Protein 1LVM (pdb70)

Secondary structure (DSSP, 8-state):
-----S--GGGSBP--B--HHHHTTEEEEEEEETTEEEEEEEEEETTEEEE-GGGGG--SSEEEEEETTEEEEES-GGGSEEEE-TTSS-EEEEPPTTSPPP-S---B----TT-EEEEEEEE-SSSS-EEEE---EE-EEETTTTEEEE-B---TT-TTPEEEETTT--EEEEEEEEETTS-SEEEEEPPTTHHHHHH-GGG--EEES----SSEEEETTEEEESS--/--B---B--HHHHTTEEEEEEEETTEEEEEEEEEETTEEEE-GGGGS--SEEEEEEETTEEEEES-GGGSEEEE-TTSS-EEEEPPTTSPPP-S---B----TT-EEEEEEE--S-GGG-EEE---EE-EEETTTTEEEE-B---TT-TTPEEEETTT--EEEEEEEEETTSSSEEEEEPPTTHHHHHH-GGG--EEES----SSEEEETTEEEESS--/--EEE-/--EEE-/-PEEP--

Structure (mmCIF, N/CA/C/O backbone):
data_1LVM
#
_entry.id   1LVM
#
_cell.length_a   75.505
_cell.length_b   75.505
_cell.length_c   183.167
_cell.angle_alpha   90.00
_cell.angle_beta   90.00
_cell.angle_gamma   90.00
#
_symmetry.space_group_name_H-M   'P 43 21 2'
#
loop_
_entity.id
_entity.type
_entity.pdbx_description
1 polymer 'CATALYTIC DOMAIN OF THE NUCLEAR INCLUSION PROTEIN A (NIA)'
2 polymer 'OLIGOPEPTIDE SUBSTRATE FOR THE PROTEASE'
3 polymer 'CATALYTIC DOMAIN OF THE NUCLEAR INCLUSION PROTEIN A (NIA)'
4 water water
#
loop_
_atom_site.group_PDB
_atom_site.id
_atom_site.type_symbol
_atom_site.label_atom_id
_atom_site.label_alt_id
_atom_site.label_comp_id
_atom_site.label_asym_id
_atom_site.label_entity_id
_atom_site.label_seq_id
_atom_site.pdbx_PDB_ins_code
_atom_site.Cartn_x
_atom_site.Cartn_y
_atom_site.Cartn_z
_atom_site.occupancy
_atom_site.B_iso_or_equiv
_atom_site.auth_seq_id
_atom_site.auth_comp_id
_atom_site.auth_asym_id
_atom_site.auth_atom_id
_atom_site.pdbx_PDB_model_num
ATOM 1 N N . GLY A 1 1 ? 15.443 64.536 2.287 1.00 35.19 -8 GLY A N 1
ATOM 2 C CA . GLY A 1 1 ? 15.288 64.229 0.775 1.00 32.77 -8 GLY A CA 1
ATOM 3 C C . GLY A 1 1 ? 16.594 63.869 0.090 1.00 44.91 -8 GLY A C 1
ATOM 4 O O . GLY A 1 1 ? 16.601 63.375 -1.055 1.00 41.48 -8 GLY A O 1
ATOM 5 N N . HIS A 1 2 ? 17.716 64.084 0.778 1.00 37.73 -7 HIS A N 1
ATOM 6 C CA . HIS A 1 2 ? 19.013 63.810 0.148 1.00 33.00 -7 HIS A CA 1
ATOM 7 C C . HIS A 1 2 ? 19.666 62.572 0.706 1.00 50.28 -7 HIS A C 1
ATOM 8 O O . HIS A 1 2 ? 19.836 62.416 1.911 1.00 30.39 -7 HIS A O 1
ATOM 15 N N . HIS A 1 3 ? 19.986 61.660 -0.189 1.00 26.73 -6 HIS A N 1
ATOM 16 C CA . HIS A 1 3 ? 20.696 60.466 0.191 1.00 24.47 -6 HIS A CA 1
ATOM 17 C C . HIS A 1 3 ? 22.148 60.801 -0.101 1.00 38.08 -6 HIS A C 1
ATOM 18 O O . HIS A 1 3 ? 22.508 61.057 -1.257 1.00 28.93 -6 HIS A O 1
ATOM 25 N N . HIS A 1 4 ? 22.992 60.834 0.935 1.00 26.44 -5 HIS A N 1
ATOM 26 C CA . HIS A 1 4 ? 24.409 61.135 0.734 1.00 30.50 -5 HIS A CA 1
ATOM 27 C C . HIS A 1 4 ? 25.204 60.028 0.042 1.00 27.96 -5 HIS A C 1
ATOM 28 O O . HIS A 1 4 ? 24.869 58.846 0.179 1.00 28.27 -5 HIS A O 1
ATOM 35 N N . HIS A 1 5 ? 26.274 60.427 -0.672 1.00 26.30 -4 HIS A N 1
ATOM 36 C CA . HIS A 1 5 ? 27.183 59.506 -1.380 1.00 39.14 -4 HIS A CA 1
ATOM 37 C C . HIS A 1 5 ? 28.585 60.148 -1.595 1.00 25.08 -4 HIS A C 1
ATOM 38 O O . HIS A 1 5 ? 28.701 61.370 -1.570 1.00 31.28 -4 HIS A O 1
ATOM 45 N N . HIS A 1 6 ? 29.591 59.309 -1.892 1.00 37.60 -3 HIS A N 1
ATOM 46 C CA . HIS A 1 6 ? 30.986 59.737 -2.178 1.00 93.94 -3 HIS A CA 1
ATOM 47 C C . HIS A 1 6 ? 31.482 60.731 -1.112 1.00 93.94 -3 HIS A C 1
ATOM 48 O O . HIS A 1 6 ? 32.244 61.652 -1.412 1.00 56.63 -3 HIS A O 1
ATOM 55 N N . HIS A 1 7 ? 31.062 60.497 0.129 1.00 46.55 -2 HIS A N 1
ATOM 56 C CA . HIS A 1 7 ? 31.336 61.353 1.278 1.00 58.01 -2 HIS A CA 1
ATOM 57 C C . HIS A 1 7 ? 32.630 61.152 2.100 1.00 75.59 -2 HIS A C 1
ATOM 58 O O . HIS A 1 7 ? 33.412 60.211 1.890 1.00 54.51 -2 HIS A O 1
ATOM 65 N N . HIS A 1 8 ? 32.827 62.082 3.037 1.00 93.94 -1 HIS A N 1
ATOM 66 C CA . HIS A 1 8 ? 33.937 62.094 4.007 1.00 58.87 -1 HIS A CA 1
ATOM 67 C C . HIS A 1 8 ? 33.134 62.028 5.333 1.00 38.71 -1 HIS A C 1
ATOM 68 O O . HIS A 1 8 ? 32.022 62.571 5.387 1.00 45.88 -1 HIS A O 1
ATOM 75 N N . GLY A 1 9 ? 33.680 61.397 6.380 1.00 27.11 1 GLY A N 1
ATOM 76 C CA . GLY A 1 9 ? 32.966 61.305 7.648 1.00 34.16 1 GLY A CA 1
ATOM 77 C C . GLY A 1 9 ? 32.613 62.708 8.154 1.00 37.14 1 GLY A C 1
ATOM 78 O O . GLY A 1 9 ? 31.538 62.928 8.726 1.00 73.28 1 GLY A O 1
ATOM 79 N N . GLU A 1 10 ? 33.507 63.666 7.914 1.00 66.76 2 GLU A N 1
ATOM 80 C CA . GLU A 1 10 ? 33.296 65.043 8.350 1.00 93.94 2 GLU A CA 1
ATOM 81 C C . GLU A 1 10 ? 32.162 65.771 7.602 1.00 39.41 2 GLU A C 1
ATOM 82 O O . GLU A 1 10 ? 31.722 66.840 8.019 1.00 57.78 2 GLU A O 1
ATOM 84 N N . SER A 1 11 ? 31.664 65.185 6.518 1.00 34.12 3 SER A N 1
ATOM 85 C CA . SER A 1 11 ? 30.601 65.826 5.737 1.00 29.12 3 SER A CA 1
ATOM 86 C C . SER A 1 11 ? 29.205 65.586 6.332 1.00 26.44 3 SER A C 1
ATOM 87 O O . SER A 1 11 ? 28.216 66.151 5.861 1.00 30.36 3 SER A O 1
ATOM 90 N N . LEU A 1 12 ? 29.141 64.761 7.375 1.00 24.68 4 LEU A N 1
ATOM 91 C CA . LEU A 1 12 ? 27.868 64.452 7.988 1.00 20.71 4 LEU A CA 1
ATOM 92 C C . LEU A 1 12 ? 27.313 65.608 8.761 1.00 22.35 4 LEU A C 1
ATOM 93 O O . LEU A 1 12 ? 28.055 66.506 9.146 1.00 24.90 4 LEU A O 1
ATOM 98 N N . PHE A 1 13 ? 26.007 65.578 9.011 1.00 23.80 5 PHE A N 1
ATOM 99 C CA . PHE A 1 13 ? 25.374 66.624 9.765 1.00 20.47 5 PHE A CA 1
ATOM 100 C C . PHE A 1 13 ? 25.888 66.570 11.209 1.00 24.37 5 PHE A C 1
ATOM 101 O O . PHE A 1 13 ? 26.198 65.492 11.728 1.00 19.64 5 PHE A O 1
ATOM 109 N N . LYS A 1 14 ? 25.958 67.721 11.868 1.00 20.97 6 LYS A N 1
ATOM 110 C CA . LYS A 1 14 ? 26.450 67.775 13.260 1.00 18.65 6 LYS A CA 1
ATOM 111 C C . LYS A 1 14 ? 25.590 66.924 14.179 1.00 16.53 6 LYS A C 1
ATOM 112 O O . LYS A 1 14 ? 24.382 66.867 14.021 1.00 18.56 6 LYS A O 1
ATOM 118 N N . GLY A 1 15 ? 26.256 66.304 15.142 1.00 16.09 7 GLY A N 1
ATOM 119 C CA . GLY A 1 15 ? 25.630 65.455 16.120 1.00 16.46 7 GLY A CA 1
ATOM 120 C C . GLY A 1 15 ? 24.883 66.250 17.177 1.00 20.35 7 GLY A C 1
ATOM 121 O O . GLY A 1 15 ? 24.775 67.475 17.104 1.00 18.63 7 GLY A O 1
ATOM 122 N N . PRO A 1 16 ? 24.436 65.567 18.208 1.00 14.61 8 PRO A N 1
ATOM 123 C CA . PRO A 1 16 ? 23.672 66.249 19.267 1.00 19.75 8 PRO A CA 1
ATOM 124 C C . PRO A 1 16 ? 24.408 67.421 19.901 1.00 18.44 8 PRO A C 1
ATOM 125 O O . PRO A 1 16 ? 25.615 67.350 20.201 1.00 17.32 8 PRO A O 1
ATOM 129 N N . ARG A 1 17 ? 23.653 68.494 20.092 1.00 16.55 9 ARG A N 1
ATOM 130 C CA . ARG A 1 17 ? 24.204 69.699 20.746 1.00 18.68 9 ARG A CA 1
ATOM 131 C C . ARG A 1 17 ? 23.296 69.977 21.968 1.00 16.26 9 ARG A C 1
ATOM 132 O O . ARG A 1 17 ? 22.081 69.742 21.913 1.00 16.03 9 ARG A O 1
ATOM 140 N N . ASP A 1 18 ? 23.888 70.487 23.047 1.00 12.55 10 ASP A N 1
ATOM 141 C CA . ASP A 1 18 ? 23.093 70.768 24.233 1.00 14.08 10 ASP A CA 1
ATOM 142 C C . ASP A 1 18 ? 22.656 72.240 24.108 1.00 17.64 10 ASP A C 1
ATOM 143 O O . ASP A 1 18 ? 23.494 73.119 24.217 1.00 14.77 10 ASP A O 1
ATOM 148 N N . TYR A 1 19 ? 21.355 72.489 23.922 1.00 14.49 11 TYR A N 1
ATOM 149 C CA . TYR A 1 19 ? 20.872 73.850 23.751 1.00 16.25 11 TYR A CA 1
ATOM 150 C C . TYR A 1 19 ? 20.350 74.358 25.081 1.00 16.15 11 TYR A C 1
ATOM 151 O O . TYR A 1 19 ? 19.838 75.472 25.163 1.00 16.44 11 TYR A O 1
ATOM 160 N N . ASN A 1 20 ? 20.443 73.544 26.128 1.00 16.20 12 ASN A N 1
ATOM 161 C CA . ASN A 1 20 ? 19.912 73.987 27.424 1.00 14.90 12 ASN A CA 1
ATOM 162 C C . ASN A 1 20 ? 20.613 75.215 27.988 1.00 12.68 12 ASN A C 1
ATOM 163 O O . ASN A 1 20 ? 19.962 76.005 28.663 1.00 21.94 12 ASN A O 1
ATOM 168 N N . PRO A 1 21 ? 21.931 75.398 27.702 1.00 14.07 13 PRO A N 1
ATOM 169 C CA . PRO A 1 21 ? 22.578 76.591 28.248 1.00 14.31 13 PRO A CA 1
ATOM 170 C C . PRO A 1 21 ? 21.955 77.846 27.628 1.00 19.90 13 PRO A C 1
ATOM 171 O O . PRO A 1 21 ? 21.917 78.904 28.242 1.00 19.37 13 PRO A O 1
ATOM 175 N N . ILE A 1 22 ? 21.510 77.742 26.388 1.00 10.68 14 ILE A N 1
ATOM 176 C CA . ILE A 1 22 ? 20.834 78.887 25.774 1.00 16.74 14 ILE A CA 1
ATOM 177 C C . ILE A 1 22 ? 19.397 78.981 26.276 1.00 17.98 14 ILE A C 1
ATOM 178 O O . ILE A 1 22 ? 18.923 80.051 26.733 1.00 11.21 14 ILE A O 1
ATOM 183 N N . SER A 1 23 ? 18.649 77.873 26.247 1.00 14.52 15 SER A N 1
ATOM 184 C CA . SER A 1 23 ? 17.239 77.988 26.654 1.00 13.39 15 SER A CA 1
ATOM 185 C C . SER A 1 23 ? 17.089 78.363 28.102 1.00 19.62 15 SER A C 1
ATOM 186 O O . SER A 1 23 ? 16.096 78.992 28.450 1.00 13.30 15 SER A O 1
ATOM 189 N N . SER A 1 24 ? 18.081 78.033 28.932 1.00 14.98 16 SER A N 1
ATOM 190 C CA . SER A 1 24 ? 17.968 78.363 30.356 1.00 15.64 16 SER A CA 1
ATOM 191 C C . SER A 1 24 ? 18.093 79.873 30.582 1.00 15.36 16 SER A C 1
ATOM 192 O O . SER A 1 24 ? 17.760 80.385 31.663 1.00 15.60 16 SER A O 1
ATOM 195 N N . THR A 1 25 ? 18.524 80.598 29.559 1.00 11.88 17 THR A N 1
ATOM 196 C CA . THR A 1 25 ? 18.647 82.072 29.708 1.00 11.24 17 THR A CA 1
ATOM 197 C C . THR A 1 25 ? 17.473 82.815 29.083 1.00 20.21 17 THR A C 1
ATOM 198 O O . THR A 1 25 ? 17.388 84.055 29.193 1.00 13.86 17 THR A O 1
ATOM 202 N N . ILE A 1 26 ? 16.576 82.096 28.432 1.00 16.40 18 ILE A N 1
ATOM 203 C CA . ILE A 1 26 ? 15.436 82.771 27.794 1.00 12.35 18 ILE A CA 1
ATOM 204 C C . ILE A 1 26 ? 14.380 83.197 28.807 1.00 16.27 18 ILE A C 1
ATOM 205 O O . ILE A 1 26 ? 14.136 82.492 29.794 1.00 14.97 18 ILE A O 1
ATOM 210 N N . CYS A 1 27 ? 13.860 84.421 28.643 1.00 11.11 19 CYS A N 1
ATOM 211 C CA . CYS A 1 27 ? 12.825 84.920 29.494 1.00 9.15 19 CYS A CA 1
ATOM 212 C C . CYS A 1 27 ? 11.635 85.273 28.672 1.00 14.49 19 CYS A C 1
ATOM 213 O O . CYS A 1 27 ? 11.760 85.670 27.484 1.00 16.77 19 CYS A O 1
ATOM 216 N N . HIS A 1 28 ? 10.479 85.183 29.299 1.00 12.40 20 HIS A N 1
ATOM 217 C CA . HIS A 1 28 ? 9.248 85.599 28.627 1.00 11.73 20 HIS A CA 1
ATOM 218 C C . HIS A 1 28 ? 8.910 86.984 29.188 1.00 20.14 20 HIS A C 1
ATOM 219 O O . HIS A 1 28 ? 8.849 87.161 30.404 1.00 17.05 20 HIS A O 1
ATOM 226 N N . LEU A 1 29 ? 8.644 87.940 28.287 1.00 12.70 21 LEU A N 1
ATOM 227 C CA . LEU A 1 29 ? 8.415 89.340 28.656 1.00 14.27 21 LEU A CA 1
ATOM 228 C C . LEU A 1 29 ? 7.025 89.822 28.271 1.00 12.04 21 LEU A C 1
ATOM 229 O O . LEU A 1 29 ? 6.591 89.612 27.132 1.00 15.74 21 LEU A O 1
ATOM 234 N N . THR A 1 30 ? 6.344 90.466 29.211 1.00 11.71 22 THR A N 1
ATOM 235 C CA . THR A 1 30 ? 5.077 91.033 28.925 1.00 11.22 22 THR A CA 1
ATOM 236 C C . THR A 1 30 ? 5.039 92.495 29.296 1.00 16.57 22 THR A C 1
ATOM 237 O O . THR A 1 30 ? 5.153 92.842 30.447 1.00 16.17 22 THR A O 1
ATOM 241 N N . ASN A 1 31 ? 4.891 93.362 28.287 1.00 14.02 23 ASN A N 1
ATOM 242 C CA . ASN A 1 31 ? 4.843 94.813 28.578 1.00 13.33 23 ASN A CA 1
ATOM 243 C C . ASN A 1 31 ? 3.366 95.205 28.546 1.00 15.86 23 ASN A C 1
ATOM 244 O O . ASN A 1 31 ? 2.739 95.215 27.495 1.00 15.20 23 ASN A O 1
ATOM 249 N N . GLU A 1 32 ? 2.814 95.539 29.707 1.00 18.00 24 GLU A N 1
ATOM 250 C CA . GLU A 1 32 ? 1.418 95.891 29.755 1.00 18.04 24 GLU A CA 1
ATOM 251 C C . GLU A 1 32 ? 1.305 97.415 29.987 1.00 20.98 24 GLU A C 1
ATOM 252 O O . GLU A 1 32 ? 1.754 97.948 31.019 1.00 13.62 24 GLU A O 1
ATOM 258 N N . SER A 1 33 ? 0.711 98.103 29.022 1.00 17.91 25 SER A N 1
ATOM 259 C CA . SER A 1 33 ? 0.657 99.550 29.152 1.00 26.71 25 SER A CA 1
ATOM 260 C C . SER A 1 33 ? -0.485 100.124 28.320 1.00 29.54 25 SER A C 1
ATOM 261 O O . SER A 1 33 ? -0.684 99.683 27.189 1.00 21.50 25 SER A O 1
ATOM 264 N N . ASP A 1 34 ? -1.225 101.072 28.897 1.00 26.88 26 ASP A N 1
ATOM 265 C CA . ASP A 1 34 ? -2.270 101.792 28.165 1.00 21.71 26 ASP A CA 1
ATOM 266 C C . ASP A 1 34 ? -3.377 100.911 27.621 1.00 23.94 26 ASP A C 1
ATOM 267 O O . ASP A 1 34 ? -3.894 101.203 26.564 1.00 25.21 26 ASP A O 1
ATOM 272 N N . GLY A 1 35 ? -3.736 99.826 28.289 1.00 25.19 27 GLY A N 1
ATOM 273 C CA . GLY A 1 35 ? -4.793 98.996 27.725 1.00 21.05 27 GLY A CA 1
ATOM 274 C C . GLY A 1 35 ? -4.260 97.968 26.740 1.00 22.77 27 GLY A C 1
ATOM 275 O O . GLY A 1 35 ? -5.020 97.130 26.241 1.00 17.95 27 GLY A O 1
ATOM 276 N N . HIS A 1 36 ? -2.950 98.018 26.463 1.00 17.90 28 HIS A N 1
ATOM 277 C CA . HIS A 1 36 ? -2.336 97.044 25.576 1.00 13.01 28 HIS A CA 1
ATOM 278 C C . HIS A 1 36 ? -1.431 96.084 26.340 1.00 15.60 28 HIS A C 1
ATOM 279 O O . HIS A 1 36 ? -0.980 96.356 27.461 1.00 21.85 28 HIS A O 1
ATOM 286 N N . THR A 1 37 ? -1.189 94.948 25.719 1.00 24.21 29 THR A N 1
ATOM 287 C CA . THR A 1 37 ? -0.247 94.033 26.327 1.00 23.76 29 THR A CA 1
ATOM 288 C C . THR A 1 37 ? 0.532 93.378 25.206 1.00 28.88 29 THR A C 1
ATOM 289 O O . THR A 1 37 ? -0.063 92.852 24.279 1.00 29.76 29 THR A O 1
ATOM 293 N N . THR A 1 38 ? 1.866 93.438 25.275 1.00 17.73 30 THR A N 1
ATOM 294 C CA . THR A 1 38 ? 2.727 92.853 24.246 1.00 20.68 30 THR A CA 1
ATOM 295 C C . THR A 1 38 ? 3.617 91.819 24.898 1.00 22.73 30 THR A C 1
ATOM 296 O O . THR A 1 38 ? 4.318 92.148 25.846 1.00 16.27 30 THR A O 1
ATOM 300 N N . SER A 1 39 ? 3.596 90.582 24.400 1.00 16.31 31 SER A N 1
ATOM 301 C CA . SER A 1 39 ? 4.437 89.545 24.985 1.00 11.55 31 SER A CA 1
ATOM 302 C C . SER A 1 39 ? 5.357 88.975 23.918 1.00 20.72 31 SER A C 1
ATOM 303 O O . SER A 1 39 ? 4.985 88.832 22.765 1.00 18.73 31 SER A O 1
ATOM 306 N N . LEU A 1 40 ? 6.568 88.640 24.318 1.00 12.41 32 LEU A N 1
ATOM 307 C CA . LEU A 1 40 ? 7.551 88.061 23.432 1.00 13.16 32 LEU A CA 1
ATOM 308 C C . LEU A 1 40 ? 8.729 87.636 24.326 1.00 14.85 32 LEU A C 1
ATOM 309 O O . LEU A 1 40 ? 8.662 87.721 25.580 1.00 13.84 32 LEU A O 1
ATOM 314 N N . TYR A 1 41 ? 9.784 87.145 23.705 1.00 13.13 33 TYR A N 1
ATOM 315 C CA . TYR A 1 41 ? 10.905 86.655 24.506 1.00 11.63 33 TYR A CA 1
ATOM 316 C C . TYR A 1 41 ? 12.177 87.488 24.492 1.00 13.55 33 TYR A C 1
ATOM 317 O O . TYR A 1 41 ? 12.355 88.370 23.674 1.00 12.64 33 TYR A O 1
ATOM 326 N N . GLY A 1 42 ? 13.037 87.218 25.462 1.00 11.78 34 GLY A N 1
ATOM 327 C CA . GLY A 1 42 ? 14.346 87.884 25.520 1.00 15.35 34 GLY A CA 1
ATOM 328 C C . GLY A 1 42 ? 15.401 86.882 25.942 1.00 17.72 34 GLY A C 1
ATOM 329 O O . GLY A 1 42 ? 15.060 85.768 26.348 1.00 12.60 34 GLY A O 1
ATOM 330 N N . ILE A 1 43 ? 16.681 87.261 25.803 1.00 11.09 35 ILE A N 1
ATOM 331 C CA . ILE A 1 43 ? 17.800 86.385 26.117 1.00 13.61 35 ILE A CA 1
ATOM 332 C C . ILE A 1 43 ? 18.624 87.044 27.226 1.00 12.48 35 ILE A C 1
ATOM 333 O O . ILE A 1 43 ? 19.133 88.166 27.059 1.00 12.37 35 ILE A O 1
ATOM 338 N N . GLY A 1 44 ? 18.761 86.360 28.355 1.00 13.05 36 GLY A N 1
ATOM 339 C CA . GLY A 1 44 ? 19.498 86.932 29.472 1.00 11.73 36 GLY A CA 1
ATOM 340 C C . GLY A 1 44 ? 20.990 86.761 29.347 1.00 14.61 36 GLY A C 1
ATOM 341 O O . GLY A 1 44 ? 21.473 85.771 28.798 1.00 14.06 36 GLY A O 1
ATOM 342 N N . PHE A 1 45 ? 21.735 87.752 29.806 1.00 10.90 37 PHE A N 1
ATOM 343 C CA . PHE A 1 45 ? 23.203 87.730 29.742 1.00 15.00 37 PHE A CA 1
ATOM 344 C C . PHE A 1 45 ? 23.675 88.694 30.829 1.00 19.88 37 PHE A C 1
ATOM 345 O O . PHE A 1 45 ? 23.510 89.927 30.734 1.00 15.03 37 PHE A O 1
ATOM 353 N N . GLY A 1 46 ? 24.229 88.143 31.891 1.00 16.46 38 GLY A N 1
ATOM 354 C CA . GLY A 1 46 ? 24.598 89.024 32.973 1.00 21.72 38 GLY A CA 1
ATOM 355 C C . GLY A 1 46 ? 23.360 89.741 33.484 1.00 10.93 38 GLY A C 1
ATOM 356 O O . GLY A 1 46 ? 22.261 89.168 33.641 1.00 15.41 38 GLY A O 1
ATOM 357 N N . PRO A 1 47 ? 23.485 91.077 33.694 1.00 14.02 39 PRO A N 1
ATOM 358 C CA . PRO A 1 47 ? 22.371 91.869 34.201 1.00 19.74 39 PRO A CA 1
ATOM 359 C C . PRO A 1 47 ? 21.447 92.326 33.071 1.00 19.88 39 PRO A C 1
ATOM 360 O O . PRO A 1 47 ? 20.500 93.097 33.291 1.00 20.73 39 PRO A O 1
ATOM 364 N N . PHE A 1 48 ? 21.729 91.841 31.862 1.00 15.97 40 PHE A N 1
ATOM 365 C CA . PHE A 1 48 ? 20.953 92.270 30.680 1.00 13.57 40 PHE A CA 1
ATOM 366 C C . PHE A 1 48 ? 19.963 91.275 30.163 1.00 10.17 40 PHE A C 1
ATOM 367 O O . PHE A 1 48 ? 20.077 90.054 30.400 1.00 13.00 40 PHE A O 1
ATOM 375 N N . ILE A 1 49 ? 18.959 91.786 29.440 1.00 10.98 41 ILE A N 1
ATOM 376 C CA . ILE A 1 49 ? 18.015 90.925 28.723 1.00 12.75 41 ILE A CA 1
ATOM 377 C C . ILE A 1 49 ? 18.039 91.535 27.284 1.00 18.75 41 ILE A C 1
ATOM 378 O O . ILE A 1 49 ? 17.782 92.718 27.086 1.00 16.79 41 ILE A O 1
ATOM 383 N N . ILE A 1 50 ? 18.352 90.711 26.304 1.00 12.42 42 ILE A N 1
ATOM 384 C CA . ILE A 1 50 ? 18.456 91.157 24.888 1.00 10.82 42 ILE A CA 1
ATOM 385 C C . ILE A 1 50 ? 17.128 90.780 24.296 1.00 12.75 42 ILE A C 1
ATOM 386 O O . ILE A 1 50 ? 16.710 89.627 24.437 1.00 10.76 42 ILE A O 1
ATOM 391 N N . THR A 1 51 ? 16.448 91.728 23.667 1.00 9.57 43 THR A N 1
ATOM 392 C CA . THR A 1 51 ? 15.112 91.432 23.131 1.00 9.11 43 THR A CA 1
ATOM 393 C C . THR A 1 51 ? 14.779 92.363 21.962 1.00 10.21 43 THR A C 1
ATOM 394 O O . THR A 1 51 ? 15.664 93.124 21.469 1.00 12.97 43 THR A O 1
ATOM 398 N N . ASN A 1 52 ? 13.547 92.288 21.494 1.00 10.53 44 ASN A N 1
ATOM 399 C CA . ASN A 1 52 ? 13.165 93.125 20.339 1.00 13.12 44 ASN A CA 1
ATOM 400 C C . ASN A 1 52 ? 12.901 94.572 20.758 1.00 15.56 44 ASN A C 1
ATOM 401 O O . ASN A 1 52 ? 12.272 94.811 21.774 1.00 13.87 44 ASN A O 1
ATOM 406 N N . LYS A 1 53 ? 13.341 95.533 19.947 1.00 16.03 45 LYS A N 1
ATOM 407 C CA . LYS A 1 53 ? 13.082 96.910 20.225 1.00 13.48 45 LYS A CA 1
ATOM 408 C C . LYS A 1 53 ? 11.549 97.142 20.213 1.00 12.58 45 LYS A C 1
ATOM 409 O O . LYS A 1 53 ? 11.051 97.981 20.977 1.00 15.95 45 LYS A O 1
ATOM 415 N N . HIS A 1 54 ? 10.772 96.406 19.407 1.00 12.25 46 HIS A N 1
ATOM 416 C CA . HIS A 1 54 ? 9.345 96.701 19.367 1.00 15.76 46 HIS A CA 1
ATOM 417 C C . HIS A 1 54 ? 8.600 96.343 20.628 1.00 21.02 46 HIS A C 1
ATOM 418 O O . HIS A 1 54 ? 7.438 96.631 20.759 1.00 17.71 46 HIS A O 1
ATOM 425 N N . LEU A 1 55 ? 9.276 95.707 21.565 1.00 16.25 47 LEU A N 1
ATOM 426 C CA . LEU A 1 55 ? 8.651 95.455 22.870 1.00 15.38 47 LEU A CA 1
ATOM 427 C C . LEU A 1 55 ? 8.238 96.843 23.451 1.00 15.74 47 LEU A C 1
ATOM 428 O O . LEU A 1 55 ? 7.304 96.963 24.260 1.00 16.41 47 LEU A O 1
ATOM 433 N N . PHE A 1 56 ? 9.019 97.849 23.095 1.00 14.16 48 PHE A N 1
ATOM 434 C CA . PHE A 1 56 ? 8.808 99.220 23.606 1.00 15.66 48 PHE A CA 1
ATOM 435 C C . PHE A 1 56 ? 8.029 100.163 22.697 1.00 17.56 48 PHE A C 1
ATOM 436 O O . PHE A 1 56 ? 8.271 101.349 22.691 1.00 15.83 48 PHE A O 1
ATOM 444 N N . ARG A 1 57 ? 7.114 99.597 21.915 1.00 15.68 49 ARG A N 1
ATOM 445 C CA . ARG A 1 57 ? 6.165 100.368 21.098 1.00 23.87 49 ARG A CA 1
ATOM 446 C C . ARG A 1 57 ? 5.562 101.324 22.117 1.00 24.14 49 ARG A C 1
ATOM 447 O O . ARG A 1 57 ? 5.312 102.491 21.823 1.00 19.38 49 ARG A O 1
ATOM 455 N N . ARG A 1 58 ? 5.346 100.829 23.337 1.00 15.99 50 ARG A N 1
ATOM 456 C CA . ARG A 1 58 ? 4.825 101.647 24.421 1.00 14.63 50 ARG A CA 1
ATOM 457 C C . ARG A 1 58 ? 5.792 101.553 25.593 1.00 22.96 50 ARG A C 1
ATOM 458 O O . ARG A 1 58 ? 6.481 100.560 25.742 1.00 16.54 50 ARG A O 1
ATOM 466 N N . ASN A 1 59 ? 5.849 102.564 26.440 1.00 15.50 51 ASN A N 1
ATOM 467 C CA . ASN A 1 59 ? 6.723 102.491 27.600 1.00 13.45 51 ASN A CA 1
ATOM 468 C C . ASN A 1 59 ? 6.050 103.343 28.687 1.00 17.03 51 ASN A C 1
ATOM 469 O O . ASN A 1 59 ? 6.440 104.487 28.934 1.00 16.21 51 ASN A O 1
ATOM 474 N N . ASN A 1 60 ? 5.029 102.776 29.339 1.00 15.62 52 ASN A N 1
ATOM 475 C CA . ASN A 1 60 ? 4.253 103.573 30.291 1.00 15.96 52 ASN A CA 1
ATOM 476 C C . ASN A 1 60 ? 3.469 102.635 31.208 1.00 21.46 52 ASN A C 1
ATOM 477 O O . ASN A 1 60 ? 2.329 102.920 31.580 1.00 19.30 52 ASN A O 1
ATOM 482 N N . GLY A 1 61 ? 4.067 101.495 31.545 1.00 18.17 53 GLY A N 1
ATOM 483 C CA . GLY A 1 61 ? 3.342 100.516 32.350 1.00 18.06 53 GLY A CA 1
ATOM 484 C C . GLY A 1 61 ? 4.269 99.623 33.093 1.00 20.60 53 GLY A C 1
ATOM 485 O O . GLY A 1 61 ? 5.228 100.121 33.701 1.00 20.67 53 GLY A O 1
ATOM 486 N N . THR A 1 62 ? 3.979 98.315 33.049 1.00 16.93 54 THR A N 1
ATOM 487 C CA . THR A 1 62 ? 4.730 97.330 33.803 1.00 17.56 54 THR A CA 1
ATOM 488 C C . THR A 1 62 ? 5.390 96.282 32.908 1.00 14.76 54 THR A C 1
ATOM 489 O O . THR A 1 62 ? 4.964 96.052 31.802 1.00 16.22 54 THR A O 1
ATOM 493 N N . LEU A 1 63 ? 6.449 95.658 33.406 1.00 11.44 55 LEU A N 1
ATOM 494 C CA . LEU A 1 63 ? 7.070 94.581 32.615 1.00 17.70 55 LEU A CA 1
ATOM 495 C C . LEU A 1 63 ? 7.121 93.316 33.441 1.00 20.24 55 LEU A C 1
ATOM 496 O O . LEU A 1 63 ? 7.791 93.294 34.497 1.00 16.30 55 LEU A O 1
ATOM 501 N N . LEU A 1 64 ? 6.429 92.264 32.986 1.00 12.71 56 LEU A N 1
ATOM 502 C CA . LEU A 1 64 ? 6.485 90.983 33.739 1.00 20.84 56 LEU A CA 1
ATOM 503 C C . LEU A 1 64 ? 7.593 90.172 33.087 1.00 17.39 56 LEU A C 1
ATOM 504 O O . LEU A 1 64 ? 7.597 90.002 31.869 1.00 17.04 56 LEU A O 1
ATOM 509 N N . VAL A 1 65 ? 8.512 89.639 33.891 1.00 14.31 57 VAL A N 1
ATOM 510 C CA . VAL A 1 65 ? 9.638 88.873 33.329 1.00 13.09 57 VAL A CA 1
ATOM 511 C C . VAL A 1 65 ? 9.662 87.473 33.926 1.00 21.96 57 VAL A C 1
ATOM 512 O O . VAL A 1 65 ? 9.901 87.312 35.119 1.00 20.75 57 VAL A O 1
ATOM 516 N N . GLN A 1 66 ? 9.350 86.491 33.100 1.00 20.32 58 GLN A N 1
ATOM 517 C CA . GLN A 1 66 ? 9.346 85.094 33.537 1.00 15.78 58 GLN A CA 1
ATOM 518 C C . GLN A 1 66 ? 10.683 84.433 33.143 1.00 14.78 58 GLN A C 1
ATOM 519 O O . GLN A 1 66 ? 11.055 84.467 31.978 1.00 16.16 58 GLN A O 1
ATOM 525 N N . SER A 1 67 ? 11.423 83.869 34.117 1.00 15.33 59 SER A N 1
ATOM 526 C CA . SER A 1 67 ? 12.726 83.269 33.807 1.00 14.57 59 SER A CA 1
ATOM 527 C C . SER A 1 67 ? 12.882 81.962 34.618 1.00 19.00 59 SER A C 1
ATOM 528 O O . SER A 1 67 ? 11.957 81.528 35.296 1.00 21.16 59 SER A O 1
ATOM 531 N N . LEU A 1 68 ? 14.084 81.427 34.563 1.00 20.46 60 LEU A N 1
ATOM 532 C CA . LEU A 1 68 ? 14.437 80.188 35.269 1.00 29.17 60 LEU A CA 1
ATOM 533 C C . LEU A 1 68 ? 14.290 80.441 36.767 1.00 27.52 60 LEU A C 1
ATOM 534 O O . LEU A 1 68 ? 13.913 79.555 37.544 1.00 30.12 60 LEU A O 1
ATOM 539 N N . HIS A 1 69 ? 14.591 81.663 37.181 1.00 23.81 61 HIS A N 1
ATOM 540 C CA . HIS A 1 69 ? 14.558 81.958 38.608 1.00 30.67 61 HIS A CA 1
ATOM 541 C C . HIS A 1 69 ? 13.222 82.412 39.141 1.00 48.56 61 HIS A C 1
ATOM 542 O O . HIS A 1 69 ? 13.106 82.761 40.302 1.00 35.20 61 HIS A O 1
ATOM 549 N N . GLY A 1 70 ? 12.208 82.362 38.291 1.00 21.49 62 GLY A N 1
ATOM 550 C CA . GLY A 1 70 ? 10.875 82.737 38.691 1.00 25.14 62 GLY A CA 1
ATOM 551 C C . GLY A 1 70 ? 10.304 83.876 37.878 1.00 32.16 62 GLY A C 1
ATOM 552 O O . GLY A 1 70 ? 10.771 84.185 36.769 1.00 24.05 62 GLY A O 1
ATOM 553 N N . VAL A 1 71 ? 9.302 84.515 38.466 1.00 21.02 63 VAL A N 1
ATOM 554 C CA . VAL A 1 71 ? 8.605 85.610 37.814 1.00 21.58 63 VAL A CA 1
ATOM 555 C C . VAL A 1 71 ? 8.839 86.926 38.574 1.00 30.34 63 VAL A C 1
ATOM 556 O O . VAL A 1 71 ? 8.649 86.976 39.764 1.00 24.94 63 VAL A O 1
ATOM 560 N N . PHE A 1 72 ? 9.265 87.980 37.870 1.00 16.07 64 PHE A N 1
ATOM 561 C CA . PHE A 1 72 ? 9.558 89.253 38.493 1.00 17.33 64 PHE A CA 1
ATOM 562 C C . PHE A 1 72 ? 8.802 90.310 37.758 1.00 29.00 64 PHE A C 1
ATOM 563 O O . PHE A 1 72 ? 8.604 90.204 36.543 1.00 21.73 64 PHE A O 1
ATOM 571 N N . LYS A 1 73 ? 8.372 91.316 38.483 1.00 18.94 65 LYS A N 1
ATOM 572 C CA . LYS A 1 73 ? 7.630 92.386 37.850 1.00 15.02 65 LYS A CA 1
ATOM 573 C C . LYS A 1 73 ? 8.248 93.735 38.085 1.00 18.67 65 LYS A C 1
ATOM 574 O O . LYS A 1 73 ? 8.567 94.108 39.217 1.00 17.59 65 LYS A O 1
ATOM 580 N N . VAL A 1 74 ? 8.457 94.452 36.993 1.00 15.63 66 VAL A N 1
ATOM 581 C CA . VAL A 1 74 ? 8.986 95.805 37.034 1.00 16.59 66 VAL A CA 1
ATOM 582 C C . VAL A 1 74 ? 7.758 96.699 37.149 1.00 24.36 66 VAL A C 1
ATOM 583 O O . VAL A 1 74 ? 6.914 96.717 36.253 1.00 18.39 66 VAL A O 1
ATOM 587 N N . LYS A 1 75 ? 7.693 97.503 38.209 1.00 16.17 67 LYS A N 1
ATOM 588 C CA . LYS A 1 75 ? 6.513 98.312 38.424 1.00 20.53 67 LYS A CA 1
ATOM 589 C C . LYS A 1 75 ? 6.310 99.464 37.480 1.00 18.18 67 LYS A C 1
ATOM 590 O O . LYS A 1 75 ? 5.179 99.845 37.175 1.00 17.64 67 LYS A O 1
ATOM 596 N N . ASN A 1 76 ? 7.403 100.022 37.038 1.00 19.64 68 ASN A N 1
ATOM 597 C CA . ASN A 1 76 ? 7.328 101.153 36.126 1.00 15.28 68 ASN A CA 1
ATOM 598 C C . ASN A 1 76 ? 8.415 100.998 35.056 1.00 14.94 68 ASN A C 1
ATOM 599 O O . ASN A 1 76 ? 9.597 101.179 35.293 1.00 18.08 68 ASN A O 1
ATOM 604 N N . THR A 1 77 ? 7.979 100.657 33.851 1.00 20.38 69 THR A N 1
ATOM 605 C CA . THR A 1 77 ? 8.925 100.449 32.796 1.00 12.91 69 THR A CA 1
ATOM 606 C C . THR A 1 77 ? 9.808 101.606 32.448 1.00 19.53 69 THR A C 1
ATOM 607 O O . THR A 1 77 ? 10.873 101.401 31.938 1.00 17.35 69 THR A O 1
ATOM 611 N N . THR A 1 78 ? 9.360 102.823 32.735 1.00 20.25 70 THR A N 1
ATOM 612 C CA . THR A 1 78 ? 10.152 103.978 32.385 1.00 15.14 70 THR A CA 1
ATOM 613 C C . THR A 1 78 ? 11.420 104.070 33.170 1.00 23.80 70 THR A C 1
ATOM 614 O O . THR A 1 78 ? 12.287 104.884 32.829 1.00 22.99 70 THR A O 1
ATOM 618 N N . THR A 1 79 ? 11.532 103.262 34.232 1.00 20.95 71 THR A N 1
ATOM 619 C CA . THR A 1 79 ? 12.749 103.260 35.053 1.00 21.19 71 THR A CA 1
ATOM 620 C C . THR A 1 79 ? 13.826 102.328 34.496 1.00 25.25 71 THR A C 1
ATOM 621 O O . THR A 1 79 ? 14.994 102.344 34.916 1.00 16.95 71 THR A O 1
ATOM 625 N N . LEU A 1 80 ? 13.452 101.506 33.527 1.00 15.92 72 LEU A N 1
ATOM 626 C CA . LEU A 1 80 ? 14.426 100.570 33.008 1.00 13.40 72 LEU A CA 1
ATOM 627 C C . LEU A 1 80 ? 15.479 101.207 32.069 1.00 15.58 72 LEU A C 1
ATOM 628 O O . LEU A 1 80 ? 15.092 101.841 31.095 1.00 19.29 72 LEU A O 1
ATOM 633 N N . GLN A 1 81 ? 16.766 100.995 32.321 1.00 12.83 73 GLN A N 1
ATOM 634 C CA . GLN A 1 81 ? 17.786 101.434 31.399 1.00 15.25 73 GLN A CA 1
ATOM 635 C C . GLN A 1 81 ? 17.771 100.574 30.118 1.00 17.98 73 GLN A C 1
ATOM 636 O O . GLN A 1 81 ? 17.609 99.338 30.151 1.00 15.70 73 GLN A O 1
ATOM 642 N N . GLN A 1 82 ? 17.907 101.251 28.985 1.00 12.86 74 GLN A N 1
ATOM 643 C CA . GLN A 1 82 ? 17.841 100.635 27.669 1.00 12.46 74 GLN A CA 1
ATOM 644 C C . GLN A 1 82 ? 19.035 101.051 26.801 1.00 19.71 74 GLN A C 1
ATOM 645 O O . GLN A 1 82 ? 19.501 102.218 26.846 1.00 17.49 74 GLN A O 1
ATOM 651 N N . HIS A 1 83 ? 19.524 100.108 26.012 1.00 16.07 75 HIS A N 1
ATOM 652 C CA . HIS A 1 83 ? 20.568 100.425 25.047 1.00 11.93 75 HIS A CA 1
ATOM 653 C C . HIS A 1 83 ? 20.020 100.027 23.680 1.00 18.38 75 HIS A C 1
ATOM 654 O O . HIS A 1 83 ? 19.736 98.846 23.382 1.00 14.37 75 HIS A O 1
ATOM 661 N N . LEU A 1 84 ? 19.842 101.016 22.830 1.00 13.57 76 LEU A N 1
ATOM 662 C CA . LEU A 1 84 ? 19.274 100.771 21.477 1.00 15.35 76 LEU A CA 1
ATOM 663 C C . LEU A 1 84 ? 20.304 100.307 20.475 1.00 23.73 76 LEU A C 1
ATOM 664 O O . LEU A 1 84 ? 21.401 100.826 20.469 1.00 16.47 76 LEU A O 1
ATOM 669 N N . ILE A 1 85 ? 19.934 99.333 19.622 1.00 15.24 77 ILE A N 1
ATOM 670 C CA . ILE A 1 85 ? 20.792 98.893 18.551 1.00 12.76 77 ILE A CA 1
ATOM 671 C C . ILE A 1 85 ? 20.256 99.633 17.284 1.00 14.20 77 ILE A C 1
ATOM 672 O O . ILE A 1 85 ? 19.165 99.410 16.743 1.00 14.06 77 ILE A O 1
ATOM 677 N N . ASP A 1 86 ? 21.055 100.584 16.857 1.00 21.66 78 ASP A N 1
ATOM 678 C CA . ASP A 1 86 ? 20.757 101.449 15.731 1.00 21.47 78 ASP A CA 1
ATOM 679 C C . ASP A 1 86 ? 20.244 100.718 14.485 1.00 18.41 78 ASP A C 1
ATOM 680 O O . ASP A 1 86 ? 20.888 99.793 13.981 1.00 24.17 78 ASP A O 1
ATOM 685 N N . GLY A 1 87 ? 19.092 101.128 13.998 1.00 23.57 79 GLY A N 1
ATOM 686 C CA . GLY A 1 87 ? 18.570 100.570 12.765 1.00 22.96 79 GLY A CA 1
ATOM 687 C C . GLY A 1 87 ? 18.099 99.135 12.749 1.00 28.83 79 GLY A C 1
ATOM 688 O O . GLY A 1 87 ? 17.739 98.674 11.678 1.00 19.40 79 GLY A O 1
ATOM 689 N N . ARG A 1 88 ? 18.074 98.458 13.902 1.00 16.42 80 ARG A N 1
ATOM 690 C CA . ARG A 1 88 ? 17.679 97.004 14.028 1.00 20.64 80 ARG A CA 1
ATOM 691 C C . ARG A 1 88 ? 16.545 96.889 15.056 1.00 18.46 80 ARG A C 1
ATOM 692 O O . ARG A 1 88 ? 16.419 97.719 15.957 1.00 18.14 80 ARG A O 1
ATOM 700 N N . ASP A 1 89 ? 15.748 95.835 14.938 1.00 11.64 81 ASP A N 1
ATOM 701 C CA . ASP A 1 89 ? 14.707 95.567 15.934 1.00 11.26 81 ASP A CA 1
ATOM 702 C C . ASP A 1 89 ? 15.385 94.843 17.099 1.00 14.17 81 ASP A C 1
ATOM 703 O O . ASP A 1 89 ? 15.037 93.666 17.429 1.00 14.01 81 ASP A O 1
ATOM 708 N N . MET A 1 90 ? 16.275 95.528 17.782 1.00 12.54 82 MET A N 1
ATOM 709 C CA . MET A 1 90 ? 16.973 94.910 18.916 1.00 10.14 82 MET A CA 1
ATOM 710 C C . MET A 1 90 ? 17.289 95.922 19.985 1.00 14.56 82 MET A C 1
ATOM 711 O O . MET A 1 90 ? 17.671 97.071 19.684 1.00 15.36 82 MET A O 1
ATOM 716 N N . ILE A 1 91 ? 17.141 95.535 21.242 1.00 8.24 83 ILE A N 1
ATOM 717 C CA . ILE A 1 91 ? 17.432 96.521 22.294 1.00 11.39 83 ILE A CA 1
ATOM 718 C C . ILE A 1 91 ? 17.975 95.737 23.474 1.00 15.56 83 ILE A C 1
ATOM 719 O O . ILE A 1 91 ? 17.722 94.538 23.588 1.00 12.92 83 ILE A O 1
ATOM 724 N N . ILE A 1 92 ? 18.760 96.385 24.324 1.00 12.11 84 ILE A N 1
ATOM 725 C CA . ILE A 1 92 ? 19.214 95.628 25.529 1.00 13.44 84 ILE A CA 1
ATOM 726 C C . ILE A 1 92 ? 18.658 96.335 26.737 1.00 20.52 84 ILE A C 1
ATOM 727 O O . ILE A 1 92 ? 18.773 97.550 26.842 1.00 15.50 84 ILE A O 1
ATOM 732 N N . ILE A 1 93 ? 17.988 95.579 27.598 1.00 10.27 85 ILE A N 1
ATOM 733 C CA . ILE A 1 93 ? 17.435 96.118 28.867 1.00 12.32 85 ILE A CA 1
ATOM 734 C C . ILE A 1 93 ? 18.396 95.799 29.989 1.00 16.74 85 ILE A C 1
ATOM 735 O O . ILE A 1 93 ? 18.886 94.639 30.087 1.00 15.62 85 ILE A O 1
ATOM 740 N N . ARG A 1 94 ? 18.704 96.785 30.827 1.00 16.47 86 ARG A N 1
ATOM 741 C CA . ARG A 1 94 ? 19.550 96.453 31.972 1.00 12.01 86 ARG A CA 1
ATOM 742 C C . ARG A 1 94 ? 18.554 96.223 33.126 1.00 20.37 86 ARG A C 1
ATOM 743 O O . ARG A 1 94 ? 17.792 97.122 33.479 1.00 18.63 86 ARG A O 1
ATOM 751 N N . MET A 1 95 ? 18.531 95.034 33.715 1.00 13.39 87 MET A N 1
ATOM 752 C CA . MET A 1 95 ? 17.610 94.802 34.812 1.00 10.45 87 MET A CA 1
ATOM 753 C C . MET A 1 95 ? 18.204 95.390 36.133 1.00 11.37 87 MET A C 1
ATOM 754 O O . MET A 1 95 ? 19.417 95.479 36.310 1.00 19.49 87 MET A O 1
ATOM 759 N N . PRO A 1 96 ? 17.322 95.746 37.041 1.00 16.17 88 PRO A N 1
ATOM 760 C CA . PRO A 1 96 ? 17.759 96.319 38.328 1.00 20.69 88 PRO A CA 1
ATOM 761 C C . PRO A 1 96 ? 18.541 95.292 39.147 1.00 26.82 88 PRO A C 1
ATOM 762 O O . PRO A 1 96 ? 18.434 94.106 38.884 1.00 20.13 88 PRO A O 1
ATOM 766 N N . LYS A 1 97 ? 19.311 95.738 40.144 1.00 20.69 89 LYS A N 1
ATOM 767 C CA . LYS A 1 97 ? 20.116 94.814 40.940 1.00 31.07 89 LYS A CA 1
ATOM 768 C C . LYS A 1 97 ? 19.397 93.716 41.664 1.00 22.94 89 LYS A C 1
ATOM 769 O O . LYS A 1 97 ? 19.982 92.649 41.966 1.00 24.24 89 LYS A O 1
ATOM 775 N N . ASP A 1 98 ? 18.139 93.960 41.978 1.00 16.53 90 ASP A N 1
ATOM 776 C CA . ASP A 1 98 ? 17.368 92.949 42.663 1.00 15.01 90 ASP A CA 1
ATOM 777 C C . ASP A 1 98 ? 16.828 91.853 41.748 1.00 27.17 90 ASP A C 1
ATOM 778 O O . ASP A 1 98 ? 16.186 90.922 42.205 1.00 18.37 90 ASP A O 1
ATOM 783 N N . PHE A 1 99 ? 17.095 91.959 40.450 1.00 19.76 91 PHE A N 1
ATOM 784 C CA . PHE A 1 99 ? 16.712 90.873 39.533 1.00 20.73 91 PHE A CA 1
ATOM 785 C C . PHE A 1 99 ? 17.979 89.987 39.441 1.00 16.44 91 PHE A C 1
ATOM 786 O O . PHE A 1 99 ? 19.068 90.487 39.189 1.00 17.61 91 PHE A O 1
ATOM 794 N N . PRO A 1 100 ? 17.839 88.660 39.670 1.00 21.82 92 PRO A N 1
ATOM 795 C CA . PRO A 1 100 ? 18.974 87.711 39.631 1.00 25.10 92 PRO A CA 1
ATOM 796 C C . PRO A 1 100 ? 19.666 87.745 38.249 1.00 21.86 92 PRO A C 1
ATOM 797 O O . PRO A 1 100 ? 19.019 87.466 37.240 1.00 21.86 92 PRO A O 1
ATOM 801 N N . PRO A 1 101 ? 20.956 88.076 38.193 1.00 16.32 93 PRO A N 1
ATOM 802 C CA . PRO A 1 101 ? 21.628 88.118 36.907 1.00 16.16 93 PRO A CA 1
ATOM 803 C C . PRO A 1 101 ? 21.823 86.736 36.294 1.00 17.16 93 PRO A C 1
ATOM 804 O O . PRO A 1 101 ? 21.737 85.720 36.977 1.00 17.30 93 PRO A O 1
ATOM 808 N N . PHE A 1 102 ? 22.044 86.737 34.982 1.00 16.92 94 PHE A N 1
ATOM 809 C CA . PHE A 1 102 ? 22.290 85.486 34.227 1.00 18.06 94 PHE A CA 1
ATOM 810 C C . PHE A 1 102 ? 23.768 85.239 34.079 1.00 18.42 94 PHE A C 1
ATOM 811 O O . PHE A 1 102 ? 24.606 86.121 34.301 1.00 15.31 94 PHE A O 1
ATOM 819 N N . PRO A 1 103 ? 24.145 84.027 33.626 1.00 15.20 95 PRO A N 1
ATOM 820 C CA . PRO A 1 103 ? 25.587 83.840 33.477 1.00 10.63 95 PRO A CA 1
ATOM 821 C C . PRO A 1 103 ? 25.990 84.629 32.206 1.00 14.05 95 PRO A C 1
ATOM 822 O O . PRO A 1 103 ? 25.138 85.317 31.570 1.00 16.02 95 PRO A O 1
ATOM 826 N N . GLN A 1 104 ? 27.272 84.572 31.885 1.00 14.42 96 GLN A N 1
ATOM 827 C CA . GLN A 1 104 ? 27.805 85.262 30.700 1.00 19.34 96 GLN A CA 1
ATOM 828 C C . GLN A 1 104 ? 28.640 84.350 29.789 1.00 13.99 96 GLN A C 1
ATOM 829 O O . GLN A 1 104 ? 29.720 84.749 29.316 1.00 21.09 96 GLN A O 1
ATOM 835 N N . LYS A 1 105 ? 28.134 83.141 29.586 1.00 14.17 97 LYS A N 1
ATOM 836 C CA . LYS A 1 105 ? 28.803 82.154 28.782 1.00 15.25 97 LYS A CA 1
ATOM 837 C C . LYS A 1 105 ? 28.343 82.107 27.319 1.00 20.26 97 LYS A C 1
ATOM 838 O O . LYS A 1 105 ? 29.052 81.597 26.483 1.00 21.47 97 LYS A O 1
ATOM 844 N N . LEU A 1 106 ? 27.149 82.593 27.031 1.00 16.17 98 LEU A N 1
ATOM 845 C CA . LEU A 1 106 ? 26.635 82.581 25.641 1.00 15.34 98 LEU A CA 1
ATOM 846 C C . LEU A 1 106 ? 27.560 83.318 24.676 1.00 16.92 98 LEU A C 1
ATOM 847 O O . LEU A 1 106 ? 28.188 84.300 25.043 1.00 16.74 98 LEU A O 1
ATOM 852 N N . LYS A 1 107 ? 27.557 82.883 23.417 1.00 14.80 99 LYS A N 1
ATOM 853 C CA . LYS A 1 107 ? 28.344 83.520 22.387 1.00 13.38 99 LYS A CA 1
ATOM 854 C C . LYS A 1 107 ? 27.396 83.928 21.258 1.00 18.15 99 LYS A C 1
ATOM 855 O O . LYS A 1 107 ? 26.477 83.162 20.903 1.00 12.81 99 LYS A O 1
ATOM 861 N N . PHE A 1 108 ? 27.602 85.172 20.770 1.00 16.65 100 PHE A N 1
ATOM 862 C CA . PHE A 1 108 ? 26.816 85.761 19.704 1.00 15.10 100 PHE A CA 1
ATOM 863 C C . PHE A 1 108 ? 27.771 86.186 18.590 1.00 13.47 100 PHE A C 1
ATOM 864 O O . PHE A 1 108 ? 28.876 86.639 18.859 1.00 16.00 100 PHE A O 1
ATOM 872 N N . ARG A 1 109 ? 27.341 86.064 17.342 1.00 12.92 101 ARG A N 1
ATOM 873 C CA . ARG A 1 109 ? 28.132 86.577 16.219 1.00 16.60 101 ARG A CA 1
ATOM 874 C C . ARG A 1 109 ? 27.174 86.858 15.061 1.00 15.97 101 ARG A C 1
ATOM 875 O O . ARG A 1 109 ? 25.986 86.470 15.096 1.00 13.62 101 ARG A O 1
ATOM 883 N N . GLU A 1 110 ? 27.677 87.591 14.060 1.00 16.64 102 GLU A N 1
ATOM 884 C CA . GLU A 1 110 ? 26.873 87.859 12.883 1.00 13.95 102 GLU A CA 1
ATOM 885 C C . GLU A 1 110 ? 26.623 86.559 12.132 1.00 14.24 102 GLU A C 1
ATOM 886 O O . GLU A 1 110 ? 27.448 85.701 12.120 1.00 15.96 102 GLU A O 1
ATOM 892 N N . PRO A 1 111 ? 25.441 86.425 11.506 1.00 14.68 103 PRO A N 1
ATOM 893 C CA . PRO A 1 111 ? 25.093 85.236 10.736 1.00 16.32 103 PRO A CA 1
ATOM 894 C C . PRO A 1 111 ? 25.987 85.193 9.483 1.00 20.27 103 PRO A C 1
ATOM 895 O O . PRO A 1 111 ? 26.574 86.188 9.129 1.00 15.24 103 PRO A O 1
ATOM 899 N N . GLN A 1 112 ? 26.107 84.025 8.867 1.00 16.86 104 GLN A N 1
ATOM 900 C CA . GLN A 1 112 ? 26.928 83.826 7.681 1.00 18.55 104 GLN A CA 1
ATOM 901 C C . GLN A 1 112 ? 26.040 83.275 6.601 1.00 21.25 104 GLN A C 1
ATOM 902 O O . GLN A 1 112 ? 25.238 82.378 6.815 1.00 17.87 104 GLN A O 1
ATOM 908 N N . ARG A 1 113 ? 26.150 83.853 5.429 1.00 20.22 105 ARG A N 1
ATOM 909 C CA . ARG A 1 113 ? 25.285 83.417 4.332 1.00 18.75 105 ARG A CA 1
ATOM 910 C C . ARG A 1 113 ? 25.230 81.889 4.124 1.00 20.12 105 ARG A C 1
ATOM 911 O O . ARG A 1 113 ? 26.242 81.168 4.174 1.00 17.99 105 ARG A O 1
ATOM 919 N N . GLU A 1 114 ? 24.022 81.398 3.943 1.00 13.92 106 GLU A N 1
ATOM 920 C CA . GLU A 1 114 ? 23.797 80.006 3.698 1.00 20.73 106 GLU A CA 1
ATOM 921 C C . GLU A 1 114 ? 24.023 79.055 4.870 1.00 31.97 106 GLU A C 1
ATOM 922 O O . GLU A 1 114 ? 23.833 77.847 4.742 1.00 22.99 106 GLU A O 1
ATOM 928 N N . GLU A 1 115 ? 24.367 79.574 6.043 1.00 18.72 107 GLU A N 1
ATOM 929 C CA . GLU A 1 115 ? 24.580 78.633 7.127 1.00 18.04 107 GLU A CA 1
ATOM 930 C C . GLU A 1 115 ? 23.286 78.068 7.697 1.00 19.69 107 GLU A C 1
ATOM 931 O O . GLU A 1 115 ? 22.181 78.638 7.556 1.00 16.03 107 GLU A O 1
ATOM 937 N N . ARG A 1 116 ? 23.420 76.911 8.341 1.00 20.63 108 ARG A N 1
ATOM 938 C CA . ARG A 1 116 ? 22.291 76.226 8.939 1.00 14.41 108 ARG A CA 1
ATOM 939 C C . ARG A 1 116 ? 21.995 76.703 10.367 1.00 18.22 108 ARG A C 1
ATOM 940 O O . ARG A 1 116 ? 22.904 76.728 11.188 1.00 17.03 108 ARG A O 1
ATOM 948 N N . ILE A 1 117 ? 20.743 77.081 10.620 1.00 14.74 109 ILE A N 1
ATOM 949 C CA . ILE A 1 117 ? 20.347 77.569 11.927 1.00 18.63 109 ILE A CA 1
ATOM 950 C C . ILE A 1 117 ? 19.098 76.882 12.408 1.00 16.55 109 ILE A C 1
ATOM 951 O O . ILE A 1 117 ? 18.359 76.286 11.596 1.00 16.33 109 ILE A O 1
ATOM 956 N N . CYS A 1 118 ? 18.868 76.915 13.728 1.00 10.55 110 CYS A N 1
ATOM 957 C CA . CYS A 1 118 ? 17.622 76.407 14.262 1.00 13.09 110 CYS A CA 1
ATOM 958 C C . CYS A 1 118 ? 17.143 77.473 15.269 1.00 14.52 110 CYS A C 1
ATOM 959 O O . CYS A 1 118 ? 17.861 78.401 15.663 1.00 16.19 110 CYS A O 1
ATOM 962 N N . LEU A 1 119 ? 15.890 77.371 15.603 1.00 14.72 111 LEU A N 1
ATOM 963 C CA . LEU A 1 119 ? 15.266 78.286 16.513 1.00 16.09 111 LEU A CA 1
ATOM 964 C C . LEU A 1 119 ? 15.103 77.588 17.846 1.00 15.36 111 LEU A C 1
ATOM 965 O O . LEU A 1 119 ? 14.529 76.504 17.935 1.00 14.30 111 LEU A O 1
ATOM 970 N N . VAL A 1 120 ? 15.537 78.268 18.897 1.00 17.96 112 VAL A N 1
ATOM 971 C CA . VAL A 1 120 ? 15.502 77.713 20.248 1.00 12.28 112 VAL A CA 1
ATOM 972 C C . VAL A 1 120 ? 14.585 78.459 21.138 1.00 18.59 112 VAL A C 1
ATOM 973 O O . VAL A 1 120 ? 14.576 79.683 21.102 1.00 15.54 112 VAL A O 1
ATOM 977 N N . THR A 1 121 ? 13.765 77.737 21.898 1.00 15.27 113 THR A N 1
ATOM 978 C CA . THR A 1 121 ? 12.879 78.394 22.801 1.00 18.82 113 THR A CA 1
ATOM 979 C C . THR A 1 121 ? 12.815 77.638 24.118 1.00 16.57 113 THR A C 1
ATOM 980 O O . THR A 1 121 ? 13.515 76.670 24.321 1.00 16.74 113 THR A O 1
ATOM 984 N N . THR A 1 122 ? 11.942 78.104 25.010 1.00 19.84 114 THR A N 1
ATOM 985 C CA . THR A 1 122 ? 11.780 77.502 26.317 1.00 18.88 114 THR A CA 1
ATOM 986 C C . THR A 1 122 ? 10.248 77.483 26.549 1.00 26.58 114 THR A C 1
ATOM 987 O O . THR A 1 122 ? 9.542 78.459 26.240 1.00 35.99 114 THR A O 1
ATOM 991 N N . ASN A 1 123 ? 9.777 76.390 27.088 1.00 28.82 115 ASN A N 1
ATOM 992 C CA . ASN A 1 123 ? 8.373 76.253 27.414 1.00 78.21 115 ASN A CA 1
ATOM 993 C C . ASN A 1 123 ? 8.205 76.539 28.916 1.00 49.29 115 ASN A C 1
ATOM 994 O O . ASN A 1 123 ? 8.722 75.787 29.793 1.00 36.50 115 ASN A O 1
ATOM 999 N N . PHE A 1 124 ? 7.473 77.626 29.196 1.00 39.38 116 PHE A N 1
ATOM 1000 C CA . PHE A 1 124 ? 7.187 78.079 30.560 1.00 61.06 116 PHE A CA 1
ATOM 1001 C C . PHE A 1 124 ? 5.866 77.567 31.137 1.00 93.94 116 PHE A C 1
ATOM 1002 O O . PHE A 1 124 ? 5.667 77.581 32.366 1.00 54.70 116 PHE A O 1
ATOM 1010 N N . GLN A 1 125 ? 4.949 77.128 30.279 1.00 41.61 117 GLN A N 1
ATOM 1011 C CA . GLN A 1 125 ? 3.697 76.597 30.839 1.00 93.94 117 GLN A CA 1
ATOM 1012 C C . GLN A 1 125 ? 3.904 75.272 31.588 1.00 76.45 117 GLN A C 1
ATOM 1013 O O . GLN A 1 125 ? 3.095 74.921 32.452 1.00 80.72 117 GLN A O 1
ATOM 1019 N N . THR A 1 126 ? 4.967 74.530 31.261 1.00 93.94 118 THR A N 1
ATOM 1020 C CA . THR A 1 126 ? 5.269 73.279 31.979 1.00 34.68 118 THR A CA 1
ATOM 1021 C C . THR A 1 126 ? 5.689 73.782 33.376 1.00 93.94 118 THR A C 1
ATOM 1022 O O . THR A 1 126 ? 6.274 74.871 33.496 1.00 93.94 118 THR A O 1
ATOM 1024 N N . LYS A 1 127 ? 5.370 73.030 34.429 1.00 93.94 119 LYS A N 1
ATOM 1025 C CA . LYS A 1 127 ? 5.738 73.455 35.784 1.00 93.94 119 LYS A CA 1
ATOM 1026 C C . LYS A 1 127 ? 7.176 73.966 35.731 1.00 93.94 119 LYS A C 1
ATOM 1027 O O . LYS A 1 127 ? 7.475 75.103 36.122 1.00 90.01 119 LYS A O 1
ATOM 1029 N N . SER A 1 128 ? 8.055 73.107 35.225 1.00 93.94 120 SER A N 1
ATOM 1030 C CA . SER A 1 128 ? 9.463 73.429 35.077 1.00 93.94 120 SER A CA 1
ATOM 1031 C C . SER A 1 128 ? 9.680 73.763 33.617 1.00 93.94 120 SER A C 1
ATOM 1032 O O . SER A 1 128 ? 9.381 72.950 32.735 1.00 85.63 120 SER A O 1
ATOM 1034 N N . MET A 1 129 ? 10.169 74.970 33.367 1.00 85.22 121 MET A N 1
ATOM 1035 C CA . MET A 1 129 ? 10.446 75.409 32.015 1.00 56.71 121 MET A CA 1
ATOM 1036 C C . MET A 1 129 ? 11.300 74.347 31.318 1.00 72.21 121 MET A C 1
ATOM 1037 O O . MET A 1 129 ? 12.239 73.814 31.892 1.00 83.91 121 MET A O 1
ATOM 1042 N N . SER A 1 130 ? 10.952 74.049 30.078 1.00 24.75 122 SER A N 1
ATOM 1043 C CA . SER A 1 130 ? 11.647 73.081 29.253 1.00 25.91 122 SER A CA 1
ATOM 1044 C C . SER A 1 130 ? 12.121 73.676 27.901 1.00 36.92 122 SER A C 1
ATOM 1045 O O . SER A 1 130 ? 11.372 74.406 27.234 1.00 32.71 122 SER A O 1
ATOM 1048 N N . SER A 1 131 ? 13.363 73.354 27.536 1.00 30.00 123 SER A N 1
ATOM 1049 C CA . SER A 1 131 ? 13.978 73.763 26.284 1.00 28.30 123 SER A CA 1
ATOM 1050 C C . SER A 1 131 ? 13.372 73.118 25.024 1.00 42.83 123 SER A C 1
ATOM 1051 O O . SER A 1 131 ? 13.046 71.927 25.062 1.00 20.26 123 SER A O 1
ATOM 1054 N N . MET A 1 132 ? 13.294 73.868 23.905 1.00 16.96 124 MET A N 1
ATOM 1055 C CA . MET A 1 132 ? 12.696 73.371 22.667 1.00 12.88 124 MET A CA 1
ATOM 1056 C C . MET A 1 132 ? 13.573 73.804 21.511 1.00 17.09 124 MET A C 1
ATOM 1057 O O . MET A 1 132 ? 14.107 74.901 21.570 1.00 16.93 124 MET A O 1
ATOM 1062 N N . VAL A 1 133 ? 13.737 72.943 20.490 1.00 15.07 125 VAL A N 1
ATOM 1063 C CA . VAL A 1 133 ? 14.608 73.241 19.350 1.00 12.12 125 VAL A CA 1
ATOM 1064 C C . VAL A 1 133 ? 13.851 72.844 18.114 1.00 14.79 125 VAL A C 1
ATOM 1065 O O . VAL A 1 133 ? 13.192 71.793 18.060 1.00 18.30 125 VAL A O 1
ATOM 1069 N N . SER A 1 134 ? 13.972 73.689 17.104 1.00 12.51 126 SER A N 1
ATOM 1070 C CA . SER A 1 134 ? 13.220 73.482 15.889 1.00 16.20 126 SER A CA 1
ATOM 1071 C C . SER A 1 134 ? 14.058 72.723 14.899 1.00 14.59 126 SER A C 1
ATOM 1072 O O . SER A 1 134 ? 15.221 72.419 15.121 1.00 14.94 126 SER A O 1
ATOM 1075 N N . ASP A 1 135 ? 13.441 72.461 13.757 1.00 14.18 127 ASP A N 1
ATOM 1076 C CA . ASP A 1 135 ? 14.190 71.835 12.703 1.00 19.40 127 ASP A CA 1
ATOM 1077 C C . ASP A 1 135 ? 15.054 72.952 12.120 1.00 20.17 127 ASP A C 1
ATOM 1078 O O . ASP A 1 135 ? 14.908 74.115 12.444 1.00 17.33 127 ASP A O 1
ATOM 1083 N N . THR A 1 136 ? 15.961 72.570 11.252 1.00 15.25 128 THR A N 1
ATOM 1084 C CA . THR A 1 136 ? 16.969 73.435 10.663 1.00 20.38 128 THR A CA 1
ATOM 1085 C C . THR A 1 136 ? 16.619 74.088 9.349 1.00 25.04 128 THR A C 1
ATOM 1086 O O . THR A 1 136 ? 16.055 73.461 8.460 1.00 19.85 128 THR A O 1
ATOM 1090 N N . SER A 1 137 ? 16.993 75.357 9.230 1.00 16.66 129 SER A N 1
ATOM 1091 C CA . SER A 1 137 ? 16.763 76.109 7.996 1.00 14.27 129 SER A CA 1
ATOM 1092 C C . SER A 1 137 ? 18.094 76.767 7.554 1.00 17.55 129 SER A C 1
ATOM 1093 O O . SER A 1 137 ? 18.940 77.019 8.393 1.00 17.70 129 SER A O 1
ATOM 1096 N N . CYS A 1 138 ? 18.314 76.987 6.245 1.00 17.73 130 CYS A N 1
ATOM 1097 C CA . CYS A 1 138 ? 19.485 77.774 5.835 1.00 15.14 130 CYS A CA 1
ATOM 1098 C C . CYS A 1 138 ? 19.005 79.268 5.960 1.00 15.72 130 CYS A C 1
ATOM 1099 O O . CYS A 1 138 ? 17.825 79.540 6.193 1.00 23.47 130 CYS A O 1
ATOM 1102 N N . THR A 1 139 ? 19.920 80.207 5.820 1.00 19.21 131 THR A N 1
ATOM 1103 C CA . THR A 1 139 ? 19.588 81.620 5.986 1.00 17.44 131 THR A CA 1
ATOM 1104 C C . THR A 1 139 ? 20.364 82.493 5.059 1.00 16.32 131 THR A C 1
ATOM 1105 O O . THR A 1 139 ? 21.502 82.147 4.678 1.00 17.31 131 THR A O 1
ATOM 1109 N N . PHE A 1 140 ? 19.733 83.618 4.679 1.00 17.37 132 PHE A N 1
ATOM 1110 C CA . PHE A 1 140 ? 20.315 84.616 3.810 1.00 13.97 132 PHE A CA 1
ATOM 1111 C C . PHE A 1 140 ? 19.937 86.009 4.210 1.00 14.77 132 PHE A C 1
ATOM 1112 O O . PHE A 1 140 ? 18.851 86.216 4.752 1.00 20.23 132 PHE A O 1
ATOM 1120 N N . PRO A 1 141 ? 20.822 87.006 3.939 1.00 15.42 133 PRO A N 1
ATOM 1121 C CA . PRO A 1 141 ? 20.412 88.362 4.326 1.00 14.99 133 PRO A CA 1
ATOM 1122 C C . PRO A 1 141 ? 19.330 88.888 3.408 1.00 22.50 133 PRO A C 1
ATOM 1123 O O . PRO A 1 141 ? 19.330 88.613 2.197 1.00 22.52 133 PRO A O 1
ATOM 1127 N N . SER A 1 142 ? 18.423 89.652 3.976 1.00 18.81 134 SER A N 1
ATOM 1128 C CA . SER A 1 142 ? 17.406 90.334 3.175 1.00 22.67 134 SER A CA 1
ATOM 1129 C C . SER A 1 142 ? 17.946 91.796 3.133 1.00 35.60 134 SER A C 1
ATOM 1130 O O . SER A 1 142 ? 18.002 92.453 4.170 1.00 62.52 134 SER A O 1
ATOM 1133 N N . SER A 1 143 ? 18.364 92.289 1.967 1.00 58.61 135 SER A N 1
ATOM 1134 C CA . SER A 1 143 ? 18.933 93.656 1.829 1.00 39.90 135 SER A CA 1
ATOM 1135 C C . SER A 1 143 ? 20.315 93.822 2.407 1.00 66.32 135 SER A C 1
ATOM 1136 O O . SER A 1 143 ? 21.237 93.047 2.148 1.00 73.73 135 SER A O 1
ATOM 1139 N N . ASP A 1 144 ? 20.409 94.871 3.220 1.00 43.87 136 ASP A N 1
ATOM 1140 C CA . ASP A 1 144 ? 21.628 95.301 3.911 1.00 29.65 136 ASP A CA 1
ATOM 1141 C C . ASP A 1 144 ? 22.093 94.399 5.033 1.00 34.03 136 ASP A C 1
ATOM 1142 O O . ASP A 1 144 ? 23.088 94.690 5.715 1.00 34.83 136 ASP A O 1
ATOM 1147 N N . GLY A 1 145 ? 21.394 93.291 5.235 1.00 29.51 137 GLY A N 1
ATOM 1148 C CA . GLY A 1 145 ? 21.798 92.376 6.299 1.00 37.61 137 GLY A CA 1
ATOM 1149 C C . GLY A 1 145 ? 21.174 92.680 7.652 1.00 27.33 137 GLY A C 1
ATOM 1150 O O . GLY A 1 145 ? 21.537 92.040 8.649 1.00 30.53 137 GLY A O 1
ATOM 1151 N N . ILE A 1 146 ? 20.242 93.648 7.729 1.00 22.14 138 ILE A N 1
ATOM 1152 C CA . ILE A 1 146 ? 19.613 93.924 9.052 1.00 20.36 138 ILE A CA 1
ATOM 1153 C C . ILE A 1 146 ? 18.700 92.755 9.406 1.00 17.31 138 ILE A C 1
ATOM 1154 O O . ILE A 1 146 ? 18.834 92.104 10.480 1.00 19.36 138 ILE A O 1
ATOM 1159 N N . PHE A 1 147 ? 17.744 92.500 8.541 1.00 14.28 139 PHE A N 1
ATOM 1160 C CA . PHE A 1 147 ? 16.896 91.345 8.713 1.00 17.48 139 PHE A CA 1
ATOM 1161 C C . PHE A 1 147 ? 17.505 90.233 7.842 1.00 20.30 139 PHE A C 1
ATOM 1162 O O . PHE A 1 147 ? 18.074 90.510 6.761 1.00 22.08 139 PHE A O 1
ATOM 1170 N N . TRP A 1 148 ? 17.413 88.996 8.336 1.00 18.09 140 TRP A N 1
ATOM 1171 C CA . TRP A 1 148 ? 17.863 87.781 7.592 1.00 14.27 140 TRP A CA 1
ATOM 1172 C C . TRP A 1 148 ? 16.656 86.887 7.464 1.00 18.05 140 TRP A C 1
ATOM 1173 O O . TRP A 1 148 ? 15.792 86.853 8.322 1.00 15.37 140 TRP A O 1
ATOM 1184 N N . LYS A 1 149 ? 16.567 86.168 6.343 1.00 14.85 141 LYS A N 1
ATOM 1185 C CA . LYS A 1 149 ? 15.460 85.261 6.097 1.00 13.73 141 LYS A CA 1
ATOM 1186 C C . LYS A 1 149 ? 15.687 83.903 6.742 1.00 13.68 141 LYS A C 1
ATOM 1187 O O . LYS A 1 149 ? 16.815 83.395 6.787 1.00 16.44 141 LYS A O 1
ATOM 1193 N N . HIS A 1 150 ? 14.595 83.284 7.181 1.00 17.95 142 HIS A N 1
ATOM 1194 C CA . HIS A 1 150 ? 14.713 81.944 7.696 1.00 21.46 142 HIS A CA 1
ATOM 1195 C C . HIS A 1 150 ? 13.403 81.269 7.363 1.00 16.83 142 HIS A C 1
ATOM 1196 O O . HIS A 1 150 ? 12.406 81.957 7.111 1.00 15.04 142 HIS A O 1
ATOM 1203 N N . TRP A 1 151 ? 13.416 79.917 7.281 1.00 18.01 143 TRP A N 1
ATOM 1204 C CA . TRP A 1 151 ? 12.202 79.183 6.959 1.00 14.62 143 TRP A CA 1
ATOM 1205 C C . TRP A 1 151 ? 11.730 78.234 8.066 1.00 20.41 143 TRP A C 1
ATOM 1206 O O . TRP A 1 151 ? 11.274 77.121 7.815 1.00 23.75 143 TRP A O 1
ATOM 1217 N N . ILE A 1 152 ? 11.848 78.676 9.313 1.00 18.05 144 ILE A N 1
ATOM 1218 C CA . ILE A 1 152 ? 11.338 77.886 10.436 1.00 15.80 144 ILE A CA 1
ATOM 1219 C C . ILE A 1 152 ? 9.944 78.325 10.841 1.00 23.63 144 ILE A C 1
ATOM 1220 O O . ILE A 1 152 ? 9.732 79.500 11.091 1.00 19.91 144 ILE A O 1
ATOM 1225 N N . GLN A 1 153 ? 8.994 77.390 10.952 1.00 16.97 145 GLN A N 1
ATOM 1226 C CA . GLN A 1 153 ? 7.623 77.765 11.322 1.00 18.68 145 GLN A CA 1
ATOM 1227 C C . GLN A 1 153 ? 7.629 78.368 12.716 1.00 28.54 145 GLN A C 1
ATOM 1228 O O . GLN A 1 153 ? 8.156 77.789 13.629 1.00 27.82 145 GLN A O 1
ATOM 1234 N N . THR A 1 154 ? 7.073 79.552 12.873 1.00 24.14 146 THR A N 1
ATOM 1235 C CA . THR A 1 154 ? 7.078 80.168 14.182 1.00 21.42 146 THR A CA 1
ATOM 1236 C C . THR A 1 154 ? 5.634 80.556 14.471 1.00 34.88 146 THR A C 1
ATOM 1237 O O . THR A 1 154 ? 4.900 80.909 13.555 1.00 37.06 146 THR A O 1
ATOM 1241 N N . LYS A 1 155 ? 5.228 80.502 15.729 1.00 35.98 147 LYS A N 1
ATOM 1242 C CA . LYS A 1 155 ? 3.860 80.892 16.120 1.00 28.56 147 LYS A CA 1
ATOM 1243 C C . LYS A 1 155 ? 3.877 82.317 16.616 1.00 40.60 147 LYS A C 1
ATOM 1244 O O . LYS A 1 155 ? 4.918 82.836 17.018 1.00 25.09 147 LYS A O 1
ATOM 1250 N N . ASP A 1 156 ? 2.708 82.942 16.639 1.00 28.89 148 ASP A N 1
ATOM 1251 C CA . ASP A 1 156 ? 2.624 84.301 17.128 1.00 40.32 148 ASP A CA 1
ATOM 1252 C C . ASP A 1 156 ? 3.108 84.319 18.584 1.00 24.42 148 ASP A C 1
ATOM 1253 O O . ASP A 1 156 ? 2.787 83.417 19.382 1.00 32.83 148 ASP A O 1
ATOM 1258 N N . GLY A 1 157 ? 3.912 85.329 18.918 1.00 19.82 149 GLY A N 1
ATOM 1259 C CA . GLY A 1 157 ? 4.398 85.399 20.291 1.00 22.20 149 GLY A CA 1
ATOM 1260 C C . GLY A 1 157 ? 5.819 84.898 20.491 1.00 23.21 149 GLY A C 1
ATOM 1261 O O . GLY A 1 157 ? 6.286 84.997 21.607 1.00 16.63 149 GLY A O 1
ATOM 1262 N N . GLN A 1 158 ? 6.496 84.409 19.440 1.00 18.18 150 GLN A N 1
ATOM 1263 C CA . GLN A 1 158 ? 7.860 83.884 19.547 1.00 16.87 150 GLN A CA 1
ATOM 1264 C C . GLN A 1 158 ? 8.949 84.862 19.146 1.00 16.44 150 GLN A C 1
ATOM 1265 O O . GLN A 1 158 ? 10.130 84.485 19.038 1.00 18.69 150 GLN A O 1
ATOM 1271 N N . CYS A 1 159 ? 8.576 86.129 18.957 1.00 14.16 151 CYS A N 1
ATOM 1272 C CA . CYS A 1 159 ? 9.603 87.107 18.683 1.00 14.63 151 CYS A CA 1
ATOM 1273 C C . CYS A 1 159 ? 10.597 87.046 19.832 1.00 14.30 151 CYS A C 1
ATOM 1274 O O . CYS A 1 159 ? 10.177 86.777 20.953 1.00 14.38 151 CYS A O 1
ATOM 1277 N N . GLY A 1 160 ? 11.859 87.356 19.530 1.00 13.73 152 GLY A N 1
ATOM 1278 C CA . GLY A 1 160 ? 12.900 87.392 20.543 1.00 8.88 152 GLY A CA 1
ATOM 1279 C C . GLY A 1 160 ? 13.612 86.091 20.777 1.00 14.22 152 GLY A C 1
ATOM 1280 O O . GLY A 1 160 ? 14.654 86.049 21.489 1.00 13.12 152 GLY A O 1
ATOM 1281 N N . SER A 1 161 ? 13.055 85.024 20.190 1.00 13.70 153 SER A N 1
ATOM 1282 C CA . SER A 1 161 ? 13.682 83.691 20.378 1.00 15.13 153 SER A CA 1
ATOM 1283 C C . SER A 1 161 ? 14.977 83.675 19.598 1.00 15.13 153 SER A C 1
ATOM 1284 O O . SER A 1 161 ? 15.007 84.137 18.453 1.00 13.90 153 SER A O 1
ATOM 1287 N N . PRO A 1 162 ? 16.067 83.084 20.154 1.00 13.44 154 PRO A N 1
ATOM 1288 C CA . PRO A 1 162 ? 17.346 83.064 19.421 1.00 9.07 154 PRO A CA 1
ATOM 1289 C C . PRO A 1 162 ? 17.404 82.106 18.225 1.00 14.50 154 PRO A C 1
ATOM 1290 O O . PRO A 1 162 ? 16.843 81.022 18.313 1.00 12.80 154 PRO A O 1
ATOM 1294 N N . LEU A 1 163 ? 18.073 82.538 17.152 1.00 11.60 155 LEU A N 1
ATOM 1295 C CA . LEU A 1 163 ? 18.333 81.699 15.976 1.00 10.60 155 LEU A CA 1
ATOM 1296 C C . LEU A 1 163 ? 19.748 81.275 16.328 1.00 16.66 155 LEU A C 1
ATOM 1297 O O . LEU A 1 163 ? 20.563 82.133 16.644 1.00 15.06 155 LEU A O 1
ATOM 1302 N N . VAL A 1 164 ? 20.035 79.967 16.316 1.00 10.95 156 VAL A N 1
ATOM 1303 C CA . VAL A 1 164 ? 21.333 79.412 16.707 1.00 14.69 156 VAL A CA 1
ATOM 1304 C C . VAL A 1 164 ? 21.956 78.595 15.563 1.00 13.04 156 VAL A C 1
ATOM 1305 O O . VAL A 1 164 ? 21.264 77.805 14.913 1.00 17.61 156 VAL A O 1
ATOM 1309 N N . SER A 1 165 ? 23.245 78.824 15.341 1.00 14.17 157 SER A N 1
ATOM 1310 C CA . SER A 1 165 ? 24.023 78.123 14.309 1.00 14.95 157 SER A CA 1
ATOM 1311 C C . SER A 1 165 ? 24.217 76.663 14.748 1.00 18.48 157 SER A C 1
ATOM 1312 O O . SER A 1 165 ? 24.650 76.400 15.887 1.00 14.85 157 SER A O 1
ATOM 1315 N N . THR A 1 166 ? 23.918 75.708 13.883 1.00 14.32 158 THR A N 1
ATOM 1316 C CA . THR A 1 166 ? 24.121 74.315 14.303 1.00 14.18 158 THR A CA 1
ATOM 1317 C C . THR A 1 166 ? 25.614 74.053 14.151 1.00 17.81 158 THR A C 1
ATOM 1318 O O . THR A 1 166 ? 26.146 73.089 14.690 1.00 20.21 158 THR A O 1
ATOM 1322 N N . ARG A 1 167 ? 26.318 74.929 13.443 1.00 16.74 159 ARG A N 1
ATOM 1323 C CA . ARG A 1 167 ? 27.757 74.719 13.272 1.00 18.59 159 ARG A CA 1
ATOM 1324 C C . ARG A 1 167 ? 28.563 74.967 14.523 1.00 25.37 159 ARG A C 1
ATOM 1325 O O . ARG A 1 167 ? 29.426 74.164 14.830 1.00 18.50 159 ARG A O 1
ATOM 1333 N N . ASP A 1 168 ? 28.290 76.045 15.273 1.00 15.25 160 ASP A N 1
ATOM 1334 C CA . ASP A 1 168 ? 29.103 76.309 16.430 1.00 19.19 160 ASP A CA 1
ATOM 1335 C C . ASP A 1 168 ? 28.303 76.657 17.665 1.00 14.89 160 ASP A C 1
ATOM 1336 O O . ASP A 1 168 ? 28.885 76.957 18.714 1.00 15.10 160 ASP A O 1
ATOM 1341 N N . GLY A 1 169 ? 26.971 76.579 17.573 1.00 14.57 161 GLY A N 1
ATOM 1342 C CA . GLY A 1 169 ? 26.135 76.855 18.755 1.00 12.12 161 GLY A CA 1
ATOM 1343 C C . GLY A 1 169 ? 26.057 78.346 19.140 1.00 14.69 161 GLY A C 1
ATOM 1344 O O . GLY A 1 169 ? 25.531 78.682 20.199 1.00 14.71 161 GLY A O 1
ATOM 1345 N N . PHE A 1 170 ? 26.577 79.214 18.290 1.00 10.45 162 PHE A N 1
ATOM 1346 C CA . PHE A 1 170 ? 26.504 80.675 18.588 1.00 11.94 162 PHE A CA 1
ATOM 1347 C C . PHE A 1 170 ? 25.109 81.190 18.183 1.00 11.91 162 PHE A C 1
ATOM 1348 O O . PHE A 1 170 ? 24.497 80.722 17.194 1.00 12.16 162 PHE A O 1
ATOM 1356 N N . ILE A 1 171 ? 24.651 82.202 18.905 1.00 14.49 163 ILE A N 1
ATOM 1357 C CA . ILE A 1 171 ? 23.374 82.863 18.609 1.00 15.85 163 ILE A CA 1
ATOM 1358 C C . ILE A 1 171 ? 23.688 83.941 17.533 1.00 18.57 163 ILE A C 1
ATOM 1359 O O . ILE A 1 171 ? 24.619 84.766 17.711 1.00 12.54 163 ILE A O 1
ATOM 1364 N N . VAL A 1 172 ? 22.958 83.888 16.414 1.00 12.03 164 VAL A N 1
ATOM 1365 C CA . VAL A 1 172 ? 23.216 84.813 15.316 1.00 14.08 164 VAL A CA 1
ATOM 1366 C C . VAL A 1 172 ? 22.098 85.830 15.112 1.00 12.59 164 VAL A C 1
ATOM 1367 O O . VAL A 1 172 ? 22.178 86.678 14.194 1.00 13.09 164 VAL A O 1
ATOM 1371 N N . GLY A 1 173 ? 21.050 85.725 15.910 1.00 12.54 165 GLY A N 1
ATOM 1372 C CA . GLY A 1 173 ? 19.974 86.730 15.798 1.00 17.51 165 GLY A CA 1
ATOM 1373 C C . GLY A 1 173 ? 18.764 86.378 16.594 1.00 15.16 165 GLY A C 1
ATOM 1374 O O . GLY A 1 173 ? 18.780 85.332 17.297 1.00 11.99 165 GLY A O 1
ATOM 1375 N N . ILE A 1 174 ? 17.692 87.188 16.485 1.00 12.76 166 ILE A N 1
ATOM 1376 C CA . ILE A 1 174 ? 16.471 86.899 17.203 1.00 8.63 166 ILE A CA 1
ATOM 1377 C C . ILE A 1 174 ? 15.274 86.997 16.289 1.00 16.24 166 ILE A C 1
ATOM 1378 O O . ILE A 1 174 ? 15.223 87.850 15.441 1.00 13.06 166 ILE A O 1
ATOM 1383 N N . HIS A 1 175 ? 14.289 86.138 16.488 1.00 13.87 167 HIS A N 1
ATOM 1384 C CA . HIS A 1 175 ? 13.143 86.168 15.572 1.00 12.64 167 HIS A CA 1
ATOM 1385 C C . HIS A 1 175 ? 12.409 87.523 15.670 1.00 21.50 167 HIS A C 1
ATOM 1386 O O . HIS A 1 175 ? 12.173 88.019 16.766 1.00 14.15 167 HIS A O 1
ATOM 1393 N N . SER A 1 176 ? 11.997 88.089 14.533 1.00 14.29 168 SER A N 1
ATOM 1394 C CA . SER A 1 176 ? 11.280 89.383 14.569 1.00 14.36 168 SER A CA 1
ATOM 1395 C C . SER A 1 176 ? 9.977 89.452 13.817 1.00 16.90 168 SER A C 1
ATOM 1396 O O . SER A 1 176 ? 8.940 89.938 14.325 1.00 20.02 168 SER A O 1
ATOM 1399 N N . ALA A 1 177 ? 9.966 88.900 12.609 1.00 15.84 169 ALA A N 1
ATOM 1400 C CA . ALA A 1 177 ? 8.747 89.192 11.825 1.00 13.81 169 ALA A CA 1
ATOM 1401 C C . ALA A 1 177 ? 8.460 88.213 10.701 1.00 15.86 169 ALA A C 1
ATOM 1402 O O . ALA A 1 177 ? 9.259 87.348 10.414 1.00 17.75 169 ALA A O 1
ATOM 1404 N N . SER A 1 178 ? 7.296 88.380 10.082 1.00 15.53 170 SER A N 1
ATOM 1405 C CA . SER A 1 178 ? 6.924 87.563 8.953 1.00 23.87 170 SER A CA 1
ATOM 1406 C C . SER A 1 178 ? 6.211 88.441 7.916 1.00 18.47 170 SER A C 1
ATOM 1407 O O . SER A 1 178 ? 5.823 89.589 8.240 1.00 21.15 170 SER A O 1
ATOM 1410 N N . ASN A 1 179 ? 6.077 87.929 6.680 1.00 27.37 171 ASN A N 1
ATOM 1411 C CA . ASN A 1 179 ? 5.284 88.644 5.651 1.00 23.82 171 ASN A CA 1
ATOM 1412 C C . ASN A 1 179 ? 3.824 88.351 5.994 1.00 26.69 171 ASN A C 1
ATOM 1413 O O . ASN A 1 179 ? 3.531 87.509 6.852 1.00 29.36 171 ASN A O 1
ATOM 1418 N N . PHE A 1 180 ? 2.895 89.050 5.355 1.00 41.73 172 PHE A N 1
ATOM 1419 C CA . PHE A 1 180 ? 1.483 88.880 5.714 1.00 35.14 172 PHE A CA 1
ATOM 1420 C C . PHE A 1 180 ? 0.878 87.480 5.624 1.00 93.94 172 PHE A C 1
ATOM 1421 O O . PHE A 1 180 ? -0.062 87.156 6.360 1.00 42.43 172 PHE A O 1
ATOM 1429 N N . THR A 1 181 ? 1.447 86.645 4.767 1.00 35.91 173 THR A N 1
ATOM 1430 C CA . THR A 1 181 ? 0.972 85.286 4.571 1.00 32.64 173 THR A CA 1
ATOM 1431 C C . THR A 1 181 ? 1.715 84.245 5.387 1.00 74.49 173 THR A C 1
ATOM 1432 O O . THR A 1 181 ? 1.476 83.046 5.248 1.00 41.37 173 THR A O 1
ATOM 1436 N N . ASN A 1 182 ? 2.598 84.706 6.256 1.00 54.39 174 ASN A N 1
ATOM 1437 C CA . ASN A 1 182 ? 3.389 83.808 7.080 1.00 31.39 174 ASN A CA 1
ATOM 1438 C C . ASN A 1 182 ? 4.099 82.780 6.227 1.00 29.78 174 ASN A C 1
ATOM 1439 O O . ASN A 1 182 ? 4.244 81.624 6.625 1.00 42.93 174 ASN A O 1
ATOM 1444 N N . THR A 1 183 ? 4.533 83.188 5.037 1.00 29.60 175 THR A N 1
ATOM 1445 C CA . THR A 1 183 ? 5.267 82.265 4.175 1.00 24.44 175 THR A CA 1
ATOM 1446 C C . THR A 1 183 ? 6.799 82.544 4.187 1.00 30.68 175 THR A C 1
ATOM 1447 O O . THR A 1 183 ? 7.607 81.689 3.767 1.00 41.16 175 THR A O 1
ATOM 1451 N N . ASN A 1 184 ? 7.213 83.752 4.584 1.00 29.84 176 ASN A N 1
ATOM 1452 C CA . ASN A 1 184 ? 8.683 84.036 4.667 1.00 27.10 176 ASN A CA 1
ATOM 1453 C C . ASN A 1 184 ? 8.924 84.645 6.055 1.00 16.43 176 ASN A C 1
ATOM 1454 O O . ASN A 1 184 ? 8.223 85.564 6.382 1.00 18.60 176 ASN A O 1
ATOM 1459 N N . ASN A 1 185 ? 9.924 84.163 6.786 1.00 18.51 177 ASN A N 1
ATOM 1460 C CA . ASN A 1 185 ? 10.179 84.661 8.153 1.00 16.89 177 ASN A CA 1
ATOM 1461 C C . ASN A 1 185 ? 11.482 85.439 8.171 1.00 13.29 177 ASN A C 1
ATOM 1462 O O . ASN A 1 185 ? 12.355 85.235 7.318 1.00 17.33 177 ASN A O 1
ATOM 1467 N N . TYR A 1 186 ? 11.595 86.352 9.125 1.00 15.17 178 TYR A N 1
ATOM 1468 C CA . TYR A 1 186 ? 12.756 87.199 9.211 1.00 13.43 178 TYR A CA 1
ATOM 1469 C C . TYR A 1 186 ? 13.242 87.359 10.663 1.00 11.51 178 TYR A C 1
ATOM 1470 O O . TYR A 1 186 ? 12.435 87.543 11.564 1.00 15.92 178 TYR A O 1
ATOM 1479 N N . PHE A 1 187 ? 14.558 87.281 10.840 1.00 15.58 179 PHE A N 1
ATOM 1480 C CA . PHE A 1 187 ? 15.086 87.539 12.173 1.00 15.09 179 PHE A CA 1
ATOM 1481 C C . PHE A 1 187 ? 16.005 88.756 12.077 1.00 13.46 179 PHE A C 1
ATOM 1482 O O . PHE A 1 187 ? 16.521 89.121 11.011 1.00 14.34 179 PHE A O 1
ATOM 1490 N N . THR A 1 188 ? 16.207 89.401 13.214 1.00 16.72 180 THR A N 1
ATOM 1491 C CA . THR A 1 188 ? 17.093 90.526 13.261 1.00 10.79 180 THR A CA 1
ATOM 1492 C C . THR A 1 188 ? 18.450 89.961 13.609 1.00 13.50 180 THR A C 1
ATOM 1493 O O . THR A 1 188 ? 18.616 89.247 14.617 1.00 15.20 180 THR A O 1
ATOM 1497 N N . SER A 1 189 ? 19.417 90.230 12.742 1.00 13.03 181 SER A N 1
ATOM 1498 C CA . SER A 1 189 ? 20.757 89.770 12.930 1.00 12.74 181 SER A CA 1
ATOM 1499 C C . SER A 1 189 ? 21.518 90.414 14.117 1.00 12.74 181 SER A C 1
ATOM 1500 O O . SER A 1 189 ? 21.296 91.583 14.519 1.00 16.75 181 SER A O 1
ATOM 1503 N N . VAL A 1 190 ? 22.398 89.614 14.709 1.00 13.77 182 VAL A N 1
ATOM 1504 C CA . VAL A 1 190 ? 23.282 90.102 15.759 1.00 11.18 182 VAL A CA 1
ATOM 1505 C C . VAL A 1 190 ? 24.198 91.068 14.975 1.00 12.44 182 VAL A C 1
ATOM 1506 O O . VAL A 1 190 ? 24.740 90.671 13.917 1.00 17.14 182 VAL A O 1
ATOM 1510 N N . PRO A 1 191 ? 24.402 92.314 15.487 1.00 15.28 183 PRO A N 1
ATOM 1511 C CA . PRO A 1 191 ? 25.265 93.259 14.807 1.00 17.80 183 PRO A CA 1
ATOM 1512 C C . PRO A 1 191 ? 26.749 92.975 14.979 1.00 11.75 183 PRO A C 1
ATOM 1513 O O . PRO A 1 191 ? 27.191 92.252 15.883 1.00 12.99 183 PRO A O 1
ATOM 1517 N N . LYS A 1 192 ? 27.561 93.618 14.175 1.00 19.60 184 LYS A N 1
ATOM 1518 C CA . LYS A 1 192 ? 29.011 93.442 14.325 1.00 18.66 184 LYS A CA 1
ATOM 1519 C C . LYS A 1 192 ? 29.488 93.864 15.731 1.00 15.51 184 LYS A C 1
ATOM 1520 O O . LYS A 1 192 ? 28.956 94.816 16.321 1.00 17.02 184 LYS A O 1
ATOM 1526 N N . ASN A 1 193 ? 30.476 93.133 16.253 1.00 16.43 185 ASN A N 1
ATOM 1527 C CA . ASN A 1 193 ? 31.101 93.385 17.555 1.00 19.62 185 ASN A CA 1
ATOM 1528 C C . ASN A 1 193 ? 30.128 93.431 18.735 1.00 24.76 185 ASN A C 1
ATOM 1529 O O . ASN A 1 193 ? 30.260 94.219 19.708 1.00 15.77 185 ASN A O 1
ATOM 1534 N N . PHE A 1 194 ? 29.151 92.536 18.670 1.00 18.47 186 PHE A N 1
ATOM 1535 C CA . PHE A 1 194 ? 28.157 92.482 19.742 1.00 18.37 186 PHE A CA 1
ATOM 1536 C C . PHE A 1 194 ? 28.767 92.020 21.043 1.00 18.37 186 PHE A C 1
ATOM 1537 O O . PHE A 1 194 ? 28.361 92.484 22.094 1.00 14.88 186 PHE A O 1
ATOM 1545 N N . MET A 1 195 ? 29.719 91.081 21.007 1.00 14.83 187 MET A N 1
ATOM 1546 C CA . MET A 1 195 ? 30.313 90.628 22.278 1.00 25.23 187 MET A CA 1
ATOM 1547 C C . MET A 1 195 ? 30.992 91.816 22.963 1.00 17.62 187 MET A C 1
ATOM 1548 O O . MET A 1 195 ? 30.956 91.941 24.188 1.00 17.79 187 MET A O 1
ATOM 1553 N N . GLU A 1 196 ? 31.620 92.688 22.177 1.00 15.38 188 GLU A N 1
ATOM 1554 C CA . GLU A 1 196 ? 32.270 93.884 22.782 1.00 17.80 188 GLU A CA 1
ATOM 1555 C C . GLU A 1 196 ? 31.195 94.716 23.519 1.00 18.16 188 GLU A C 1
ATOM 1556 O O . GLU A 1 196 ? 31.364 95.180 24.655 1.00 18.15 188 GLU A O 1
ATOM 1562 N N . LEU A 1 197 ? 30.083 94.925 22.835 1.00 15.81 189 LEU A N 1
ATOM 1563 C CA . LEU A 1 197 ? 29.012 95.721 23.438 1.00 22.96 189 LEU A CA 1
ATOM 1564 C C . LEU A 1 197 ? 28.511 95.111 24.757 1.00 25.77 189 LEU A C 1
ATOM 1565 O O . LEU A 1 197 ? 28.258 95.831 25.712 1.00 18.35 189 LEU A O 1
ATOM 1570 N N . LEU A 1 198 ? 28.361 93.786 24.816 1.00 15.01 190 LEU A N 1
ATOM 1571 C CA . LEU A 1 198 ? 27.880 93.178 26.048 1.00 12.94 190 LEU A CA 1
ATOM 1572 C C . LEU A 1 198 ? 28.841 93.171 27.189 1.00 22.97 190 LEU A C 1
ATOM 1573 O O . LEU A 1 198 ? 28.409 93.046 28.316 1.00 19.32 190 LEU A O 1
ATOM 1578 N N . THR A 1 199 ? 30.139 93.267 26.882 1.00 18.02 191 THR A N 1
ATOM 1579 C CA . THR A 1 199 ? 31.190 93.164 27.900 1.00 17.38 191 THR A CA 1
ATOM 1580 C C . THR A 1 199 ? 32.032 94.403 28.147 1.00 33.47 191 THR A C 1
ATOM 1581 O O . THR A 1 199 ? 32.956 94.334 28.935 1.00 33.95 191 THR A O 1
ATOM 1585 N N . ASN A 1 200 ? 31.709 95.528 27.507 1.00 25.18 192 ASN A N 1
ATOM 1586 C CA . ASN A 1 200 ? 32.506 96.758 27.661 1.00 33.18 192 ASN A CA 1
ATOM 1587 C C . ASN A 1 200 ? 31.555 97.924 27.957 1.00 29.24 192 ASN A C 1
ATOM 1588 O O . ASN A 1 200 ? 30.851 98.466 27.084 1.00 21.11 192 ASN A O 1
ATOM 1593 N N . GLN A 1 201 ? 31.551 98.379 29.200 1.00 26.40 193 GLN A N 1
ATOM 1594 C CA . GLN A 1 201 ? 30.607 99.426 29.484 1.00 32.50 193 GLN A CA 1
ATOM 1595 C C . GLN A 1 201 ? 30.847 100.707 28.722 1.00 27.79 193 GLN A C 1
ATOM 1596 O O . GLN A 1 201 ? 29.919 101.443 28.476 1.00 27.73 193 GLN A O 1
ATOM 1602 N N . GLU A 1 202 ? 32.070 100.927 28.250 1.00 24.34 194 GLU A N 1
ATOM 1603 C CA . GLU A 1 202 ? 32.355 102.148 27.480 1.00 40.35 194 GLU A CA 1
ATOM 1604 C C . GLU A 1 202 ? 31.515 102.211 26.201 1.00 28.29 194 GLU A C 1
ATOM 1605 O O . GLU A 1 202 ? 31.195 103.293 25.698 1.00 37.68 194 GLU A O 1
ATOM 1611 N N . ALA A 1 203 ? 31.161 101.031 25.689 1.00 33.34 195 ALA A N 1
ATOM 1612 C CA . ALA A 1 203 ? 30.404 100.888 24.450 1.00 25.65 195 ALA A CA 1
ATOM 1613 C C . ALA A 1 203 ? 28.874 101.043 24.602 1.00 21.24 195 ALA A C 1
ATOM 1614 O O . ALA A 1 203 ? 28.154 101.249 23.622 1.00 27.91 195 ALA A O 1
ATOM 1616 N N . GLN A 1 204 ? 28.406 100.925 25.844 1.00 19.34 196 GLN A N 1
ATOM 1617 C CA . GLN A 1 204 ? 26.998 101.008 26.129 1.00 17.13 196 GLN A CA 1
ATOM 1618 C C . GLN A 1 204 ? 26.530 102.461 26.228 1.00 19.44 196 GLN A C 1
ATOM 1619 O O . GLN A 1 204 ? 27.289 103.318 26.681 1.00 29.55 196 GLN A O 1
ATOM 1625 N N . GLN A 1 205 ? 25.301 102.719 25.782 1.00 23.91 197 GLN A N 1
ATOM 1626 C CA . GLN A 1 205 ? 24.730 104.078 25.787 1.00 21.71 197 GLN A CA 1
ATOM 1627 C C . GLN A 1 205 ? 23.340 103.963 26.357 1.00 21.47 197 GLN A C 1
ATOM 1628 O O . GLN A 1 205 ? 22.334 103.882 25.644 1.00 26.02 197 GLN A O 1
ATOM 1634 N N . TRP A 1 206 ? 23.282 104.009 27.678 1.00 16.95 198 TRP A N 1
ATOM 1635 C CA . TRP A 1 206 ? 22.018 103.814 28.350 1.00 14.60 198 TRP A CA 1
ATOM 1636 C C . TRP A 1 206 ? 21.082 104.999 28.395 1.00 31.61 198 TRP A C 1
ATOM 1637 O O . TRP A 1 206 ? 21.521 106.090 28.689 1.00 26.38 198 TRP A O 1
ATOM 1648 N N . VAL A 1 207 ? 19.806 104.779 28.104 1.00 20.80 199 VAL A N 1
ATOM 1649 C CA . VAL A 1 207 ? 18.791 105.819 28.213 1.00 21.35 199 VAL A CA 1
ATOM 1650 C C . VAL A 1 207 ? 17.624 105.157 28.944 1.00 24.86 199 VAL A C 1
ATOM 1651 O O . VAL A 1 207 ? 17.606 103.951 29.119 1.00 26.25 199 VAL A O 1
ATOM 1655 N N . SER A 1 208 ? 16.651 105.923 29.401 1.00 14.84 200 SER A N 1
ATOM 1656 C CA . SER A 1 208 ? 15.487 105.294 29.991 1.00 16.11 200 SER A CA 1
ATOM 1657 C C . SER A 1 208 ? 14.198 106.050 29.497 1.00 20.77 200 SER A C 1
ATOM 1658 O O . SER A 1 208 ? 14.279 107.217 29.091 1.00 20.28 200 SER A O 1
ATOM 1661 N N . GLY A 1 209 ? 13.067 105.348 29.441 1.00 14.46 201 GLY A N 1
ATOM 1662 C CA . GLY A 1 209 ? 11.776 105.914 29.043 1.00 15.50 201 GLY A CA 1
ATOM 1663 C C . GLY A 1 209 ? 11.536 105.838 27.548 1.00 23.92 201 GLY A C 1
ATOM 1664 O O . GLY A 1 209 ? 10.460 106.184 27.066 1.00 21.91 201 GLY A O 1
ATOM 1665 N N . TRP A 1 210 ? 12.515 105.329 26.802 1.00 16.16 202 TRP A N 1
ATOM 1666 C CA . TRP A 1 210 ? 12.351 105.319 25.325 1.00 14.43 202 TRP A CA 1
ATOM 1667 C C . TRP A 1 210 ? 11.237 104.433 24.758 1.00 17.82 202 TRP A C 1
ATOM 1668 O O . TRP A 1 210 ? 11.013 103.329 25.261 1.00 19.04 202 TRP A O 1
ATOM 1679 N N . ARG A 1 211 ? 10.539 104.920 23.703 1.00 19.55 203 ARG A N 1
ATOM 1680 C CA . ARG A 1 211 ? 9.526 104.118 23.044 1.00 13.80 203 ARG A CA 1
ATOM 1681 C C . ARG A 1 211 ? 9.470 104.479 21.594 1.00 15.55 203 ARG A C 1
ATOM 1682 O O . ARG A 1 211 ? 10.059 105.503 21.146 1.00 19.86 203 ARG A O 1
ATOM 1690 N N . LEU A 1 212 ? 8.768 103.658 20.853 1.00 16.10 204 LEU A N 1
ATOM 1691 C CA . LEU A 1 212 ? 8.516 103.941 19.425 1.00 33.13 204 LEU A CA 1
ATOM 1692 C C . LEU A 1 212 ? 7.290 104.914 19.394 1.00 29.95 204 LEU A C 1
ATOM 1693 O O . LEU A 1 212 ? 6.570 105.082 20.372 1.00 38.75 204 LEU A O 1
ATOM 1698 N N . ASN A 1 213 ? 7.067 105.586 18.287 1.00 25.60 205 ASN A N 1
ATOM 1699 C CA . ASN A 1 213 ? 5.967 106.533 18.226 1.00 44.09 205 ASN A CA 1
ATOM 1700 C C . ASN A 1 213 ? 5.039 106.265 17.073 1.00 43.88 205 ASN A C 1
ATOM 1701 O O . ASN A 1 213 ? 4.249 107.139 16.707 1.00 59.53 205 ASN A O 1
ATOM 1703 N N . ALA A 1 214 ? 5.105 105.075 16.493 1.00 32.76 206 ALA A N 1
ATOM 1704 C CA . ALA A 1 214 ? 4.242 104.790 15.356 1.00 63.45 206 ALA A CA 1
ATOM 1705 C C . ALA A 1 214 ? 3.898 103.330 15.248 1.00 52.62 206 ALA A C 1
ATOM 1706 O O . ALA A 1 214 ? 4.481 102.500 15.921 1.00 23.67 206 ALA A O 1
ATOM 1708 N N . ASP A 1 215 ? 2.975 103.021 14.355 1.00 33.82 207 ASP A N 1
ATOM 1709 C CA . ASP A 1 215 ? 2.530 101.645 14.169 1.00 35.69 207 ASP A CA 1
ATOM 1710 C C . ASP A 1 215 ? 3.248 100.888 13.051 1.00 36.20 207 ASP A C 1
ATOM 1711 O O . ASP A 1 215 ? 2.927 99.737 12.771 1.00 33.68 207 ASP A O 1
ATOM 1716 N N . SER A 1 216 ? 4.214 101.530 12.407 1.00 25.14 208 SER A N 1
ATOM 1717 C CA . SER A 1 216 ? 4.998 100.832 11.411 1.00 28.67 208 SER A CA 1
ATOM 1718 C C . SER A 1 216 ? 6.347 101.521 11.381 1.00 31.14 208 SER A C 1
ATOM 1719 O O . SER A 1 216 ? 6.492 102.688 11.756 1.00 31.17 208 SER A O 1
ATOM 1722 N N . VAL A 1 217 ? 7.361 100.774 10.991 1.00 24.00 209 VAL A N 1
ATOM 1723 C CA . VAL A 1 217 ? 8.683 101.347 10.942 1.00 19.71 209 VAL A CA 1
ATOM 1724 C C . VAL A 1 217 ? 9.405 100.874 9.681 1.00 28.21 209 VAL A C 1
ATOM 1725 O O . VAL A 1 217 ? 9.029 99.861 9.088 1.00 29.81 209 VAL A O 1
ATOM 1729 N N . LEU A 1 218 ? 10.441 101.611 9.293 1.00 31.51 210 LEU A N 1
ATOM 1730 C CA . LEU A 1 218 ? 11.217 101.288 8.083 1.00 32.72 210 LEU A CA 1
ATOM 1731 C C . LEU A 1 218 ? 12.611 100.927 8.501 1.00 40.49 210 LEU A C 1
ATOM 1732 O O . LEU A 1 218 ? 13.485 101.795 8.614 1.00 28.46 210 LEU A O 1
ATOM 1737 N N . TRP A 1 219 ? 12.813 99.632 8.740 1.00 23.01 211 TRP A N 1
ATOM 1738 C CA . TRP A 1 219 ? 14.129 99.102 9.144 1.00 30.69 211 TRP A CA 1
ATOM 1739 C C . TRP A 1 219 ? 14.679 98.091 8.138 1.00 23.15 211 TRP A C 1
ATOM 1740 O O . TRP A 1 219 ? 13.939 97.249 7.640 1.00 21.72 211 TRP A O 1
ATOM 1751 N N . GLY A 1 220 ? 15.96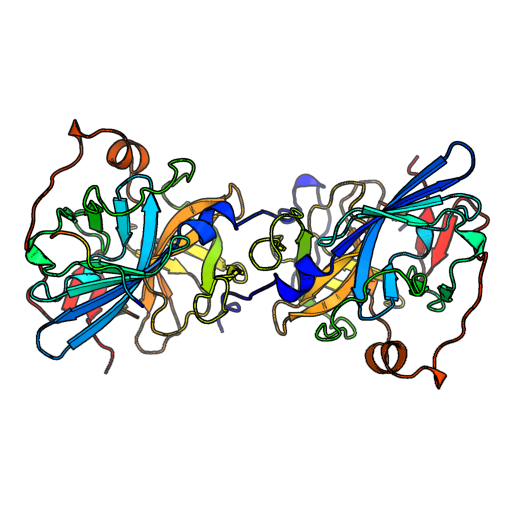6 98.210 7.835 1.00 22.64 212 GLY A N 1
ATOM 1752 C CA . GLY A 1 220 ? 16.628 97.272 6.958 1.00 26.55 212 GLY A CA 1
ATOM 1753 C C . GLY A 1 220 ? 15.964 97.113 5.599 1.00 61.96 212 GLY A C 1
ATOM 1754 O O . GLY A 1 220 ? 15.968 96.037 5.032 1.00 22.33 212 GLY A O 1
ATOM 1755 N N . GLY A 1 221 ? 15.365 98.177 5.086 1.00 30.61 213 GLY A N 1
ATOM 1756 C CA . GLY A 1 221 ? 14.758 98.110 3.767 1.00 36.07 213 GLY A CA 1
ATOM 1757 C C . GLY A 1 221 ? 13.383 97.517 3.671 1.00 36.02 213 GLY A C 1
ATOM 1758 O O . GLY A 1 221 ? 12.885 97.274 2.573 1.00 38.25 213 GLY A O 1
ATOM 1759 N N . HIS A 1 222 ? 12.762 97.287 4.817 1.00 19.20 214 HIS A N 1
ATOM 1760 C CA . HIS A 1 222 ? 11.420 96.705 4.894 1.00 24.32 214 HIS A CA 1
ATOM 1761 C C . HIS A 1 222 ? 10.515 97.621 5.729 1.00 39.78 214 HIS A C 1
ATOM 1762 O O . HIS A 1 222 ? 10.968 98.209 6.714 1.00 28.67 214 HIS A O 1
ATOM 1769 N N . LYS A 1 223 ? 9.245 97.745 5.347 1.00 31.32 215 LYS A N 1
ATOM 1770 C CA . LYS A 1 223 ? 8.324 98.485 6.197 1.00 26.72 215 LYS A CA 1
ATOM 1771 C C . LYS A 1 223 ? 7.739 97.370 7.098 1.00 20.71 215 LYS A C 1
ATOM 1772 O O . LYS A 1 223 ? 7.238 96.335 6.617 1.00 22.31 215 LYS A O 1
ATOM 1778 N N . VAL A 1 224 ? 7.826 97.559 8.421 1.00 28.22 216 VAL A N 1
ATOM 1779 C CA . VAL A 1 224 ? 7.321 96.577 9.331 1.00 19.66 216 VAL A CA 1
ATOM 1780 C C . VAL A 1 224 ? 6.192 97.164 10.191 1.00 16.91 216 VAL A C 1
ATOM 1781 O O . VAL A 1 224 ? 6.356 98.230 10.760 1.00 22.43 216 VAL A O 1
ATOM 1785 N N . PHE A 1 225 ? 5.062 96.477 10.226 1.00 23.37 217 PHE A N 1
ATOM 1786 C CA . PHE A 1 225 ? 3.942 96.931 11.025 1.00 26.34 217 PHE A CA 1
ATOM 1787 C C . PHE A 1 225 ? 3.907 96.238 12.371 1.00 22.70 217 PHE A C 1
ATOM 1788 O O . PHE A 1 225 ? 4.300 95.089 12.498 1.00 25.14 217 PHE A O 1
ATOM 1796 N N . MET A 1 226 ? 3.378 96.937 13.372 1.00 31.56 218 MET A N 1
ATOM 1797 C CA . MET A 1 226 ? 3.226 96.389 14.719 1.00 30.62 218 MET A CA 1
ATOM 1798 C C . MET A 1 226 ? 2.231 95.223 14.757 1.00 73.34 218 MET A C 1
ATOM 1799 O O . MET A 1 226 ? 2.455 94.246 15.477 1.00 44.92 218 MET A O 1
ATOM 1804 N N . ASP A 1 227 ? 1.136 95.341 13.994 1.00 53.08 219 ASP A N 1
ATOM 1805 C CA . ASP A 1 227 ? 0.073 94.310 13.910 1.00 93.94 219 ASP A CA 1
ATOM 1806 C C . ASP A 1 227 ? -0.171 93.931 12.437 1.00 36.94 219 ASP A C 1
ATOM 1807 O O . ASP A 1 227 ? 0.063 94.748 11.555 1.00 41.61 219 ASP A O 1
ATOM 1812 N N . LYS A 1 228 ? -0.665 92.718 12.181 1.00 55.27 220 LYS A N 1
ATOM 1813 C CA . LYS A 1 228 ? -0.974 92.253 10.817 1.00 61.06 220 LYS A CA 1
ATOM 1814 C C . LYS A 1 228 ? -2.373 92.849 10.493 1.00 51.94 220 LYS A C 1
ATOM 1815 O O . LYS A 1 228 ? -2.942 93.495 11.356 1.00 43.86 220 LYS A O 1
ATOM 1821 N N . PRO A 1 229 ? -2.942 92.625 9.275 1.00 93.94 221 PRO A N 1
ATOM 1822 C CA . PRO A 1 229 ? -4.254 93.147 8.864 1.00 44.78 221 PRO A CA 1
ATOM 1823 C C . PRO A 1 229 ? -4.974 94.125 9.778 1.00 93.94 221 PRO A C 1
ATOM 1824 O O . PRO A 1 229 ? -5.930 94.776 9.350 1.00 93.94 221 PRO A O 1
ATOM 1828 N N . SER B 1 11 ? 6.583 73.955 2.353 1.00 72.48 3 SER B N 1
ATOM 1829 C CA . SER B 1 11 ? 6.186 75.103 3.207 1.00 85.62 3 SER B CA 1
ATOM 1830 C C . SER B 1 11 ? 7.359 75.604 4.062 1.00 58.01 3 SER B C 1
ATOM 1831 O O . SER B 1 11 ? 8.319 76.177 3.541 1.00 68.78 3 SER B O 1
ATOM 1834 N N . LEU B 1 12 ? 7.276 75.378 5.369 1.00 42.44 4 LEU B N 1
ATOM 1835 C CA . LEU B 1 12 ? 8.304 75.815 6.314 1.00 39.55 4 LEU B CA 1
ATOM 1836 C C . LEU B 1 12 ? 8.761 74.624 7.126 1.00 46.34 4 LEU B C 1
ATOM 1837 O O . LEU B 1 12 ? 7.980 73.696 7.294 1.00 33.66 4 LEU B O 1
ATOM 1842 N N . PHE B 1 13 ? 9.999 74.645 7.646 1.00 23.96 5 PHE B N 1
ATOM 1843 C CA . PHE B 1 13 ? 10.454 73.511 8.482 1.00 19.90 5 PHE B CA 1
ATOM 1844 C C . PHE B 1 13 ? 9.738 73.595 9.796 1.00 19.15 5 PHE B C 1
ATOM 1845 O O . PHE B 1 13 ? 9.339 74.685 10.174 1.00 21.77 5 PHE B O 1
ATOM 1853 N N . LYS B 1 14 ? 9.606 72.467 10.517 1.00 17.24 6 LYS B N 1
ATOM 1854 C CA . LYS B 1 14 ? 8.878 72.450 11.776 1.00 19.03 6 LYS B CA 1
ATOM 1855 C C . LYS B 1 14 ? 9.543 73.333 12.802 1.00 18.00 6 LYS B C 1
ATOM 1856 O O . LYS B 1 14 ? 10.765 73.452 12.827 1.00 19.47 6 LYS B O 1
ATOM 1862 N N . GLY B 1 15 ? 8.699 73.915 13.639 1.00 15.96 7 GLY B N 1
ATOM 1863 C CA . GLY B 1 15 ? 9.157 74.831 14.667 1.00 22.52 7 GLY B CA 1
ATOM 1864 C C . GLY B 1 15 ? 9.709 74.096 15.871 1.00 26.12 7 GLY B C 1
ATOM 1865 O O . GLY B 1 15 ? 9.837 72.867 15.847 1.00 19.36 7 GLY B O 1
ATOM 1866 N N . PRO B 1 16 ? 10.011 74.825 16.961 1.00 21.50 8 PRO B N 1
ATOM 1867 C CA . PRO B 1 16 ? 10.576 74.183 18.166 1.00 24.05 8 PRO B CA 1
ATOM 1868 C C . PRO B 1 16 ? 9.785 73.020 18.700 1.00 32.27 8 PRO B C 1
ATOM 1869 O O . PRO B 1 16 ? 8.554 73.084 18.784 1.00 21.56 8 PRO B O 1
ATOM 1873 N N . ARG B 1 17 ? 10.495 71.967 19.094 1.00 18.11 9 ARG B N 1
ATOM 1874 C CA . ARG B 1 17 ? 9.824 70.804 19.638 1.00 18.84 9 ARG B CA 1
ATOM 1875 C C . ARG B 1 17 ? 10.504 70.508 20.966 1.00 18.25 9 ARG B C 1
ATOM 1876 O O . ARG B 1 17 ? 11.732 70.692 21.121 1.00 17.27 9 ARG B O 1
ATOM 1884 N N . ASP B 1 18 ? 9.718 70.078 21.934 1.00 17.62 10 ASP B N 1
ATOM 1885 C CA . ASP B 1 18 ? 10.307 69.701 23.214 1.00 20.09 10 ASP B CA 1
ATOM 1886 C C . ASP B 1 18 ? 10.745 68.231 23.201 1.00 18.17 10 ASP B C 1
ATOM 1887 O O . ASP B 1 18 ? 9.886 67.329 23.227 1.00 16.16 10 ASP B O 1
ATOM 1892 N N . TYR B 1 19 ? 12.057 67.974 23.166 1.00 17.21 11 TYR B N 1
ATOM 1893 C CA . TYR B 1 19 ? 12.578 66.606 23.161 1.00 17.07 11 TYR B CA 1
ATOM 1894 C C . TYR B 1 19 ? 12.856 66.103 24.567 1.00 20.72 11 TYR B C 1
ATOM 1895 O O . TYR B 1 19 ? 13.343 64.989 24.745 1.00 19.37 11 TYR B O 1
ATOM 1904 N N . ASN B 1 20 ? 12.596 66.910 25.596 1.00 12.67 12 ASN B N 1
ATOM 1905 C CA . ASN B 1 20 ? 12.899 66.413 26.925 1.00 17.34 12 ASN B CA 1
ATOM 1906 C C . ASN B 1 20 ? 12.090 65.179 27.394 1.00 17.75 12 ASN B C 1
ATOM 1907 O O . ASN B 1 20 ? 12.611 64.354 28.147 1.00 22.51 12 ASN B O 1
ATOM 1912 N N . PRO B 1 21 ? 10.825 65.070 26.991 1.00 18.09 13 PRO B N 1
ATOM 1913 C CA . PRO B 1 21 ? 10.086 63.877 27.445 1.00 15.37 13 PRO B CA 1
ATOM 1914 C C . PRO B 1 21 ? 10.818 62.620 26.918 1.00 31.69 13 PRO B C 1
ATOM 1915 O O . PRO B 1 21 ? 10.693 61.554 27.487 1.00 20.31 13 PRO B O 1
ATOM 1919 N N . ILE B 1 22 ? 11.552 62.724 25.815 1.00 22.51 14 ILE B N 1
ATOM 1920 C CA . ILE B 1 22 ? 12.299 61.549 25.333 1.00 20.22 14 ILE B CA 1
ATOM 1921 C C . ILE B 1 22 ? 13.664 61.427 26.012 1.00 16.58 14 ILE B C 1
ATOM 1922 O O . ILE B 1 22 ? 14.049 60.357 26.511 1.00 19.33 14 ILE B O 1
ATOM 1927 N N . SER B 1 23 ? 14.427 62.527 26.074 1.00 13.50 15 SER B N 1
ATOM 1928 C CA . SER B 1 23 ? 15.743 62.418 26.618 1.00 12.03 15 SER B CA 1
ATOM 1929 C C . SER B 1 23 ? 15.706 62.091 28.081 1.00 14.17 15 SER B C 1
ATOM 1930 O O . SER B 1 23 ? 16.627 61.489 28.573 1.00 20.33 15 SER B O 1
ATOM 1933 N N . SER B 1 24 ? 14.645 62.482 28.768 1.00 17.31 16 SER B N 1
ATOM 1934 C CA . SER B 1 24 ? 14.639 62.186 30.188 1.00 15.63 16 SER B CA 1
ATOM 1935 C C . SER B 1 24 ? 14.438 60.645 30.436 1.00 25.85 16 SER B C 1
ATOM 1936 O O . SER B 1 24 ? 14.635 60.185 31.567 1.00 25.58 16 SER B O 1
ATOM 1939 N N . THR B 1 25 ? 14.045 59.877 29.403 1.00 21.53 17 THR B N 1
ATOM 1940 C CA . THR B 1 25 ? 13.866 58.389 29.571 1.00 21.11 17 THR B CA 1
ATOM 1941 C C . THR B 1 25 ? 15.121 57.647 29.119 1.00 27.56 17 THR B C 1
ATOM 1942 O O . THR B 1 25 ? 15.206 56.412 29.228 1.00 21.52 17 THR B O 1
ATOM 1946 N N . ILE B 1 26 ? 16.109 58.372 28.615 1.00 20.07 18 ILE B N 1
ATOM 1947 C CA . ILE B 1 26 ? 17.312 57.700 28.121 1.00 18.11 18 ILE B CA 1
ATOM 1948 C C . ILE B 1 26 ? 18.185 57.200 29.273 1.00 35.62 18 ILE B C 1
ATOM 1949 O O . ILE B 1 26 ? 18.348 57.898 30.257 1.00 21.88 18 ILE B O 1
ATOM 1954 N N . CYS B 1 27 ? 18.735 55.989 29.156 1.00 16.88 19 CYS B N 1
ATOM 1955 C CA . CYS B 1 27 ? 19.557 55.396 30.219 1.00 17.39 19 CYS B CA 1
ATOM 1956 C C . CYS B 1 27 ? 20.847 54.985 29.637 1.00 22.96 19 CYS B C 1
ATOM 1957 O O . CYS B 1 27 ? 20.854 54.560 28.473 1.00 23.96 19 CYS B O 1
ATOM 1960 N N . HIS B 1 28 ? 21.953 55.162 30.389 1.00 25.26 20 HIS B N 1
ATOM 1961 C CA . HIS B 1 28 ? 23.225 54.659 29.918 1.00 17.93 20 HIS B CA 1
ATOM 1962 C C . HIS B 1 28 ? 23.366 53.277 30.523 1.00 29.81 20 HIS B C 1
ATOM 1963 O O . HIS B 1 28 ? 23.116 53.103 31.708 1.00 23.72 20 HIS B O 1
ATOM 1970 N N . LEU B 1 29 ? 23.861 52.346 29.710 1.00 19.25 21 LEU B N 1
ATOM 1971 C CA . LEU B 1 29 ? 23.965 50.913 30.072 1.00 18.30 21 LEU B CA 1
ATOM 1972 C C . LEU B 1 29 ? 25.370 50.383 29.924 1.00 17.73 21 LEU B C 1
ATOM 1973 O O . LEU B 1 29 ? 25.990 50.468 28.861 1.00 25.16 21 LEU B O 1
ATOM 1978 N N . THR B 1 30 ? 25.857 49.753 30.998 1.00 25.08 22 THR B N 1
ATOM 1979 C CA . THR B 1 30 ? 27.191 49.190 30.949 1.00 17.49 22 THR B CA 1
ATOM 1980 C C . THR B 1 30 ? 27.067 47.710 31.383 1.00 24.33 22 THR B C 1
ATOM 1981 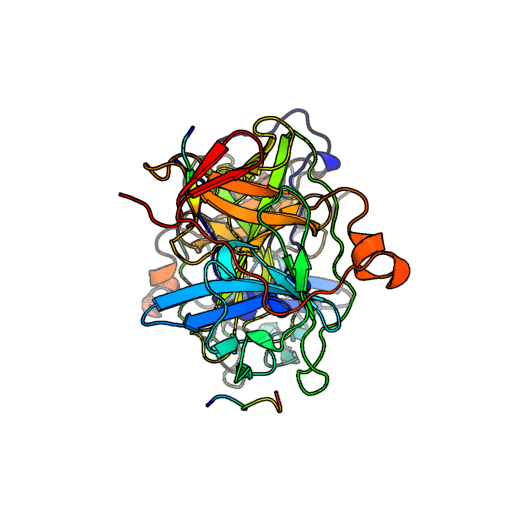O O . THR B 1 30 ? 26.698 47.410 32.536 1.00 27.15 22 THR B O 1
ATOM 1985 N N . ASN B 1 31 ? 27.366 46.820 30.447 1.00 27.67 23 ASN B N 1
ATOM 1986 C CA . ASN B 1 31 ? 27.301 45.363 30.705 1.00 22.83 23 ASN B CA 1
ATOM 1987 C C . ASN B 1 31 ? 28.760 44.912 30.839 1.00 24.70 23 ASN B C 1
ATOM 1988 O O . ASN B 1 31 ? 29.558 44.947 29.882 1.00 24.47 23 ASN B O 1
ATOM 1993 N N . GLU B 1 32 ? 29.111 44.526 32.058 1.00 30.55 24 GLU B N 1
ATOM 1994 C CA . GLU B 1 32 ? 30.452 44.080 32.321 1.00 30.86 24 GLU B CA 1
ATOM 1995 C C . GLU B 1 32 ? 30.376 42.556 32.562 1.00 22.82 24 GLU B C 1
ATOM 1996 O O . GLU B 1 32 ? 29.723 42.126 33.511 1.00 25.93 24 GLU B O 1
ATOM 2002 N N . SER B 1 33 ? 31.020 41.782 31.698 1.00 42.68 25 SER B N 1
ATOM 2003 C CA . SER B 1 33 ? 31.039 40.315 31.814 1.00 33.79 25 SER B CA 1
ATOM 2004 C 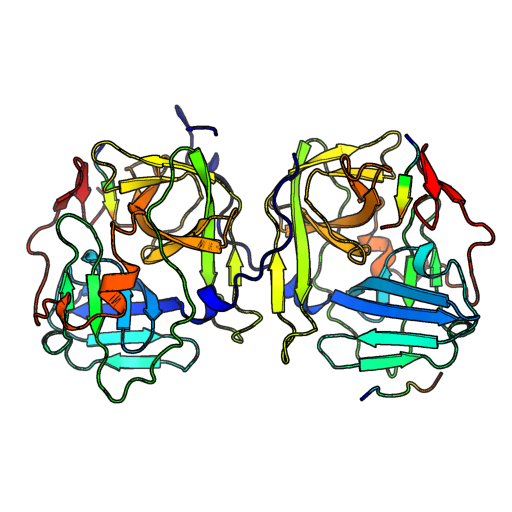C . SER B 1 33 ? 32.438 39.803 31.478 1.00 44.53 25 SER B C 1
ATOM 2005 O O . SER B 1 33 ? 32.985 40.105 30.418 1.00 38.20 25 SER B O 1
ATOM 2008 N N . ASP B 1 34 ? 33.003 39.038 32.406 1.00 70.44 26 ASP B N 1
ATOM 2009 C CA . ASP B 1 34 ? 34.341 38.459 32.283 1.00 56.94 26 ASP B CA 1
ATOM 2010 C C . ASP B 1 34 ? 35.412 39.237 31.520 1.00 57.86 26 ASP B C 1
ATOM 2011 O O . ASP B 1 34 ? 35.821 38.859 30.416 1.00 56.72 26 ASP B O 1
ATOM 2016 N N . GLY B 1 35 ? 35.873 40.318 32.148 1.00 66.60 27 GLY B N 1
ATOM 2017 C CA . GLY B 1 35 ? 36.915 41.159 31.581 1.00 93.63 27 GLY B CA 1
ATOM 2018 C C . GLY B 1 35 ? 36.515 41.915 30.336 1.00 68.47 27 GLY B C 1
ATOM 2019 O O . GLY B 1 35 ? 37.365 42.372 29.577 1.00 93.88 27 GLY B O 1
ATOM 2020 N N . HIS B 1 36 ? 35.215 42.056 30.133 1.00 41.66 28 HIS B N 1
ATOM 2021 C CA . HIS B 1 36 ? 34.718 42.732 28.955 1.00 75.07 28 HIS B CA 1
ATOM 2022 C C . HIS B 1 36 ? 33.572 43.649 29.292 1.00 32.62 28 HIS B C 1
ATOM 2023 O O . HIS B 1 36 ? 32.786 43.391 30.228 1.00 33.78 28 HIS B O 1
ATOM 2030 N N . THR B 1 37 ? 33.492 44.731 28.520 1.00 56.66 29 THR B N 1
ATOM 2031 C CA . THR B 1 37 ? 32.445 45.722 28.694 1.00 54.42 29 THR B CA 1
ATOM 2032 C C . THR B 1 37 ? 31.829 46.209 27.400 1.00 30.92 29 THR B C 1
ATOM 2033 O O . THR B 1 37 ? 32.519 46.473 26.410 1.00 44.65 29 THR B O 1
ATOM 2037 N N . THR B 1 38 ? 30.511 46.350 27.431 1.00 36.47 30 THR B N 1
ATOM 2038 C CA . THR B 1 38 ? 29.749 46.868 26.304 1.00 30.46 30 THR B CA 1
ATOM 2039 C C . THR B 1 38 ? 28.953 47.989 26.965 1.00 29.98 30 THR B C 1
ATOM 2040 O O . THR B 1 38 ? 28.241 47.764 27.952 1.00 24.25 30 THR B O 1
ATOM 2044 N N . SER B 1 39 ? 29.131 49.203 26.446 1.00 32.04 31 SER B N 1
ATOM 2045 C CA . SER B 1 39 ? 28.475 50.393 26.983 1.00 31.68 31 SER B CA 1
ATOM 2046 C C . SER B 1 39 ? 27.704 51.032 25.860 1.00 25.67 31 SER B C 1
ATOM 2047 O O . SER B 1 39 ? 28.225 51.168 24.746 1.00 23.64 31 SER B O 1
ATOM 2050 N N . LEU B 1 40 ? 26.452 51.373 26.152 1.00 24.04 32 LEU B N 1
ATOM 2051 C CA . LEU B 1 40 ? 25.603 52.009 25.146 1.00 19.77 32 LEU B CA 1
ATOM 2052 C C . LEU B 1 40 ? 24.374 52.515 25.864 1.00 19.44 32 LEU B C 1
ATOM 2053 O O . LEU B 1 40 ? 24.290 52.471 27.101 1.00 26.47 32 LEU B O 1
ATOM 2058 N N . TYR B 1 41 ? 23.378 52.943 25.100 1.00 17.38 33 TYR B N 1
ATOM 2059 C CA . TYR B 1 41 ? 22.183 53.551 25.730 1.00 13.57 33 TYR B CA 1
ATOM 2060 C C . TYR B 1 41 ? 20.914 52.770 25.474 1.00 19.94 33 TYR B C 1
ATOM 2061 O O . TYR B 1 41 ? 20.854 51.924 24.577 1.00 20.76 33 TYR B O 1
ATOM 2070 N N . GLY B 1 42 ? 19.917 53.070 26.293 1.00 14.58 34 GLY B N 1
ATOM 2071 C CA . GLY B 1 42 ? 18.600 52.471 26.189 1.00 20.57 34 GLY B CA 1
ATOM 2072 C C . GLY B 1 42 ? 17.505 53.518 26.373 1.00 22.07 34 GLY B C 1
ATOM 2073 O O . GLY B 1 42 ? 17.759 54.636 26.755 1.00 20.62 34 GLY B O 1
ATOM 2074 N N . ILE B 1 43 ? 16.280 53.154 26.060 1.00 17.14 35 ILE B N 1
ATOM 2075 C CA . ILE B 1 43 ? 15.133 54.039 26.203 1.00 18.82 35 ILE B CA 1
ATOM 2076 C C . ILE B 1 43 ? 14.158 53.387 27.195 1.00 28.30 35 ILE B C 1
ATOM 2077 O O . ILE B 1 43 ? 13.647 52.268 26.962 1.00 20.19 35 ILE B O 1
ATOM 2082 N N . GLY B 1 44 ? 13.919 54.063 28.318 1.00 19.81 36 GLY B N 1
ATOM 2083 C CA . GLY B 1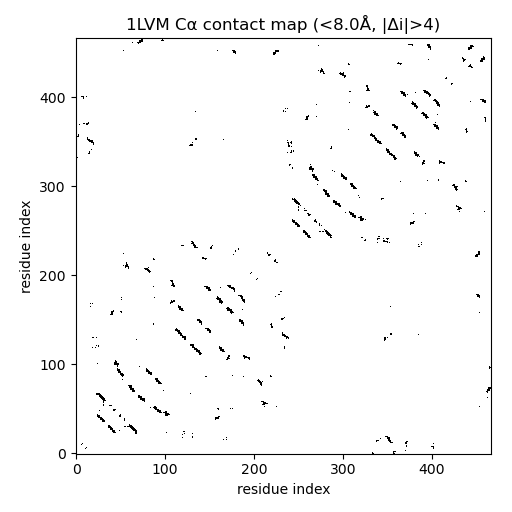 44 ? 13.001 53.506 29.289 1.00 19.00 36 GLY B CA 1
ATOM 2084 C C . GLY B 1 44 ? 11.552 53.697 28.909 1.00 22.37 36 GLY B C 1
ATOM 2085 O O . GLY B 1 44 ? 11.160 54.723 28.311 1.00 22.94 36 GLY B O 1
ATOM 2086 N N . PHE B 1 45 ? 10.727 52.711 29.237 1.00 18.10 37 PHE B N 1
ATOM 2087 C CA . PHE B 1 45 ? 9.312 52.823 28.916 1.00 17.94 37 PHE B CA 1
ATOM 2088 C C . PHE B 1 45 ? 8.619 51.917 29.905 1.00 25.10 37 PHE B C 1
ATOM 2089 O O . PHE B 1 45 ? 8.676 50.685 29.788 1.00 23.47 37 PHE B O 1
ATOM 2097 N N . GLY B 1 46 ? 7.997 52.507 30.922 1.00 28.39 38 GLY B N 1
ATOM 2098 C CA . GLY B 1 46 ? 7.319 51.687 31.941 1.00 32.82 38 GLY B CA 1
ATOM 2099 C C . GLY B 1 46 ? 8.334 50.816 32.647 1.00 32.31 38 GLY B C 1
ATOM 2100 O O . GLY B 1 46 ? 9.375 51.312 33.009 1.00 21.39 38 GLY B O 1
ATOM 2101 N N . PRO B 1 47 ? 8.084 49.507 32.845 1.00 27.21 39 PRO B N 1
ATOM 2102 C CA . PRO B 1 47 ? 9.037 48.629 33.525 1.00 27.48 39 PRO B CA 1
ATOM 2103 C C . PRO B 1 47 ? 10.190 48.183 32.610 1.00 26.35 39 PRO B C 1
ATOM 2104 O O . PRO B 1 47 ? 11.058 47.418 33.012 1.00 29.20 39 PRO B O 1
ATOM 2108 N N . PHE B 1 48 ? 10.180 48.666 31.380 1.00 20.62 40 PHE B N 1
ATOM 2109 C CA . PHE B 1 48 ? 11.199 48.250 30.395 1.00 16.96 40 PHE B CA 1
ATOM 2110 C C . PHE B 1 48 ? 12.228 49.243 29.978 1.00 39.46 40 PHE B C 1
ATOM 2111 O O . PHE B 1 48 ? 12.042 50.453 30.183 1.00 20.86 40 PHE B O 1
ATOM 2119 N N . ILE B 1 49 ? 13.321 48.691 29.431 1.00 19.40 41 ILE B N 1
ATOM 2120 C CA . ILE B 1 49 ? 14.351 49.464 28.765 1.00 18.55 41 ILE B CA 1
ATOM 2121 C C . ILE B 1 49 ? 14.527 48.835 27.356 1.00 24.94 41 ILE B C 1
ATOM 2122 O O . ILE B 1 49 ? 14.800 47.612 27.230 1.00 21.37 41 ILE B O 1
ATOM 2127 N N . ILE B 1 50 ? 14.320 49.658 26.313 1.00 18.70 42 ILE B N 1
ATOM 2128 C CA . ILE B 1 50 ? 14.462 49.244 24.915 1.00 19.50 42 ILE B CA 1
ATOM 2129 C C . ILE B 1 50 ? 15.880 49.554 24.495 1.00 27.51 42 ILE B C 1
ATOM 2130 O O . ILE B 1 50 ? 16.344 50.685 24.645 1.00 16.58 42 ILE B O 1
ATOM 2135 N N . THR B 1 51 ? 16.584 48.577 23.935 1.00 13.93 43 THR B N 1
ATOM 2136 C CA . THR B 1 51 ? 17.950 48.840 23.568 1.00 18.98 43 THR B CA 1
ATOM 2137 C C . THR B 1 51 ? 18.487 47.903 22.486 1.00 16.44 43 THR B C 1
ATOM 2138 O O . THR B 1 51 ? 17.729 47.215 21.845 1.00 20.64 43 THR B O 1
ATOM 2142 N N . ASN B 1 52 ? 19.779 47.893 22.275 1.00 14.75 44 ASN B N 1
ATOM 2143 C CA . ASN B 1 52 ? 20.288 47.066 21.201 1.00 24.54 44 ASN B CA 1
ATOM 2144 C C . ASN B 1 52 ? 20.518 45.629 21.687 1.00 22.93 44 ASN B C 1
ATOM 2145 O O . ASN B 1 52 ? 20.998 45.402 22.808 1.00 17.16 44 ASN B O 1
ATOM 2150 N N . LYS B 1 53 ? 20.268 44.673 20.805 1.00 20.04 45 LYS B N 1
ATOM 2151 C CA . LYS B 1 53 ? 20.560 43.288 21.155 1.00 16.83 45 LYS B CA 1
ATOM 2152 C C . LYS B 1 53 ? 22.029 43.167 21.449 1.00 19.99 45 LYS B C 1
ATOM 2153 O O . LYS B 1 53 ? 22.436 42.394 22.315 1.00 19.88 45 LYS B O 1
ATOM 2159 N N . HIS B 1 54 ? 22.877 43.893 20.727 1.00 19.75 46 HIS B N 1
ATOM 2160 C CA . HIS B 1 54 ? 24.300 43.706 21.036 1.00 20.64 46 HIS B CA 1
ATOM 2161 C C . HIS B 1 54 ? 24.859 44.080 22.403 1.00 19.92 46 HIS B C 1
ATOM 2162 O O . HIS B 1 54 ? 26.033 43.825 22.682 1.00 28.91 46 HIS B O 1
ATOM 2169 N N . LEU B 1 55 ? 24.031 44.650 23.278 1.00 16.96 47 LEU B N 1
ATOM 2170 C CA . LEU B 1 55 ? 24.401 44.925 24.655 1.00 17.60 47 LEU B CA 1
ATOM 2171 C C . LEU B 1 55 ? 24.692 43.519 25.258 1.00 27.71 47 LEU B C 1
ATOM 2172 O O . LEU B 1 55 ? 25.406 43.409 26.241 1.00 25.82 47 LEU B O 1
ATOM 2177 N N . PHE B 1 56 ? 24.086 42.478 24.685 1.00 30.56 48 PHE B N 1
ATOM 2178 C CA . PHE B 1 56 ? 24.246 41.110 25.214 1.00 19.43 48 PHE B CA 1
ATOM 2179 C C . PHE B 1 56 ? 25.195 40.277 24.364 1.00 26.65 48 PHE B C 1
ATOM 2180 O O . PHE B 1 56 ? 24.940 39.111 24.080 1.00 24.34 48 PHE B O 1
ATOM 2188 N N . ARG B 1 57 ? 26.288 40.904 23.932 1.00 28.10 49 ARG B N 1
ATOM 2189 C CA . ARG B 1 57 ? 27.295 40.159 23.201 1.00 34.44 49 ARG B CA 1
ATOM 2190 C C . ARG B 1 57 ? 27.709 39.086 24.209 1.00 49.77 49 ARG B C 1
ATOM 2191 O O . ARG B 1 57 ? 28.044 37.960 23.845 1.00 32.01 49 ARG B O 1
ATOM 2199 N N . ARG B 1 58 ? 27.689 39.471 25.484 1.00 23.67 50 ARG B N 1
ATOM 2200 C CA . ARG B 1 58 ? 27.983 38.566 26.581 1.00 36.05 50 ARG B CA 1
ATOM 2201 C C . ARG B 1 58 ? 26.828 38.694 27.562 1.00 35.83 50 ARG B C 1
ATOM 2202 O O . ARG B 1 58 ? 26.167 39.727 27.641 1.00 26.32 50 ARG B O 1
ATOM 2210 N N . ASN B 1 59 ? 26.517 37.629 28.284 1.00 26.72 51 ASN B N 1
ATOM 2211 C CA . ASN B 1 59 ? 25.461 37.761 29.286 1.00 27.99 51 ASN B CA 1
ATOM 2212 C C . ASN B 1 59 ? 25.900 36.901 30.452 1.00 58.43 51 ASN B C 1
ATOM 2213 O O . ASN B 1 59 ? 25.504 35.755 30.599 1.00 26.53 51 ASN B O 1
ATOM 2218 N N . ASN B 1 60 ? 26.755 37.459 31.283 1.00 27.00 52 ASN B N 1
ATOM 2219 C CA . ASN B 1 60 ? 27.244 36.692 32.418 1.00 34.76 52 ASN B CA 1
ATOM 2220 C C . ASN B 1 60 ? 27.994 37.676 33.293 1.00 44.89 52 ASN B C 1
ATOM 2221 O O . ASN B 1 60 ? 29.222 37.646 33.359 1.00 45.10 52 ASN B O 1
ATOM 2226 N N . GLY B 1 61 ? 27.244 38.555 33.947 1.00 35.10 53 GLY B N 1
ATOM 2227 C CA . GLY B 1 61 ? 27.860 39.589 34.751 1.00 26.98 53 GLY B CA 1
ATOM 2228 C C . GLY B 1 61 ? 26.878 40.589 35.309 1.00 31.26 53 GLY B C 1
ATOM 2229 O O . GLY B 1 61 ? 25.785 40.216 35.753 1.00 35.91 53 GLY B O 1
ATOM 2230 N N . THR B 1 62 ? 27.258 41.872 35.271 1.00 32.59 54 THR B N 1
ATOM 2231 C CA . THR B 1 62 ? 26.443 42.932 35.882 1.00 20.87 54 THR B CA 1
ATOM 2232 C C . THR B 1 62 ? 26.013 43.999 34.854 1.00 19.07 54 THR B C 1
ATOM 2233 O O . THR B 1 62 ? 26.729 44.233 33.886 1.00 25.06 54 THR B O 1
ATOM 2237 N N . LEU B 1 63 ? 24.906 44.670 35.145 1.00 26.81 55 LEU B N 1
ATOM 2238 C CA . LEU B 1 63 ? 24.435 45.761 34.260 1.00 26.97 55 LEU B CA 1
ATOM 2239 C C . LEU B 1 63 ? 24.281 47.032 35.105 1.00 20.72 55 LEU B C 1
ATOM 2240 O O . LEU B 1 63 ? 23.452 47.078 36.017 1.00 31.97 55 LEU B O 1
ATOM 2245 N N . LEU B 1 64 ? 25.064 48.046 34.773 1.00 25.26 56 LEU B N 1
ATOM 2246 C CA . LEU B 1 64 ? 25.011 49.347 35.494 1.00 21.62 56 LEU B CA 1
ATOM 2247 C C . LEU B 1 64 ? 24.017 50.178 34.653 1.00 28.80 56 LEU B C 1
ATOM 2248 O O . LEU B 1 64 ? 24.181 50.313 33.467 1.00 26.38 56 LEU B O 1
ATOM 2253 N N . VAL B 1 65 ? 22.979 50.688 35.279 1.00 24.90 57 VAL B N 1
ATOM 2254 C CA . VAL B 1 65 ? 21.966 51.449 34.581 1.00 24.19 57 VAL B CA 1
ATOM 2255 C C . VAL B 1 65 ? 21.916 52.861 35.167 1.00 38.71 57 VAL B C 1
ATOM 2256 O O . VAL B 1 65 ? 21.527 53.042 36.326 1.00 31.80 57 VAL B O 1
ATOM 2260 N N . GLN B 1 66 ? 22.333 53.837 34.373 1.00 36.87 58 GLN B N 1
ATOM 2261 C CA . GLN B 1 66 ? 22.317 55.249 34.791 1.00 21.29 58 GLN B CA 1
ATOM 2262 C C . GLN B 1 66 ? 21.175 55.944 34.123 1.00 31.37 58 GLN B C 1
ATOM 2263 O O . GLN B 1 66 ? 21.104 55.993 32.912 1.00 24.02 58 GLN B O 1
ATOM 2269 N N . SER B 1 67 ? 20.263 56.478 34.915 1.00 24.87 59 SER B N 1
ATOM 2270 C CA . SER B 1 67 ? 19.114 57.167 34.361 1.00 28.89 59 SER B CA 1
ATOM 2271 C C . SER B 1 67 ? 19.020 58.490 35.101 1.00 43.05 59 SER B C 1
ATOM 2272 O O . SER B 1 67 ? 19.935 58.868 35.832 1.00 29.15 59 SER B O 1
ATOM 2275 N N . LEU B 1 68 ? 17.937 59.214 34.911 1.00 29.65 60 LEU B N 1
ATOM 2276 C CA . LEU B 1 68 ? 17.848 60.419 35.694 1.00 69.01 60 LEU B CA 1
ATOM 2277 C C . LEU B 1 68 ? 17.475 60.088 37.148 1.00 79.92 60 LEU B C 1
ATOM 2278 O O . LEU B 1 68 ? 17.780 60.873 38.039 1.00 57.19 60 LEU B O 1
ATOM 2283 N N . HIS B 1 69 ? 16.842 58.948 37.433 1.00 62.07 61 HIS B N 1
ATOM 2284 C CA . HIS B 1 69 ? 16.613 58.695 38.857 1.00 43.83 61 HIS B CA 1
ATOM 2285 C C . HIS B 1 69 ? 17.820 58.058 39.544 1.00 85.16 61 HIS B C 1
ATOM 2286 O O . HIS B 1 69 ? 17.692 57.482 40.613 1.00 62.21 61 HIS B O 1
ATOM 2293 N N . GLY B 1 70 ? 19.001 58.178 38.945 1.00 38.33 62 GLY B N 1
ATOM 2294 C CA . GLY B 1 70 ? 20.190 57.632 39.561 1.00 38.29 62 GLY B CA 1
ATOM 2295 C C . GLY B 1 70 ? 20.924 56.491 38.872 1.00 59.50 62 GLY B C 1
ATOM 2296 O O . GLY B 1 70 ? 20.829 56.303 37.662 1.00 31.65 62 GLY B O 1
ATOM 2297 N N . VAL B 1 71 ? 21.682 55.734 39.660 1.00 39.72 63 VAL B N 1
ATOM 2298 C CA . VAL B 1 71 ? 22.466 54.609 39.153 1.00 43.11 63 VAL B CA 1
ATOM 2299 C C . VAL B 1 71 ? 22.092 53.322 39.862 1.00 60.78 63 VAL B C 1
ATOM 2300 O O . VAL B 1 71 ? 22.371 53.168 41.041 1.00 42.46 63 VAL B O 1
ATOM 2304 N N . PHE B 1 72 ? 21.498 52.399 39.112 1.00 37.45 64 PHE B N 1
ATOM 2305 C CA . PHE B 1 72 ? 21.041 51.106 39.606 1.00 31.92 64 PHE B CA 1
ATOM 2306 C C . PHE B 1 72 ? 21.905 49.992 39.027 1.00 42.67 64 PHE B C 1
ATOM 2307 O O . PHE B 1 72 ? 22.260 49.999 37.849 1.00 33.51 64 PHE B O 1
ATOM 2315 N N . LYS B 1 73 ? 22.241 49.023 39.865 1.00 29.24 65 LYS B N 1
ATOM 2316 C CA . LYS B 1 73 ? 23.086 47.948 39.427 1.00 31.03 65 LYS B CA 1
ATOM 2317 C C . LYS B 1 73 ? 22.425 46.580 39.510 1.00 32.89 65 LYS B C 1
ATOM 2318 O O . LYS B 1 73 ? 21.946 46.154 40.549 1.00 41.20 65 LYS B O 1
ATOM 2324 N N . VAL B 1 74 ? 22.363 45.922 38.369 1.00 30.84 66 VAL B N 1
ATOM 2325 C CA . VAL B 1 74 ? 21.802 44.588 38.264 1.00 28.51 66 VAL B CA 1
ATOM 2326 C C . VAL B 1 74 ? 23.010 43.683 38.554 1.00 22.95 66 VAL B C 1
ATOM 2327 O O . VAL B 1 74 ? 24.029 43.745 37.860 1.00 28.95 66 VAL B O 1
ATOM 2331 N N . LYS B 1 75 ? 22.891 42.895 39.626 1.00 35.16 67 LYS B N 1
ATOM 2332 C CA . LYS B 1 75 ? 23.960 42.026 40.088 1.00 48.53 67 LYS B CA 1
ATOM 2333 C C . LYS B 1 75 ? 24.215 40.882 39.162 1.00 36.50 67 LYS B C 1
ATOM 2334 O O . LYS B 1 75 ? 25.349 40.491 38.969 1.00 33.83 67 LYS B O 1
ATOM 2340 N N . ASN B 1 76 ? 23.165 40.374 38.532 1.00 33.29 68 ASN B N 1
ATOM 2341 C CA . ASN B 1 76 ? 23.374 39.234 37.647 1.00 24.35 68 ASN B CA 1
ATOM 2342 C C . ASN B 1 76 ? 22.499 39.364 36.393 1.00 20.81 68 ASN B C 1
ATOM 2343 O O . ASN B 1 76 ? 21.280 39.228 36.471 1.00 32.30 68 ASN B O 1
ATOM 2348 N N . THR B 1 77 ? 23.130 39.667 35.269 1.00 27.36 69 THR B N 1
ATOM 2349 C CA . THR B 1 77 ? 22.369 39.900 34.056 1.00 25.53 69 THR B CA 1
ATOM 2350 C C . THR B 1 77 ? 21.601 38.678 33.576 1.00 35.14 69 THR B C 1
ATOM 2351 O O . THR B 1 77 ? 20.593 38.808 32.878 1.00 27.25 69 THR B O 1
ATOM 2355 N N . THR B 1 78 ? 22.056 37.486 33.946 1.00 31.37 70 THR B N 1
ATOM 2356 C CA . THR B 1 78 ? 21.373 36.278 33.453 1.00 31.20 70 THR B CA 1
ATOM 2357 C C . THR B 1 78 ? 19.954 36.184 33.947 1.00 29.23 70 THR B C 1
ATOM 2358 O O . THR B 1 78 ? 19.140 35.468 33.387 1.00 33.26 70 THR B O 1
ATOM 2362 N N . THR B 1 79 ? 19.657 36.920 35.008 1.00 22.61 71 THR B N 1
ATOM 2363 C CA . THR B 1 79 ? 18.330 36.967 35.592 1.00 24.75 71 THR B CA 1
ATOM 2364 C C . THR B 1 79 ? 17.383 37.962 34.904 1.00 27.99 71 THR B C 1
ATOM 2365 O O . THR B 1 79 ? 16.165 37.960 35.130 1.00 24.85 71 THR B O 1
ATOM 2369 N N . LEU B 1 80 ? 17.944 38.821 34.063 1.00 32.85 72 LEU B N 1
ATOM 2370 C CA . LEU B 1 80 ? 17.117 39.818 33.385 1.00 23.76 72 LEU B CA 1
ATOM 2371 C C . LEU B 1 80 ? 16.218 39.212 32.331 1.00 24.71 72 LEU B C 1
ATOM 2372 O O . LEU B 1 80 ? 16.698 38.507 31.442 1.00 22.17 72 LEU B O 1
ATOM 2377 N N . GLN B 1 81 ? 14.925 39.490 32.396 1.00 19.67 73 GLN B N 1
ATOM 2378 C CA . GLN B 1 81 ? 14.066 39.027 31.344 1.00 19.93 73 GLN B CA 1
ATOM 2379 C C . GLN B 1 81 ? 14.252 39.832 30.061 1.00 61.33 73 GLN B C 1
ATOM 2380 O O . GLN B 1 81 ? 14.350 41.068 30.090 1.00 20.24 73 GLN B O 1
ATOM 2386 N N . GLN B 1 82 ? 14.229 39.120 28.938 1.00 20.45 74 GLN B N 1
ATOM 2387 C CA . GLN B 1 82 ? 14.447 39.688 27.612 1.00 19.33 74 GLN B CA 1
ATOM 2388 C C . GLN B 1 82 ? 13.397 39.342 26.585 1.00 32.72 74 GLN B C 1
ATOM 2389 O O . GLN B 1 82 ? 12.928 38.194 26.514 1.00 23.02 74 GLN B O 1
ATOM 2395 N N . HIS B 1 83 ? 13.000 40.327 25.782 1.00 16.70 75 HIS B N 1
ATOM 2396 C CA . HIS B 1 83 ? 12.087 40.045 24.700 1.00 22.79 75 HIS B CA 1
ATOM 2397 C C . HIS B 1 83 ? 12.827 40.433 23.429 1.00 32.21 75 HIS B C 1
ATOM 2398 O O . HIS B 1 83 ? 13.100 41.601 23.176 1.00 22.87 75 HIS B O 1
ATOM 2405 N N . LEU B 1 84 ? 13.181 39.439 22.623 1.00 21.60 76 LEU B N 1
ATOM 2406 C CA . LEU B 1 84 ? 13.891 39.687 21.367 1.00 16.57 76 LEU B CA 1
ATOM 2407 C C . LEU B 1 84 ? 13.063 40.158 20.200 1.00 17.83 76 LEU B C 1
ATOM 2408 O O . LEU B 1 84 ? 11.923 39.721 19.958 1.00 19.97 76 LEU B O 1
ATOM 2413 N N . ILE B 1 85 ? 13.619 41.120 19.442 1.00 20.19 77 ILE B N 1
ATOM 2414 C CA . ILE B 1 85 ? 12.898 41.563 18.270 1.00 19.57 77 ILE B CA 1
ATOM 2415 C C . ILE B 1 85 ? 13.465 40.803 17.079 1.00 22.03 77 ILE B C 1
ATOM 2416 O O . ILE B 1 85 ? 14.588 41.039 16.613 1.00 18.91 77 ILE B O 1
ATOM 2421 N N . ASP B 1 86 ? 12.665 39.869 16.554 1.00 24.34 78 ASP B N 1
ATOM 2422 C CA . ASP B 1 86 ? 13.152 39.053 15.468 1.00 25.07 78 ASP B CA 1
ATOM 2423 C C . ASP B 1 86 ? 13.792 39.753 14.267 1.00 25.45 78 ASP B C 1
ATOM 2424 O O . ASP B 1 86 ? 13.209 40.658 13.620 1.00 28.17 78 ASP B O 1
ATOM 2429 N N . GLY B 1 87 ? 15.023 39.342 13.994 1.00 19.17 79 GLY B N 1
ATOM 2430 C CA . GLY B 1 87 ? 15.752 39.838 12.834 1.00 22.96 79 GLY B CA 1
ATOM 2431 C C . GLY B 1 87 ? 16.350 41.225 12.903 1.00 29.40 79 GLY B C 1
ATOM 2432 O O . GLY B 1 87 ? 16.981 41.669 11.957 1.00 23.77 79 GLY B O 1
ATOM 2433 N N . ARG B 1 88 ? 16.230 41.863 14.056 1.00 22.99 80 ARG B N 1
ATOM 2434 C CA . ARG B 1 88 ? 16.685 43.244 14.236 1.00 22.47 80 ARG B CA 1
ATOM 2435 C C . ARG B 1 88 ? 17.624 43.366 15.426 1.00 17.14 80 ARG B C 1
ATOM 2436 O O . ARG B 1 88 ? 17.628 42.556 16.331 1.00 20.45 80 ARG B O 1
ATOM 2444 N N . ASP B 1 89 ? 18.412 44.431 15.419 1.00 17.40 81 ASP B N 1
ATOM 2445 C CA . ASP B 1 89 ? 19.305 44.685 16.544 1.00 16.75 81 ASP B CA 1
ATOM 2446 C C . ASP B 1 89 ? 18.532 45.460 17.605 1.00 28.85 81 ASP B C 1
ATOM 2447 O O . ASP B 1 89 ? 18.859 46.597 17.940 1.00 21.04 81 ASP B O 1
ATOM 2452 N N . MET B 1 90 ? 17.502 44.831 18.142 1.00 18.30 82 MET B N 1
ATOM 2453 C CA . MET B 1 90 ? 16.702 45.445 19.167 1.00 18.05 82 MET B CA 1
ATOM 2454 C C . MET B 1 90 ? 16.221 44.414 20.167 1.00 29.23 82 MET B C 1
ATOM 2455 O O . MET B 1 90 ? 15.848 43.277 19.814 1.00 17.43 82 MET B O 1
ATOM 2460 N N . ILE B 1 91 ? 16.227 44.809 21.432 1.00 17.02 83 ILE B N 1
ATOM 2461 C CA . ILE B 1 91 ? 15.754 43.923 22.469 1.00 18.15 83 ILE B CA 1
ATOM 2462 C C . ILE B 1 91 ? 15.049 44.712 23.558 1.00 31.97 83 ILE B C 1
ATOM 2463 O O . ILE B 1 91 ? 15.326 45.899 23.786 1.00 21.04 83 ILE B O 1
ATOM 2468 N N . ILE B 1 92 ? 14.056 44.106 24.174 1.00 13.35 84 ILE B N 1
ATOM 2469 C CA . ILE B 1 92 ? 13.420 44.796 25.332 1.00 17.93 84 ILE B CA 1
ATOM 2470 C C . ILE B 1 92 ? 13.803 44.108 26.668 1.00 29.31 84 ILE B C 1
ATOM 2471 O O . ILE B 1 92 ? 13.703 42.881 26.805 1.00 22.29 84 ILE B O 1
ATOM 2476 N N . ILE B 1 93 ? 14.263 44.878 27.657 1.00 17.50 85 ILE B N 1
ATOM 2477 C CA . ILE B 1 93 ? 14.657 44.288 28.943 1.00 20.28 85 ILE B CA 1
ATOM 2478 C C . ILE B 1 93 ? 13.586 44.646 29.951 1.00 24.87 85 ILE B C 1
ATOM 2479 O O . ILE B 1 93 ? 13.120 45.779 29.962 1.00 20.62 85 ILE B O 1
ATOM 2484 N N . ARG B 1 94 ? 13.149 43.693 30.771 1.00 22.63 86 ARG B N 1
ATOM 2485 C CA . ARG B 1 94 ? 12.217 44.031 31.821 1.00 29.79 86 ARG B CA 1
ATOM 2486 C C . ARG B 1 94 ? 13.123 44.205 33.057 1.00 30.92 86 ARG B C 1
ATOM 2487 O O . ARG B 1 94 ? 13.857 43.314 33.444 1.00 24.94 86 ARG B O 1
ATOM 2495 N N . MET B 1 95 ? 13.118 45.382 33.663 1.00 24.97 87 MET B N 1
ATOM 2496 C CA . MET B 1 95 ? 13.959 45.597 34.814 1.00 24.25 87 MET B CA 1
ATOM 2497 C C . MET B 1 95 ? 13.274 44.965 36.066 1.00 15.60 87 MET B C 1
ATOM 2498 O O . MET B 1 95 ? 12.042 44.701 36.060 1.00 26.77 87 MET B O 1
ATOM 2503 N N . PRO B 1 96 ? 14.067 44.689 37.105 1.00 32.19 88 PRO B N 1
ATOM 2504 C CA . PRO B 1 96 ? 13.682 44.106 38.392 1.00 42.57 88 PRO B CA 1
ATOM 2505 C C . PRO B 1 96 ? 12.539 44.924 38.990 1.00 59.25 88 PRO B C 1
ATOM 2506 O O . PRO B 1 96 ? 12.469 46.113 38.735 1.00 29.66 88 PRO B O 1
ATOM 2510 N N . LYS B 1 97 ? 11.666 44.321 39.797 1.00 41.76 89 LYS B N 1
ATOM 2511 C CA . LYS B 1 97 ? 10.553 45.093 40.374 1.00 52.42 89 LYS B CA 1
ATOM 2512 C C . LYS B 1 97 ? 10.931 46.285 41.269 1.00 34.31 89 LYS B C 1
ATOM 2513 O O . LYS B 1 97 ? 10.131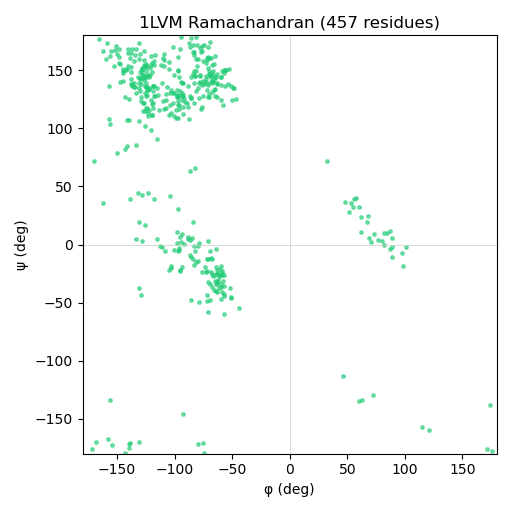 47.219 41.457 1.00 49.61 89 LYS B O 1
ATOM 2519 N N . ASP B 1 98 ? 12.150 46.286 41.798 1.00 32.60 90 ASP B N 1
ATOM 2520 C CA . ASP B 1 98 ? 12.575 47.399 42.629 1.00 56.99 90 ASP B CA 1
ATOM 2521 C C . ASP B 1 98 ? 13.173 48.553 41.812 1.00 38.54 90 ASP B C 1
ATOM 2522 O O . ASP B 1 98 ? 13.661 49.535 42.382 1.00 40.37 90 ASP B O 1
ATOM 2527 N N . PHE B 1 99 ? 13.152 48.428 40.483 1.00 43.97 91 PHE B N 1
ATOM 2528 C CA . PHE B 1 99 ? 13.667 49.495 39.602 1.00 30.60 91 PHE B CA 1
ATOM 2529 C C . PHE B 1 99 ? 12.504 50.455 39.410 1.00 25.50 91 PHE B C 1
ATOM 2530 O O . PHE B 1 99 ? 11.412 50.044 39.035 1.00 31.91 91 PHE B O 1
ATOM 2538 N N . PRO B 1 100 ? 12.697 51.755 39.680 1.00 34.69 92 PRO B N 1
ATOM 2539 C CA . PRO B 1 100 ? 11.516 52.594 39.467 1.00 26.26 92 PRO B CA 1
ATOM 2540 C C . PRO B 1 100 ? 11.124 52.633 38.002 1.00 25.39 92 PRO B C 1
ATOM 2541 O O . PRO B 1 100 ? 11.951 52.818 37.132 1.00 28.33 92 PRO B O 1
ATOM 2545 N N . PRO B 1 101 ? 9.846 52.473 37.725 1.00 30.81 93 PRO B N 1
ATOM 2546 C CA . PRO B 1 101 ? 9.397 52.478 36.334 1.00 27.47 93 PRO B CA 1
ATOM 2547 C C . PRO B 1 101 ? 9.442 53.835 35.656 1.00 62.18 93 PRO B C 1
ATOM 2548 O O . PRO B 1 101 ? 9.506 54.867 36.324 1.00 27.60 93 PRO B O 1
ATOM 2552 N N . PHE B 1 102 ? 9.414 53.833 34.328 1.00 30.35 94 PHE B N 1
ATOM 2553 C CA . PHE B 1 102 ? 9.460 55.088 33.579 1.00 20.54 94 PHE B CA 1
ATOM 2554 C C . PHE B 1 102 ? 8.086 55.375 33.143 1.00 30.97 94 PHE B C 1
ATOM 2555 O O . PHE B 1 102 ? 7.231 54.525 33.253 1.00 29.49 94 PHE B O 1
ATOM 2563 N N . PRO B 1 103 ? 7.838 56.584 32.615 1.00 27.54 95 PRO B N 1
ATOM 2564 C CA . PRO B 1 103 ? 6.498 56.944 32.125 1.00 27.94 95 PRO B CA 1
ATOM 2565 C C . PRO B 1 103 ? 6.247 56.108 30.850 1.00 30.03 95 PRO B C 1
ATOM 2566 O O . PRO B 1 103 ? 7.162 55.404 30.349 1.00 25.39 95 PRO B O 1
ATOM 2570 N N . GLN B 1 104 ? 5.037 56.191 30.309 1.00 28.16 96 GLN B N 1
ATOM 2571 C CA . GLN B 1 104 ? 4.677 55.481 29.097 1.00 27.11 96 GLN B CA 1
ATOM 2572 C C . GLN B 1 104 ? 3.987 56.413 28.112 1.00 22.78 96 GLN B C 1
ATOM 2573 O O . GLN B 1 104 ? 3.001 56.063 27.443 1.00 36.98 96 GLN B O 1
ATOM 2579 N N . LYS B 1 105 ? 4.575 57.601 27.982 1.00 29.67 97 LYS B N 1
ATOM 2580 C CA . LYS B 1 105 ? 4.063 58.636 27.100 1.00 35.19 97 LYS B CA 1
ATOM 2581 C C . LYS B 1 105 ? 4.738 58.634 25.730 1.00 36.22 97 LYS B C 1
ATOM 2582 O O . LYS B 1 105 ? 4.167 59.118 24.757 1.00 27.73 97 LYS B O 1
ATOM 2588 N N . LEU B 1 106 ? 5.949 58.085 25.655 1.00 34.67 98 LEU B N 1
ATOM 2589 C CA . LEU B 1 106 ? 6.681 58.038 24.387 1.00 30.82 98 LEU B CA 1
ATOM 2590 C C . LEU B 1 106 ? 5.861 57.361 23.316 1.00 27.73 98 LEU B C 1
ATOM 2591 O O . LEU B 1 106 ? 5.067 56.479 23.604 1.00 22.26 98 LEU B O 1
ATOM 2596 N N . LYS B 1 107 ? 6.075 57.752 22.069 1.00 19.89 99 LYS B N 1
ATOM 2597 C CA . LYS B 1 107 ? 5.418 57.117 20.930 1.00 20.86 99 LYS B CA 1
ATOM 2598 C C . LYS B 1 107 ? 6.511 56.670 19.959 1.00 27.08 99 LYS B C 1
ATOM 2599 O O . LYS B 1 107 ? 7.480 57.395 19.753 1.00 20.26 99 LYS B O 1
ATOM 2605 N N . PHE B 1 108 ? 6.366 55.449 19.431 1.00 26.88 100 PHE B N 1
ATOM 2606 C CA . PHE B 1 108 ? 7.302 54.817 18.488 1.00 21.29 100 PHE B CA 1
ATOM 2607 C C . PHE B 1 108 ? 6.511 54.414 17.241 1.00 15.11 100 PHE B C 1
ATOM 2608 O O . PHE B 1 108 ? 5.321 54.131 17.358 1.00 23.07 100 PHE B O 1
ATOM 2616 N N . ARG B 1 109 ? 7.124 54.402 16.051 1.00 16.37 101 ARG B N 1
ATOM 2617 C CA . ARG B 1 109 ? 6.410 53.976 14.838 1.00 17.96 101 ARG B CA 1
ATOM 2618 C C . ARG B 1 109 ? 7.493 53.660 13.827 1.00 17.27 101 ARG B C 1
ATOM 2619 O O . ARG B 1 109 ? 8.658 54.008 14.028 1.00 15.81 101 ARG B O 1
ATOM 2627 N N . GLU B 1 110 ? 7.125 52.983 12.738 1.00 20.32 102 GLU B N 1
ATOM 2628 C CA . GLU B 1 110 ? 8.086 52.671 11.728 1.00 24.88 102 GLU B CA 1
ATOM 2629 C C . GLU B 1 110 ? 8.488 53.937 10.995 1.00 18.45 102 GLU B C 1
ATOM 2630 O O . GLU B 1 110 ? 7.668 54.854 10.832 1.00 18.00 102 GLU B O 1
ATOM 2636 N N . PRO B 1 111 ? 9.760 54.010 10.560 1.00 19.78 103 PRO B N 1
ATOM 2637 C CA . PRO B 1 111 ? 10.301 55.162 9.814 1.00 15.62 103 PRO B CA 1
ATOM 2638 C C . PRO B 1 111 ? 9.595 55.233 8.458 1.00 33.48 103 PRO B C 1
ATOM 2639 O O . PRO B 1 111 ? 9.044 54.215 7.967 1.00 17.75 103 PRO B O 1
ATOM 2643 N N . GLN B 1 112 ? 9.559 56.428 7.876 1.00 24.92 104 GLN B N 1
ATOM 2644 C CA . GLN B 1 112 ? 8.937 56.598 6.556 1.00 31.19 104 GLN B CA 1
ATOM 2645 C C . GLN B 1 112 ? 10.002 57.093 5.567 1.00 45.84 104 GLN B C 1
ATOM 2646 O O . GLN B 1 112 ? 10.813 57.996 5.869 1.00 21.61 104 GLN B O 1
ATOM 2652 N N . ARG B 1 113 ? 10.000 56.511 4.373 1.00 19.90 105 ARG B N 1
ATOM 2653 C CA . ARG B 1 113 ? 10.991 56.889 3.371 1.00 17.76 105 ARG B CA 1
ATOM 2654 C C . ARG B 1 113 ? 11.115 58.409 3.165 1.00 21.69 105 ARG B C 1
ATOM 2655 O O . ARG B 1 113 ? 10.133 59.095 3.049 1.00 23.91 105 ARG B O 1
ATOM 2663 N N . GLU B 1 114 ? 12.356 58.882 3.108 1.00 23.08 106 GLU B N 1
ATOM 2664 C CA . GLU B 1 114 ? 12.699 60.307 2.937 1.00 26.74 106 GLU B CA 1
ATOM 2665 C C . GLU B 1 114 ? 12.251 61.267 4.020 1.00 30.66 106 GLU B C 1
ATOM 2666 O O . GLU B 1 114 ? 12.317 62.476 3.784 1.00 28.17 106 GLU B O 1
ATOM 2672 N N . GLU B 1 115 ? 11.774 60.779 5.180 1.00 23.77 107 GLU B N 1
ATOM 2673 C CA . GLU B 1 115 ? 11.416 61.768 6.224 1.00 25.58 107 GLU B CA 1
ATOM 2674 C C . GLU B 1 115 ? 12.678 62.330 6.939 1.00 18.41 107 GLU B C 1
ATOM 2675 O O . GLU B 1 115 ? 13.795 61.812 6.828 1.00 19.49 107 GLU B O 1
ATOM 2681 N N . ARG B 1 116 ? 12.492 63.421 7.672 1.00 24.83 108 ARG B N 1
ATOM 2682 C CA . ARG B 1 116 ? 13.594 64.085 8.370 1.00 20.04 108 ARG B CA 1
ATOM 2683 C C . ARG B 1 116 ? 13.666 63.606 9.831 1.00 17.98 108 ARG B C 1
ATOM 2684 O O . ARG B 1 116 ? 12.638 63.564 10.543 1.00 17.13 108 ARG B O 1
ATOM 2692 N N . ILE B 1 117 ? 14.863 63.245 10.284 1.00 15.20 109 ILE B N 1
ATOM 2693 C CA . ILE B 1 117 ? 14.983 62.753 11.640 1.00 14.72 109 ILE B CA 1
ATOM 2694 C C . ILE B 1 117 ? 16.161 63.397 12.260 1.00 17.39 109 ILE B C 1
ATOM 2695 O O . ILE B 1 117 ? 17.060 63.850 11.543 1.00 19.88 109 ILE B O 1
ATOM 2700 N N . CYS B 1 118 ? 16.174 63.434 13.598 1.00 15.03 110 CYS B N 1
ATOM 2701 C CA . CYS B 1 118 ? 17.346 63.896 14.295 1.00 15.09 110 CYS B CA 1
ATOM 2702 C C . CYS B 1 118 ? 17.693 62.835 15.389 1.00 17.77 110 CYS B C 1
ATOM 2703 O O . CYS B 1 118 ? 16.876 61.937 15.735 1.00 17.97 110 CYS B O 1
ATOM 2706 N N . LEU B 1 119 ? 18.904 62.925 15.903 1.00 15.97 111 LEU B N 1
ATOM 2707 C CA . LEU B 1 119 ? 19.342 61.966 16.918 1.00 15.71 111 LEU B CA 1
ATOM 2708 C C . LEU B 1 119 ? 19.255 62.711 18.274 1.00 17.91 111 LEU B C 1
ATOM 2709 O O . LEU B 1 119 ? 19.687 63.840 18.390 1.00 14.13 111 LEU B O 1
ATOM 2714 N N . VAL B 1 120 ? 18.684 62.082 19.273 1.00 13.43 112 VAL B N 1
ATOM 2715 C CA . VAL B 1 120 ? 18.513 62.709 20.598 1.00 17.65 112 VAL B CA 1
ATOM 2716 C C . VAL B 1 120 ? 19.270 61.948 21.646 1.00 23.10 112 VAL B C 1
ATOM 2717 O O . VAL B 1 120 ? 19.293 60.734 21.633 1.00 18.19 112 VAL B O 1
ATOM 2721 N N . THR B 1 121 ? 19.952 62.657 22.526 1.00 15.48 113 THR B N 1
ATOM 2722 C CA . THR B 1 121 ? 20.642 61.998 23.590 1.00 14.77 113 THR B CA 1
ATOM 2723 C C . THR B 1 121 ? 20.416 62.842 24.855 1.00 18.20 113 THR B C 1
ATOM 2724 O O . THR B 1 121 ? 19.547 63.757 24.852 1.00 16.15 113 THR B O 1
ATOM 2728 N N . THR B 1 122 ? 21.129 62.521 25.933 1.00 21.84 114 THR B N 1
ATOM 2729 C CA . THR B 1 122 ? 20.888 63.239 27.191 1.00 23.82 114 THR B CA 1
ATOM 2730 C C . THR B 1 122 ? 22.133 63.796 27.881 1.00 26.84 114 THR B C 1
ATOM 2731 O O . THR B 1 122 ? 23.177 63.241 27.740 1.00 21.81 114 THR B O 1
ATOM 2735 N N . ASN B 1 123 ? 22.019 64.930 28.601 1.00 24.24 115 ASN B N 1
ATOM 2736 C CA . ASN B 1 123 ? 23.168 65.441 29.345 1.00 33.28 115 ASN B CA 1
ATOM 2737 C C . ASN B 1 123 ? 23.049 64.936 30.806 1.00 30.44 115 ASN B C 1
ATOM 2738 O O . ASN B 1 123 ? 23.934 65.178 31.610 1.00 31.45 115 ASN B O 1
ATOM 2743 N N . PHE B 1 124 ? 21.934 64.259 31.123 1.00 28.19 116 PHE B N 1
ATOM 2744 C CA . PHE B 1 124 ? 21.680 63.692 32.448 1.00 37.73 116 PHE B CA 1
ATOM 2745 C C . PHE B 1 124 ? 21.474 64.757 33.530 1.00 29.68 116 PHE B C 1
ATOM 2746 O O . PHE B 1 124 ? 21.694 64.507 34.718 1.00 31.59 116 PHE B O 1
ATOM 2754 N N . GLN B 1 125 ? 21.050 65.946 33.134 1.00 45.18 117 GLN B N 1
ATOM 2755 C CA . GLN B 1 125 ? 20.796 66.977 34.132 1.00 33.17 117 GLN B CA 1
ATOM 2756 C C . GLN B 1 125 ? 19.308 66.822 34.468 1.00 46.59 117 GLN B C 1
ATOM 2757 O O . GLN B 1 125 ? 18.817 65.697 34.445 1.00 85.82 117 GLN B O 1
ATOM 2763 N N . THR B 1 126 ? 18.572 67.883 34.757 1.00 30.90 118 THR B N 1
ATOM 2764 C CA . THR B 1 126 ? 17.143 67.715 35.111 1.00 34.10 118 THR B CA 1
ATOM 2765 C C . THR B 1 126 ? 16.237 67.240 33.966 1.00 39.94 118 THR B C 1
ATOM 2766 O O . THR B 1 126 ? 16.495 67.543 32.783 1.00 32.69 118 THR B O 1
ATOM 2770 N N . LYS B 1 127 ? 15.114 66.591 34.317 1.00 36.81 119 LYS B N 1
ATOM 2771 C CA . LYS B 1 127 ? 14.215 66.064 33.276 1.00 74.26 119 LYS B CA 1
ATOM 2772 C C . LYS B 1 127 ? 13.786 67.024 32.175 1.00 91.63 119 LYS B C 1
ATOM 2773 O O . LYS B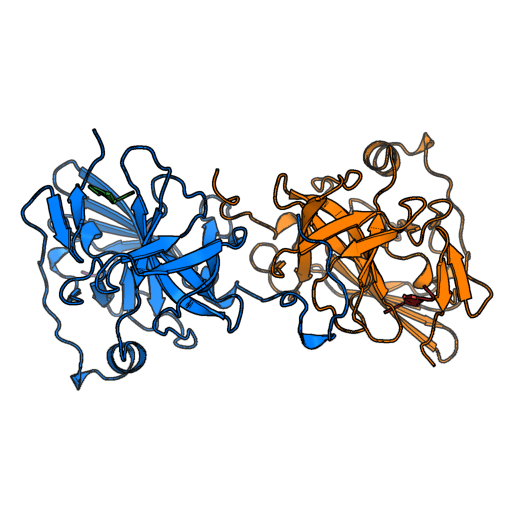 1 127 ? 13.820 66.651 31.014 1.00 30.86 119 LYS B O 1
ATOM 2779 N N . SER B 1 128 ? 13.385 68.251 32.503 1.00 36.63 120 SER B N 1
ATOM 2780 C CA . SER B 1 128 ? 12.930 69.138 31.430 1.00 34.62 120 SER B CA 1
ATOM 2781 C C . SER B 1 128 ? 14.017 69.983 30.733 1.00 29.53 120 SER B C 1
ATOM 2782 O O . SER B 1 128 ? 13.684 70.793 29.904 1.00 21.59 120 SER B O 1
ATOM 2785 N N . MET B 1 129 ? 15.285 69.772 31.084 1.00 19.49 121 MET B N 1
ATOM 2786 C CA . MET B 1 129 ? 16.442 70.504 30.509 1.00 25.78 121 MET B CA 1
ATOM 2787 C C . MET B 1 129 ? 17.564 69.506 30.278 1.00 38.97 121 MET B C 1
ATOM 2788 O O . MET B 1 129 ? 18.758 69.791 30.494 1.00 20.53 121 MET B O 1
ATOM 2793 N N . SER B 1 130 ? 17.182 68.322 29.821 1.00 34.62 122 SER B N 1
ATOM 2794 C CA . SER B 1 130 ? 18.140 67.256 29.625 1.00 34.93 122 SER B CA 1
ATOM 2795 C C . SER B 1 130 ? 18.514 66.971 28.154 1.00 25.92 122 SER B C 1
ATOM 2796 O O . SER B 1 130 ? 19.572 66.478 27.869 1.00 25.74 122 SER B O 1
ATOM 2799 N N . SER B 1 131 ? 17.663 67.364 27.229 1.00 18.91 123 SER B N 1
ATOM 2800 C CA . SER B 1 131 ? 17.918 66.978 25.861 1.00 27.17 123 SER B CA 1
ATOM 2801 C C . SER B 1 131 ? 19.167 67.497 25.140 1.00 35.76 123 SER B C 1
ATOM 2802 O O . SER B 1 131 ? 19.664 68.619 25.408 1.00 23.32 123 SER B O 1
ATOM 2805 N N . MET B 1 132 ? 19.744 66.643 24.291 1.00 16.35 124 MET B N 1
ATOM 2806 C CA . MET B 1 132 ? 20.827 67.097 23.391 1.00 15.11 124 MET B CA 1
ATOM 2807 C C . MET B 1 132 ? 20.259 66.662 22.059 1.00 19.67 124 MET B C 1
ATOM 2808 O O . MET B 1 132 ? 19.800 65.531 21.954 1.00 18.11 124 MET B O 1
ATOM 2813 N N . VAL B 1 133 ? 20.239 67.552 21.069 1.00 14.42 125 VAL B N 1
ATOM 2814 C CA . VAL B 1 133 ? 19.591 67.201 19.822 1.00 14.59 125 VAL B CA 1
ATOM 2815 C C . VAL B 1 133 ? 20.466 67.511 18.645 1.00 17.61 125 VAL B C 1
ATOM 2816 O O . VAL B 1 133 ? 21.062 68.583 18.544 1.00 14.03 125 VAL B O 1
ATOM 2820 N N . SER B 1 134 ? 20.546 66.575 17.723 1.00 13.55 126 SER B N 1
ATOM 2821 C CA . SER B 1 134 ? 21.407 66.806 16.591 1.00 11.98 126 SER B CA 1
ATOM 2822 C C . SER B 1 134 ? 20.732 67.575 15.488 1.00 17.49 126 SER B C 1
ATOM 2823 O O . SER B 1 134 ? 19.547 67.892 15.531 1.00 18.13 126 SER B O 1
ATOM 2826 N N . ASP B 1 135 ? 21.522 67.834 14.466 1.00 14.80 127 ASP B N 1
ATOM 2827 C CA . ASP B 1 135 ? 20.946 68.480 13.267 1.00 16.05 127 ASP B CA 1
ATOM 2828 C C . ASP B 1 135 ? 20.153 67.375 12.568 1.00 20.23 127 ASP B C 1
ATOM 2829 O O . ASP B 1 135 ? 20.262 66.205 12.892 1.00 19.43 127 ASP B O 1
ATOM 2834 N N . THR B 1 136 ? 19.396 67.755 11.550 1.00 18.32 128 THR B N 1
ATOM 2835 C CA . THR B 1 136 ? 18.512 66.842 10.858 1.00 16.81 128 THR B CA 1
ATOM 2836 C C . THR B 1 136 ? 19.042 66.164 9.610 1.00 25.68 128 THR B C 1
ATOM 2837 O O . THR B 1 136 ? 19.731 66.773 8.806 1.00 18.96 128 THR B O 1
ATOM 2841 N N . SER B 1 137 ? 18.710 64.882 9.458 1.00 18.72 129 SER B N 1
ATOM 2842 C CA . SER B 1 137 ? 19.163 64.128 8.282 1.00 15.50 129 SER B CA 1
ATOM 2843 C C . SER B 1 137 ? 17.938 63.565 7.616 1.00 18.88 129 SER B C 1
ATOM 2844 O O . SER B 1 137 ? 16.897 63.358 8.250 1.00 19.56 129 SER B O 1
ATOM 2847 N N . CYS B 1 138 ? 18.033 63.325 6.317 1.00 17.65 130 CYS B N 1
ATOM 2848 C CA . CYS B 1 138 ? 16.940 62.640 5.666 1.00 19.16 130 CYS B CA 1
ATOM 2849 C C . CYS B 1 138 ? 17.234 61.097 5.945 1.00 17.39 130 CYS B C 1
ATOM 2850 O O . CYS B 1 138 ? 18.354 60.726 6.376 1.00 21.12 130 CYS B O 1
ATOM 2853 N N . THR B 1 139 ? 16.273 60.203 5.731 1.00 23.23 131 THR B N 1
ATOM 2854 C CA . THR B 1 139 ? 16.583 58.771 5.968 1.00 16.88 131 THR B CA 1
ATOM 2855 C C . THR B 1 139 ? 15.922 57.865 4.907 1.00 19.84 131 THR B C 1
ATOM 2856 O O . THR B 1 139 ? 14.850 58.174 4.388 1.00 21.68 131 THR B O 1
ATOM 2860 N N . PHE B 1 140 ? 16.559 56.732 4.640 1.00 19.74 132 PHE B N 1
ATOM 2861 C CA . PHE B 1 140 ? 16.047 55.778 3.622 1.00 17.07 132 PHE B CA 1
ATOM 2862 C C . PHE B 1 140 ? 16.378 54.382 4.142 1.00 16.12 132 PHE B C 1
ATOM 2863 O O . PHE B 1 140 ? 17.405 54.164 4.795 1.00 24.26 132 PHE B O 1
ATOM 2871 N N . PRO B 1 141 ? 15.555 53.396 3.762 1.00 25.56 133 PRO B N 1
ATOM 2872 C CA . PRO B 1 141 ? 15.837 52.032 4.242 1.00 23.49 133 PRO B CA 1
ATOM 2873 C C . PRO B 1 141 ? 17.058 51.494 3.547 1.00 23.47 133 PRO B C 1
ATOM 2874 O O . PRO B 1 141 ? 17.452 51.994 2.487 1.00 26.00 133 PRO B O 1
ATOM 2878 N N . SER B 1 142 ? 17.690 50.502 4.156 1.00 21.47 134 SER B N 1
ATOM 2879 C CA . SER B 1 142 ? 18.821 49.847 3.497 1.00 22.49 134 SER B CA 1
ATOM 2880 C C . SER B 1 142 ? 18.185 48.473 3.202 1.00 29.85 134 SER B C 1
ATOM 2881 O O . SER B 1 142 ? 17.659 47.832 4.105 1.00 30.39 134 SER B O 1
ATOM 2884 N N . SER B 1 143 ? 18.155 48.040 1.946 1.00 44.73 135 SER B N 1
ATOM 2885 C CA . SER B 1 143 ? 17.534 46.734 1.601 1.00 51.59 135 SER B CA 1
ATOM 2886 C C . SER B 1 143 ? 16.142 46.374 2.206 1.00 23.23 135 SER B C 1
ATOM 2887 O O . SER B 1 143 ? 15.123 47.013 1.905 1.00 71.79 135 SER B O 1
ATOM 2890 N N . ASP B 1 144 ? 16.148 45.351 3.066 1.00 72.53 136 ASP B N 1
ATOM 2891 C CA . ASP B 1 144 ? 14.955 44.838 3.746 1.00 49.50 136 ASP B CA 1
ATOM 2892 C C . ASP B 1 144 ? 14.315 45.927 4.589 1.00 83.28 136 ASP B C 1
ATOM 2893 O O . ASP B 1 144 ? 13.164 45.793 4.997 1.00 47.20 136 ASP B O 1
ATOM 2898 N N . GLY B 1 145 ? 15.071 46.982 4.897 1.00 23.26 137 GLY B N 1
ATOM 2899 C CA . GLY B 1 145 ? 14.495 48.022 5.715 1.00 37.19 137 GLY B CA 1
ATOM 2900 C C . GLY B 1 145 ? 14.618 47.681 7.182 1.00 33.29 137 GLY B C 1
ATOM 2901 O O . GLY B 1 145 ? 13.992 48.334 8.027 1.00 28.98 137 GLY B O 1
ATOM 2902 N N . ILE B 1 146 ? 15.382 46.645 7.500 1.00 19.65 138 ILE B N 1
ATOM 2903 C CA . ILE B 1 146 ? 15.594 46.330 8.910 1.00 19.47 138 ILE B CA 1
ATOM 2904 C C . ILE B 1 146 ? 16.472 47.490 9.462 1.00 21.79 138 ILE B C 1
ATOM 2905 O O . ILE B 1 146 ? 16.225 48.026 10.557 1.00 23.61 138 ILE B O 1
ATOM 2910 N N . PHE B 1 147 ? 17.531 47.798 8.727 1.00 21.16 139 PHE B N 1
ATOM 2911 C CA . PHE B 1 147 ? 18.426 48.913 9.020 1.00 16.91 139 PHE B CA 1
ATOM 2912 C C . PHE B 1 147 ? 18.016 50.035 8.067 1.00 17.45 139 PHE B C 1
ATOM 2913 O O . PHE B 1 147 ? 17.586 49.778 6.935 1.00 23.30 139 PHE B O 1
ATOM 2921 N N . TRP B 1 148 ? 18.126 51.271 8.554 1.00 18.02 140 TRP B N 1
ATOM 2922 C CA . TRP B 1 148 ? 17.833 52.476 7.785 1.00 18.57 140 TRP B CA 1
ATOM 2923 C C . TRP B 1 148 ? 19.049 53.354 7.933 1.00 20.19 140 TRP B C 1
ATOM 2924 O O . TRP B 1 148 ? 19.736 53.314 8.942 1.00 18.28 140 TRP B O 1
ATOM 2935 N N . LYS B 1 149 ? 19.282 54.184 6.939 1.00 17.23 141 LYS B N 1
ATOM 2936 C CA . LYS B 1 149 ? 20.464 54.980 6.922 1.00 17.10 141 LYS B CA 1
ATOM 2937 C C . LYS B 1 149 ? 20.207 56.390 7.447 1.00 18.19 141 LYS B C 1
ATOM 2938 O O . LYS B 1 149 ? 19.122 56.916 7.279 1.00 21.19 141 LYS B O 1
ATOM 2944 N N . HIS B 1 150 ? 21.230 56.976 8.055 1.00 16.87 142 HIS B N 1
ATOM 2945 C CA . HIS B 1 150 ? 21.105 58.367 8.438 1.00 15.53 142 HIS B CA 1
ATOM 2946 C C . HIS B 1 150 ? 22.493 58.945 8.332 1.00 20.49 142 HIS B C 1
ATOM 2947 O O . HIS B 1 150 ? 23.454 58.192 8.281 1.00 22.67 142 HIS B O 1
ATOM 2954 N N . TRP B 1 151 ? 22.609 60.278 8.255 1.00 18.31 143 TRP B N 1
ATOM 2955 C CA . TRP B 1 151 ? 23.908 60.884 8.101 1.00 16.52 143 TRP B CA 1
ATOM 2956 C C . TRP B 1 151 ? 24.222 61.875 9.193 1.00 18.07 143 TRP B C 1
ATOM 2957 O O . TRP B 1 151 ? 24.732 62.956 8.948 1.00 20.10 143 TRP B O 1
ATOM 2968 N N . ILE B 1 152 ? 23.915 61.484 10.408 1.00 20.38 144 ILE B N 1
ATOM 2969 C CA . ILE B 1 152 ? 24.196 62.354 11.552 1.00 20.84 144 ILE B CA 1
ATOM 2970 C C . ILE B 1 152 ? 25.478 61.866 12.216 1.00 17.63 144 ILE B C 1
ATOM 2971 O O . ILE B 1 152 ? 25.643 60.665 12.518 1.00 19.96 144 ILE B O 1
ATOM 2976 N N . GLN B 1 153 ? 26.412 62.787 12.464 1.00 18.07 145 GLN B N 1
ATOM 2977 C CA . GLN B 1 153 ? 27.684 62.420 13.075 1.00 19.15 145 GLN B CA 1
ATOM 2978 C C . GLN B 1 153 ? 27.421 61.791 14.426 1.00 28.01 145 GLN B C 1
ATOM 2979 O O . GLN B 1 153 ? 26.756 62.373 15.283 1.00 23.83 145 GLN B O 1
ATOM 2985 N N . THR B 1 154 ? 27.922 60.575 14.619 1.00 22.58 146 THR B N 1
ATOM 2986 C CA . THR B 1 154 ? 27.663 59.876 15.874 1.00 18.95 146 THR B CA 1
ATOM 2987 C C . THR B 1 154 ? 28.983 59.292 16.380 1.00 31.64 146 THR B C 1
ATOM 2988 O O . THR B 1 154 ? 29.691 58.655 15.609 1.00 28.68 146 THR B O 1
ATOM 2992 N N . LYS B 1 155 ? 29.323 59.526 17.645 1.00 28.00 147 LYS B N 1
ATOM 2993 C CA . LYS B 1 155 ? 30.565 59.009 18.241 1.00 38.79 147 LYS B CA 1
ATOM 2994 C C . LYS B 1 155 ? 30.360 57.570 18.727 1.00 24.56 147 LYS B C 1
ATOM 2995 O O . LYS B 1 155 ? 29.239 57.078 18.814 1.00 26.04 147 LYS B O 1
ATOM 3001 N N . ASP B 1 156 ? 31.459 56.882 19.022 1.00 30.65 148 ASP B N 1
ATOM 3002 C CA . ASP B 1 156 ? 31.356 55.512 19.483 1.00 28.07 148 ASP B CA 1
ATOM 3003 C C . ASP B 1 156 ? 30.747 55.564 20.848 1.00 25.47 148 ASP B C 1
ATOM 3004 O O . ASP B 1 156 ? 30.979 56.517 21.599 1.00 34.94 148 ASP B O 1
ATOM 3009 N N . GLY B 1 157 ? 29.930 54.564 21.164 1.00 22.74 149 GLY B N 1
ATOM 3010 C CA . GLY B 1 157 ? 29.263 54.561 22.452 1.00 27.75 149 GLY B CA 1
ATOM 3011 C C . GLY B 1 157 ? 27.858 55.089 22.386 1.00 28.14 149 GLY B C 1
ATOM 3012 O O . GLY B 1 157 ? 27.158 54.995 23.386 1.00 24.15 149 GLY B O 1
ATOM 3013 N N . GLN B 1 158 ? 27.426 55.623 21.241 1.00 20.60 150 GLN B N 1
ATOM 3014 C CA . GLN B 1 158 ? 26.075 56.191 21.138 1.00 18.58 150 GLN B CA 1
ATOM 3015 C C . GLN B 1 158 ? 24.960 55.245 20.621 1.00 12.17 150 GLN B C 1
ATOM 3016 O O . GLN B 1 158 ? 23.834 55.663 20.406 1.00 19.16 150 GLN B O 1
ATOM 3022 N N . CYS B 1 159 ? 25.276 53.954 20.492 1.00 19.41 151 CYS B N 1
ATOM 3023 C CA . CYS B 1 159 ? 24.249 53.038 20.084 1.00 15.75 151 CYS B CA 1
ATOM 3024 C C . CYS B 1 159 ? 23.115 53.138 21.063 1.00 19.29 151 CYS B C 1
ATOM 3025 O O . CYS B 1 159 ? 23.330 53.341 22.263 1.00 18.61 151 CYS B O 1
ATOM 3028 N N . GLY B 1 160 ? 21.910 52.940 20.564 1.00 17.63 152 GLY B N 1
ATOM 3029 C CA . GLY B 1 160 ? 20.773 52.908 21.483 1.00 12.35 152 GLY B CA 1
ATOM 3030 C C . GLY B 1 160 ? 20.067 54.247 21.493 1.00 15.83 152 GLY B C 1
ATOM 3031 O O . GLY B 1 160 ? 18.908 54.341 21.949 1.00 15.19 152 GLY B O 1
ATOM 3032 N N . SER B 1 161 ? 20.770 55.276 21.024 1.00 15.80 153 SER B N 1
ATOM 3033 C CA . SER B 1 161 ? 20.160 56.615 21.045 1.00 15.81 153 SER B CA 1
ATOM 3034 C C . SER B 1 161 ? 18.977 56.657 20.074 1.00 19.50 153 SER B C 1
ATOM 3035 O O . SER B 1 161 ? 19.090 56.179 18.952 1.00 18.24 153 SER B O 1
ATOM 3038 N N . PRO B 1 162 ? 17.871 57.306 20.443 1.00 17.15 154 PRO B N 1
ATOM 3039 C CA . PRO B 1 162 ? 16.737 57.348 19.520 1.00 15.68 154 PRO B CA 1
ATOM 3040 C C . PRO B 1 162 ? 16.873 58.292 18.340 1.00 18.04 154 PRO B C 1
ATOM 3041 O O . PRO B 1 162 ? 17.432 59.395 18.459 1.00 15.21 154 PRO B O 1
ATOM 3045 N N . LEU B 1 163 ? 16.387 57.841 17.185 1.00 14.62 155 LEU B N 1
ATOM 3046 C CA . LEU B 1 163 ? 16.331 58.685 15.985 1.00 13.68 155 LEU B CA 1
ATOM 3047 C C . LEU B 1 163 ? 14.878 59.106 16.096 1.00 13.74 155 LEU B C 1
ATOM 3048 O O . LEU B 1 163 ? 13.969 58.237 16.241 1.00 17.97 155 LEU B O 1
ATOM 3053 N N . VAL B 1 164 ? 14.631 60.435 16.030 1.00 17.38 156 VAL B N 1
ATOM 3054 C CA . VAL B 1 164 ? 13.306 61.005 16.221 1.00 16.49 156 VAL B CA 1
ATOM 3055 C C . VAL B 1 164 ? 12.837 61.825 15.011 1.00 16.22 156 VAL B C 1
ATOM 3056 O O . VAL B 1 164 ? 13.589 62.629 14.431 1.00 19.16 156 VAL B O 1
ATOM 3060 N N . SER B 1 165 ? 11.572 61.588 14.608 1.00 18.16 157 SER B N 1
ATOM 3061 C CA . SER B 1 165 ? 10.998 62.314 13.474 1.00 16.22 157 SER B CA 1
ATOM 3062 C C . SER B 1 165 ? 10.719 63.775 13.851 1.00 15.82 157 SER B C 1
ATOM 3063 O O . SER B 1 165 ? 10.101 64.053 14.875 1.00 18.85 157 SER B O 1
ATOM 3066 N N . THR B 1 166 ? 11.123 64.712 13.000 1.00 20.41 158 THR B N 1
ATOM 3067 C CA . THR B 1 166 ? 10.847 66.121 13.336 1.00 28.77 158 THR B CA 1
ATOM 3068 C C . THR B 1 166 ? 9.402 66.441 12.950 1.00 32.08 158 THR B C 1
ATOM 3069 O O . THR B 1 166 ? 8.829 67.416 13.399 1.00 25.15 158 THR B O 1
ATOM 3073 N N . ARG B 1 167 ? 8.796 65.583 12.147 1.00 30.28 159 ARG B N 1
ATOM 3074 C CA . ARG B 1 167 ? 7.425 65.793 11.736 1.00 22.08 159 ARG B CA 1
ATOM 3075 C C . ARG B 1 167 ? 6.447 65.566 12.853 1.00 26.84 159 ARG B C 1
ATOM 3076 O O . ARG B 1 167 ? 5.559 66.392 13.082 1.00 25.71 159 ARG B O 1
ATOM 3084 N N . ASP B 1 168 ? 6.568 64.448 13.568 1.00 20.43 160 ASP B N 1
ATOM 3085 C CA . ASP B 1 168 ? 5.619 64.206 14.653 1.00 14.76 160 ASP B CA 1
ATOM 3086 C C . ASP B 1 168 ? 6.216 63.874 16.019 1.00 20.01 160 ASP B C 1
ATOM 3087 O O . ASP B 1 168 ? 5.468 63.614 16.940 1.00 25.02 160 ASP B O 1
ATOM 3092 N N . GLY B 1 169 ? 7.551 63.874 16.168 1.00 14.30 161 GLY B N 1
ATOM 3093 C CA . GLY B 1 169 ? 8.127 63.622 17.486 1.00 16.64 161 GLY B CA 1
ATOM 3094 C C . GLY B 1 169 ? 8.192 62.128 17.892 1.00 21.29 161 GLY B C 1
ATOM 3095 O O . GLY B 1 169 ? 8.548 61.783 19.021 1.00 16.87 161 GLY B O 1
ATOM 3096 N N . PHE B 1 170 ? 7.780 61.246 16.991 1.00 16.55 162 PHE B N 1
ATOM 3097 C CA . PHE B 1 170 ? 7.864 59.804 17.272 1.00 17.88 162 PHE B CA 1
ATOM 3098 C C . PHE B 1 170 ? 9.284 59.295 17.101 1.00 17.62 162 PHE B C 1
ATOM 3099 O O . PHE B 1 170 ? 10.014 59.748 16.215 1.00 17.09 162 PHE B O 1
ATOM 3107 N N . ILE B 1 171 ? 9.650 58.328 17.935 1.00 16.94 163 ILE B N 1
ATOM 3108 C CA . ILE B 1 171 ? 10.924 57.624 17.830 1.00 17.00 163 ILE B CA 1
ATOM 3109 C C . ILE B 1 171 ? 10.721 56.599 16.681 1.00 19.60 163 ILE B C 1
ATOM 3110 O O . ILE B 1 171 ? 9.723 55.864 16.680 1.00 17.52 163 ILE B O 1
ATOM 3115 N N . VAL B 1 172 ? 11.596 56.625 15.681 1.00 16.30 164 VAL B N 1
ATOM 3116 C CA . VAL B 1 172 ? 11.459 55.678 14.566 1.00 22.45 164 VAL B CA 1
ATOM 3117 C C . VAL B 1 172 ? 12.537 54.562 14.557 1.00 15.89 164 VAL B C 1
ATOM 3118 O O . VAL B 1 172 ? 12.517 53.667 13.715 1.00 20.32 164 VAL B O 1
ATOM 3122 N N . GLY B 1 173 ? 13.518 54.639 15.453 1.00 17.14 165 GLY B N 1
ATOM 3123 C CA . GLY B 1 173 ? 14.546 53.605 15.517 1.00 18.15 165 GLY B CA 1
ATOM 3124 C C . GLY B 1 173 ? 15.610 53.950 16.535 1.00 23.85 165 GLY B C 1
ATOM 3125 O O . GLY B 1 173 ? 15.514 54.983 17.218 1.00 17.19 165 GLY B O 1
ATOM 3126 N N . ILE B 1 174 ? 16.632 53.120 16.654 1.00 17.87 166 ILE B N 1
ATOM 3127 C CA . ILE B 1 174 ? 17.729 53.383 17.607 1.00 16.68 166 ILE B CA 1
ATOM 3128 C C . ILE B 1 174 ? 19.015 53.234 16.852 1.00 25.61 166 ILE B C 1
ATOM 3129 O O . ILE B 1 174 ? 19.139 52.355 15.962 1.00 17.13 166 ILE B O 1
ATOM 3134 N N . HIS B 1 175 ? 20.000 54.070 17.180 1.00 14.52 167 HIS B N 1
ATOM 3135 C CA . HIS B 1 175 ? 21.248 53.998 16.438 1.00 19.66 167 HIS B CA 1
ATOM 3136 C C . HIS B 1 175 ? 21.912 52.632 16.655 1.00 23.19 167 HIS B C 1
ATOM 3137 O O . HIS B 1 175 ? 22.022 52.173 17.821 1.00 16.19 167 HIS B O 1
ATOM 3144 N N . SER B 1 176 ? 22.474 52.051 15.597 1.00 19.24 168 SER B N 1
ATOM 3145 C CA . SER B 1 176 ? 23.055 50.711 15.756 1.00 19.33 168 SER B CA 1
ATOM 3146 C C . SER B 1 176 ? 24.459 50.502 15.213 1.00 15.95 168 SER B C 1
ATOM 3147 O O . SER B 1 176 ? 25.257 49.838 15.833 1.00 26.82 168 SER B O 1
ATOM 3150 N N . ALA B 1 177 ? 24.775 51.112 14.085 1.00 19.41 169 ALA B N 1
ATOM 3151 C CA . ALA B 1 177 ? 26.061 50.817 13.465 1.00 20.75 169 ALA B CA 1
ATOM 3152 C C . ALA B 1 177 ? 26.487 51.775 12.405 1.00 29.33 169 ALA B C 1
ATOM 3153 O O . ALA B 1 177 ? 25.766 52.704 12.059 1.00 30.32 169 ALA B O 1
ATOM 3155 N N . SER B 1 178 ? 27.689 51.537 11.883 1.00 28.75 170 SER B N 1
ATOM 3156 C CA . SER B 1 178 ? 28.223 52.363 10.806 1.00 24.26 170 SER B CA 1
ATOM 3157 C C . SER B 1 178 ? 29.158 51.555 9.893 1.00 22.69 170 SER B C 1
ATOM 3158 O O . SER B 1 178 ? 29.601 50.467 10.301 1.00 28.88 170 SER B O 1
ATOM 3161 N N . ASN B 1 179 ? 29.460 52.083 8.694 1.00 30.42 171 ASN B N 1
ATOM 3162 C CA . ASN B 1 179 ? 30.399 51.379 7.819 1.00 37.89 171 ASN B CA 1
ATOM 3163 C C . ASN B 1 179 ? 31.810 51.700 8.303 1.00 60.88 171 ASN B C 1
ATOM 3164 O O . ASN B 1 179 ? 32.000 52.542 9.185 1.00 32.66 171 ASN B O 1
ATOM 3169 N N . PHE B 1 180 ? 32.794 51.011 7.744 1.00 38.68 172 PHE B N 1
ATOM 3170 C CA . PHE B 1 180 ? 34.188 51.150 8.164 1.00 48.24 172 PHE B CA 1
ATOM 3171 C C . PHE B 1 180 ? 34.680 52.610 8.206 1.00 27.91 172 PHE B C 1
ATOM 3172 O O . PHE B 1 180 ? 35.285 53.072 9.171 1.00 39.87 172 PHE B O 1
ATOM 3180 N N . THR B 1 181 ? 34.361 53.350 7.163 1.00 25.35 173 THR B N 1
ATOM 3181 C CA . THR B 1 181 ? 34.810 54.723 7.066 1.00 41.20 173 THR B CA 1
ATOM 3182 C C . THR B 1 181 ? 33.959 55.748 7.811 1.00 53.14 173 THR B C 1
ATOM 3183 O O . THR B 1 181 ? 34.291 56.941 7.827 1.00 39.39 173 THR B O 1
ATOM 3187 N N . ASN B 1 182 ? 32.887 55.277 8.444 1.00 40.93 174 ASN B N 1
ATOM 3188 C CA . ASN B 1 182 ? 31.960 56.142 9.168 1.00 29.33 174 ASN B CA 1
ATOM 3189 C C . ASN B 1 182 ? 31.389 57.218 8.234 1.00 28.41 174 ASN B C 1
ATOM 3190 O O . ASN B 1 182 ? 31.249 58.396 8.607 1.00 41.46 174 ASN B O 1
ATOM 3195 N N . THR B 1 183 ? 31.083 56.824 7.005 1.00 29.24 175 THR B N 1
ATOM 3196 C CA . THR B 1 183 ? 30.496 57.737 6.046 1.00 32.98 175 THR B CA 1
ATOM 3197 C C . THR B 1 183 ? 28.999 57.433 5.930 1.00 28.12 175 THR B C 1
ATOM 3198 O O . THR B 1 183 ? 28.217 58.258 5.404 1.00 27.41 175 THR B O 1
ATOM 3202 N N . ASN B 1 184 ? 28.591 56.239 6.373 1.00 28.04 176 ASN B N 1
ATOM 3203 C CA . ASN B 1 184 ? 27.144 55.889 6.362 1.00 29.93 176 ASN B CA 1
ATOM 3204 C C . ASN B 1 184 ? 26.761 55.388 7.732 1.00 24.58 176 ASN B C 1
ATOM 3205 O O . ASN B 1 184 ? 27.392 54.440 8.240 1.00 24.17 176 ASN B O 1
ATOM 3210 N N . ASN B 1 185 ? 25.724 55.969 8.343 1.00 25.55 177 ASN B N 1
ATOM 3211 C CA . ASN B 1 185 ? 25.343 55.441 9.669 1.00 16.85 177 ASN B CA 1
ATOM 3212 C C . ASN B 1 185 ? 24.029 54.692 9.551 1.00 18.08 177 ASN B C 1
ATOM 3213 O O . ASN B 1 185 ? 23.247 54.993 8.680 1.00 19.40 177 ASN B O 1
ATOM 3218 N 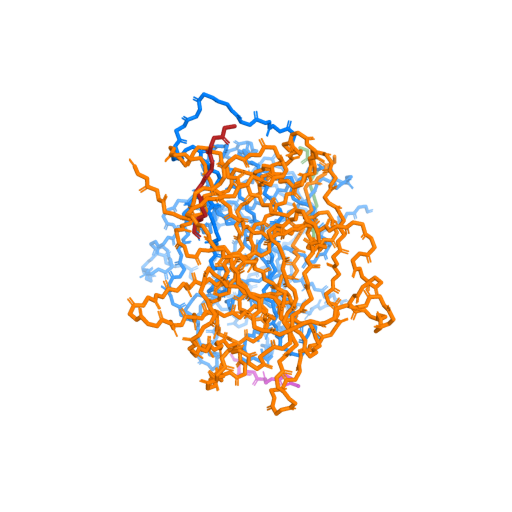N . TYR B 1 186 ? 23.786 53.725 10.448 1.00 18.01 178 TYR B N 1
ATOM 3219 C CA . TYR B 1 186 ? 22.568 52.931 10.360 1.00 21.57 178 TYR B CA 1
ATOM 3220 C C . TYR B 1 186 ? 21.826 52.823 11.651 1.00 14.91 178 TYR B C 1
ATOM 3221 O O . TYR B 1 186 ? 22.462 52.610 12.698 1.00 19.43 178 TYR B O 1
ATOM 3230 N N . PHE B 1 187 ? 20.505 52.915 11.598 1.00 14.50 179 PHE B N 1
ATOM 3231 C CA . PHE B 1 187 ? 19.756 52.670 12.827 1.00 16.02 179 PHE B CA 1
ATOM 3232 C C . PHE B 1 187 ? 18.825 51.464 12.655 1.00 19.35 179 PHE B C 1
ATOM 3233 O O . PHE B 1 187 ? 18.427 51.122 11.533 1.00 19.00 179 PHE B O 1
ATOM 3241 N N . THR B 1 188 ? 18.497 50.804 13.763 1.00 15.86 180 THR B N 1
ATOM 3242 C CA . THR B 1 188 ? 17.546 49.710 13.672 1.00 14.68 180 THR B CA 1
ATOM 3243 C C . THR B 1 188 ? 16.162 50.311 13.706 1.00 18.33 180 THR B C 1
ATOM 3244 O O . THR B 1 188 ? 15.789 51.048 14.650 1.00 19.08 180 THR B O 1
ATOM 3248 N N . SER B 1 189 ? 15.383 50.056 12.671 1.00 15.94 181 SER B N 1
ATOM 3249 C CA . SER B 1 189 ? 14.030 50.611 12.671 1.00 17.13 181 SER B CA 1
ATOM 3250 C C . SER B 1 189 ? 13.089 49.999 13.676 1.00 21.00 181 SER B C 1
ATOM 3251 O O . SER B 1 189 ? 13.181 48.804 14.0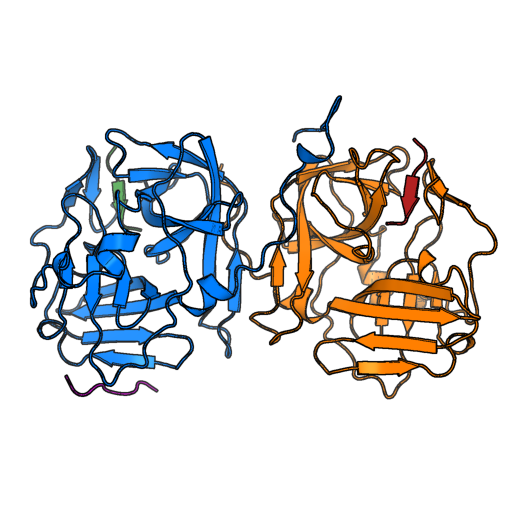16 1.00 19.51 181 SER B O 1
ATOM 3254 N N . VAL B 1 190 ? 12.151 50.824 14.141 1.00 15.05 182 VAL B N 1
ATOM 3255 C CA . VAL B 1 190 ? 11.129 50.350 15.054 1.00 20.86 182 VAL B CA 1
ATOM 3256 C C . VAL B 1 190 ? 10.294 49.385 14.167 1.00 22.20 182 VAL B C 1
ATOM 3257 O O . VAL B 1 190 ? 9.974 49.691 13.031 1.00 17.92 182 VAL B O 1
ATOM 3261 N N . PRO B 1 191 ? 9.888 48.239 14.698 1.00 18.24 183 PRO B N 1
ATOM 3262 C CA . PRO B 1 191 ? 9.107 47.347 13.802 1.00 19.79 183 PRO B CA 1
ATOM 3263 C C . PRO B 1 191 ? 7.616 47.619 13.771 1.00 21.09 183 PRO B C 1
ATOM 3264 O O . PRO B 1 191 ? 7.098 48.362 14.584 1.00 20.07 183 PRO B O 1
ATOM 3268 N N . LYS B 1 192 ? 6.899 47.002 12.841 1.00 20.53 184 LYS B N 1
ATOM 3269 C CA . LYS B 1 192 ? 5.436 47.158 12.842 1.00 24.73 184 LYS B CA 1
ATOM 3270 C C . LYS B 1 192 ? 4.829 46.665 14.185 1.00 25.63 184 LYS B C 1
ATOM 3271 O O . LYS B 1 192 ? 5.369 45.790 14.841 1.00 26.62 184 LYS B O 1
ATOM 3277 N N . ASN B 1 193 ? 3.723 47.269 14.608 1.00 23.38 185 ASN B N 1
ATOM 3278 C CA . ASN B 1 193 ? 3.026 46.910 15.837 1.00 22.25 185 ASN B CA 1
ATOM 3279 C C . ASN B 1 193 ? 3.809 47.072 17.119 1.00 26.81 185 ASN B C 1
ATOM 3280 O O . ASN B 1 193 ? 3.442 46.471 18.116 1.00 21.25 185 ASN B O 1
ATOM 3285 N N . PHE B 1 194 ? 4.835 47.933 17.149 1.00 21.29 186 PHE B N 1
ATOM 3286 C CA . PHE B 1 194 ? 5.645 48.050 18.362 1.00 19.51 186 PHE B CA 1
ATOM 3287 C C . PHE B 1 194 ? 4.889 48.580 19.583 1.00 21.26 186 PHE B C 1
ATOM 3288 O O . PHE B 1 194 ? 5.106 48.140 20.716 1.00 21.04 186 PHE B O 1
ATOM 3296 N N . MET B 1 195 ? 4.026 49.573 19.371 1.00 21.40 187 MET B N 1
ATOM 3297 C CA . MET B 1 195 ? 3.309 50.137 20.505 1.00 24.87 187 MET B CA 1
ATOM 3298 C C . MET B 1 195 ? 2.430 49.012 21.085 1.00 29.64 187 MET B C 1
ATOM 3299 O O . MET B 1 195 ? 2.325 48.885 22.297 1.00 26.48 187 MET B O 1
ATOM 3304 N N . GLU B 1 196 ? 1.795 48.205 20.225 1.00 25.10 188 GLU B N 1
ATOM 3305 C CA . GLU B 1 196 ? 0.999 47.080 20.745 1.00 32.30 188 GLU B CA 1
ATOM 3306 C C . GLU B 1 196 ? 1.895 46.189 21.599 1.00 29.57 188 GLU B C 1
ATOM 3307 O O . GLU B 1 196 ? 1.515 45.792 22.690 1.00 30.12 188 GLU B O 1
ATOM 3313 N N . LEU B 1 197 ? 3.100 45.898 21.116 1.00 33.75 189 LEU B N 1
ATOM 3314 C CA . LEU B 1 197 ? 4.043 45.053 21.860 1.00 24.77 189 LEU B CA 1
ATOM 3315 C C . LEU B 1 197 ? 4.407 45.542 23.252 1.00 35.32 189 LEU B C 1
ATOM 3316 O O . LEU B 1 197 ? 4.458 44.759 24.179 1.00 27.70 189 LEU B O 1
ATOM 3321 N N . LEU B 1 198 ? 4.650 46.848 23.412 1.00 23.32 190 LEU B N 1
ATOM 3322 C CA . LEU B 1 198 ? 5.036 47.385 24.690 1.00 23.99 190 LEU B CA 1
ATOM 3323 C C . LEU B 1 198 ? 3.867 47.451 25.669 1.00 24.93 190 LEU B C 1
ATOM 3324 O O . LEU B 1 198 ? 4.071 47.546 26.872 1.00 31.43 190 LEU B O 1
ATOM 3329 N N . THR B 1 199 ? 2.655 47.414 25.154 1.00 31.54 191 THR B N 1
ATOM 3330 C CA . THR B 1 199 ? 1.490 47.548 26.007 1.00 29.05 191 THR B CA 1
ATOM 3331 C C . THR B 1 199 ? 0.582 46.324 26.151 1.00 33.81 191 THR B C 1
ATOM 3332 O O . THR B 1 199 ? -0.388 46.374 26.897 1.00 48.63 191 THR B O 1
ATOM 3336 N N . ASN B 1 200 ? 0.921 45.238 25.465 1.00 35.17 192 ASN B N 1
ATOM 3337 C CA . ASN B 1 200 ? 0.133 43.999 25.470 1.00 29.75 192 ASN B CA 1
ATOM 3338 C C . ASN B 1 200 ? 1.020 42.811 25.870 1.00 33.86 192 ASN B C 1
ATOM 3339 O O . ASN B 1 200 ? 1.810 42.309 25.052 1.00 29.21 192 ASN B O 1
ATOM 3344 N N . GLN B 1 201 ? 0.898 42.383 27.126 1.00 35.15 193 GLN B N 1
ATOM 3345 C CA . GLN B 1 201 ? 1.715 41.299 27.635 1.00 57.35 193 GLN B CA 1
ATOM 3346 C C . GLN B 1 201 ? 1.535 40.019 26.851 1.00 44.26 193 GLN B C 1
ATOM 3347 O O . GLN B 1 201 ? 2.417 39.180 26.824 1.00 45.37 193 GLN B O 1
ATOM 3353 N N . GLU B 1 202 ? 0.405 39.883 26.176 1.00 42.85 194 GLU B N 1
ATOM 3354 C CA . GLU B 1 202 ? 0.173 38.690 25.386 1.00 58.32 194 GLU B CA 1
ATOM 3355 C C . GLU B 1 202 ? 1.126 38.641 24.196 1.00 63.94 194 GLU B C 1
ATOM 3356 O O . GLU B 1 202 ? 1.444 37.563 23.689 1.00 43.67 194 GLU B O 1
ATOM 3362 N N . ALA B 1 203 ? 1.611 39.794 23.746 1.00 37.09 195 ALA B N 1
ATOM 3363 C CA . ALA B 1 203 ? 2.497 39.789 22.570 1.00 31.32 195 ALA B CA 1
ATOM 3364 C C . ALA B 1 203 ? 3.981 39.563 22.925 1.00 23.81 195 ALA B C 1
ATOM 3365 O O . ALA B 1 203 ? 4.840 39.394 22.052 1.00 30.88 195 ALA B O 1
ATOM 3367 N N . GLN B 1 204 ? 4.260 39.591 24.214 1.00 23.98 196 GLN B N 1
ATOM 3368 C CA . GLN B 1 204 ? 5.597 39.449 24.713 1.00 32.82 196 GLN B CA 1
ATOM 3369 C C . GLN B 1 204 ? 5.973 37.960 24.805 1.00 43.78 196 GLN B C 1
ATOM 3370 O O . GLN B 1 204 ? 5.139 37.079 25.015 1.00 27.59 196 GLN B O 1
ATOM 3376 N N . GLN B 1 205 ? 7.249 37.704 24.617 1.00 25.47 197 GLN B N 1
ATOM 3377 C CA . GLN B 1 205 ? 7.787 36.349 24.589 1.00 33.13 197 GLN B CA 1
ATOM 3378 C C . GLN B 1 205 ? 9.104 36.464 25.309 1.00 24.96 197 GLN B C 1
ATOM 3379 O O . GLN B 1 205 ? 10.138 36.617 24.692 1.00 25.01 197 GLN B O 1
ATOM 3385 N N . TRP B 1 206 ? 9.032 36.372 26.633 1.00 19.58 198 TRP B N 1
ATOM 3386 C CA . TRP B 1 206 ? 10.149 36.557 27.525 1.00 17.17 198 TRP B CA 1
ATOM 3387 C C . TRP B 1 206 ? 11.101 35.375 27.722 1.00 26.49 198 TRP B C 1
ATOM 3388 O O . TRP B 1 206 ? 10.657 34.238 27.925 1.00 24.58 198 TRP B O 1
ATOM 3399 N N . VAL B 1 207 ? 12.394 35.655 27.616 1.00 19.26 199 VAL B N 1
ATOM 3400 C CA . VAL B 1 207 ? 13.424 34.640 27.947 1.00 23.90 199 VAL B CA 1
ATOM 3401 C C . VAL B 1 207 ? 14.450 35.292 28.884 1.00 30.26 199 VAL B C 1
ATOM 3402 O O . VAL B 1 207 ? 14.379 36.503 29.185 1.00 25.03 199 VAL B O 1
ATOM 3406 N N . SER B 1 208 ? 15.380 34.497 29.396 1.00 21.34 200 SER B N 1
ATOM 3407 C CA . SER B 1 208 ? 16.448 35.078 30.197 1.00 18.70 200 SER B CA 1
ATOM 3408 C C . SER B 1 208 ? 17.746 34.381 29.869 1.00 28.93 200 SER B C 1
ATOM 3409 O O . SER B 1 208 ? 17.746 33.227 29.402 1.00 22.57 200 SER B O 1
ATOM 3412 N N . GLY B 1 209 ? 18.855 35.092 30.065 1.00 17.62 201 GLY B N 1
ATOM 3413 C CA . GLY B 1 209 ? 20.176 34.557 29.790 1.00 18.36 201 GLY B CA 1
ATOM 3414 C C . GLY B 1 209 ? 20.640 34.602 28.351 1.00 25.84 201 GLY B C 1
ATOM 3415 O O . GLY B 1 209 ? 21.748 34.222 28.021 1.00 21.59 201 GLY B O 1
ATOM 3416 N N . TRP B 1 210 ? 19.813 35.104 27.468 1.00 20.24 202 TRP B N 1
ATOM 3417 C CA . TRP B 1 210 ? 20.184 35.119 26.074 1.00 15.74 202 TRP B CA 1
ATOM 3418 C C . TRP B 1 210 ? 21.368 35.997 25.742 1.00 26.74 202 TRP B C 1
ATOM 3419 O O . TRP B 1 210 ? 21.578 37.041 26.365 1.00 22.13 202 TRP B O 1
ATOM 3430 N N . ARG B 1 211 ? 22.175 35.545 24.788 1.00 22.33 203 ARG B N 1
ATOM 3431 C CA . ARG B 1 211 ? 23.325 36.325 24.338 1.00 21.44 203 ARG B CA 1
ATOM 3432 C C . ARG B 1 211 ? 23.657 35.992 22.888 1.00 28.57 203 ARG B C 1
ATOM 3433 O O . ARG B 1 211 ? 23.138 35.016 22.296 1.00 23.32 203 ARG B O 1
ATOM 3441 N N . LEU B 1 212 ? 24.506 36.829 22.299 1.00 26.06 204 LEU B N 1
ATOM 3442 C CA . LEU B 1 212 ? 24.997 36.603 20.937 1.00 35.24 204 LEU B CA 1
ATOM 3443 C C . LEU B 1 212 ? 26.139 35.573 21.121 1.00 25.69 204 LEU B C 1
ATOM 3444 O O . LEU B 1 212 ? 26.661 35.409 22.222 1.00 64.92 204 LEU B O 1
ATOM 3449 N N . ASN B 1 213 ? 26.510 34.860 20.062 1.00 43.73 205 ASN B N 1
ATOM 3450 C CA . ASN B 1 213 ? 27.562 33.851 20.215 1.00 41.03 205 ASN B CA 1
ATOM 3451 C C . ASN B 1 213 ? 28.658 33.930 19.170 1.00 68.33 205 ASN B C 1
ATOM 3452 O O . ASN B 1 213 ? 29.412 32.977 18.979 1.00 87.55 205 ASN B O 1
ATOM 3454 N N . ALA B 1 214 ? 28.766 35.080 18.516 1.00 41.26 206 ALA B N 1
ATOM 3455 C CA . ALA B 1 214 ? 29.760 35.261 17.464 1.00 28.39 206 ALA B CA 1
ATOM 3456 C C . ALA B 1 214 ? 30.356 36.661 17.475 1.00 32.46 206 ALA B C 1
ATOM 3457 O O . ALA B 1 214 ? 29.992 37.498 18.302 1.00 55.33 206 ALA B O 1
ATOM 3459 N N . ASP B 1 215 ? 31.258 36.908 16.539 1.00 47.67 207 ASP B N 1
ATOM 3460 C CA . ASP B 1 215 ? 31.921 38.202 16.433 1.00 61.98 207 ASP B CA 1
ATOM 3461 C C . ASP B 1 215 ? 31.227 39.082 15.378 1.00 36.70 207 ASP B C 1
ATOM 3462 O O . ASP B 1 215 ? 31.568 40.254 15.198 1.00 58.13 207 ASP B O 1
ATOM 3467 N N . SER B 1 216 ? 30.248 38.505 14.685 1.00 41.40 208 SER B N 1
ATOM 3468 C CA . SER B 1 216 ? 29.509 39.235 13.666 1.00 43.35 208 SER B CA 1
ATOM 3469 C C . SER B 1 216 ? 28.191 38.522 13.436 1.00 45.47 208 SER B C 1
ATOM 3470 O O . SER B 1 216 ? 28.056 37.350 13.769 1.00 47.14 208 SER B O 1
ATOM 3473 N N . VAL B 1 217 ? 27.225 39.242 12.867 1.00 35.68 209 VAL B N 1
ATOM 3474 C CA . VAL B 1 217 ? 25.896 38.725 12.592 1.00 39.69 209 VAL B CA 1
ATOM 3475 C C . VAL B 1 217 ? 25.480 39.213 11.223 1.00 35.86 209 VAL B C 1
ATOM 3476 O O . VAL B 1 217 ? 26.083 40.149 10.683 1.00 41.31 209 VAL B O 1
ATOM 3480 N N . LEU B 1 218 ? 24.436 38.580 10.693 1.00 32.47 210 LEU B N 1
ATOM 3481 C CA . LEU B 1 218 ? 23.916 38.902 9.377 1.00 30.74 210 LEU B CA 1
ATOM 3482 C C . LEU B 1 218 ? 22.487 39.309 9.643 1.00 59.76 210 LEU B C 1
ATOM 3483 O O . LEU B 1 218 ? 21.632 38.460 9.825 1.00 45.42 210 LEU B O 1
ATOM 3488 N N . TRP B 1 219 ? 22.231 40.613 9.723 1.00 35.75 211 TRP B N 1
ATOM 3489 C CA . TRP B 1 219 ? 20.869 41.093 9.972 1.00 35.02 211 TRP B CA 1
ATOM 3490 C C . TRP B 1 219 ? 20.452 42.061 8.875 1.00 29.63 211 TRP B C 1
ATOM 3491 O O . TRP B 1 219 ? 21.260 42.861 8.417 1.00 27.34 211 TRP B O 1
ATOM 3502 N N . GLY B 1 220 ? 19.204 41.961 8.426 1.00 32.38 212 GLY B N 1
ATOM 3503 C CA . GLY B 1 220 ? 18.752 42.894 7.406 1.00 48.50 212 GLY B CA 1
ATOM 3504 C C . GLY B 1 220 ? 19.628 43.032 6.176 1.00 66.58 212 GLY B C 1
ATOM 3505 O O . GLY B 1 220 ? 19.644 44.087 5.553 1.00 46.63 212 GLY B O 1
ATOM 3506 N N . GLY B 1 221 ? 20.366 41.978 5.828 1.00 31.37 213 GLY B N 1
ATOM 3507 C CA . GLY B 1 221 ? 21.180 42.028 4.641 1.00 25.83 213 GLY B CA 1
ATOM 3508 C C . GLY B 1 221 ? 22.545 42.603 4.829 1.00 43.09 213 GLY B C 1
ATOM 3509 O O . GLY B 1 221 ? 23.243 42.879 3.855 1.00 40.72 213 GLY B O 1
ATOM 3510 N N . HIS B 1 222 ? 22.955 42.785 6.075 1.00 25.24 214 HIS B N 1
ATOM 3511 C CA . HIS B 1 222 ? 24.275 43.333 6.288 1.00 23.61 214 HIS B CA 1
ATOM 3512 C C . HIS B 1 222 ? 25.036 42.413 7.182 1.00 30.86 214 HIS B C 1
ATOM 3513 O O . HIS B 1 222 ? 24.456 41.829 8.082 1.00 29.79 214 HIS B O 1
ATOM 3520 N N . LYS B 1 223 ? 26.340 42.302 6.951 1.00 30.34 215 LYS B N 1
ATOM 3521 C CA . LYS B 1 223 ? 27.185 41.516 7.849 1.00 57.00 215 LYS B CA 1
ATOM 3522 C C . LYS B 1 223 ? 27.697 42.589 8.846 1.00 26.79 215 LYS B C 1
ATOM 3523 O O . LYS B 1 223 ? 28.367 43.565 8.458 1.00 42.40 215 LYS B O 1
ATOM 3529 N N . VAL B 1 224 ? 27.344 42.398 10.111 1.00 46.25 216 VAL B N 1
ATOM 3530 C CA . VAL B 1 224 ? 27.689 43.350 11.150 1.00 48.77 216 VAL B CA 1
ATOM 3531 C C . VAL B 1 224 ? 28.682 42.826 12.184 1.00 30.12 216 VAL B C 1
ATOM 3532 O O . VAL B 1 224 ? 28.370 41.899 12.924 1.00 35.77 216 VAL B O 1
ATOM 3536 N N . PHE B 1 225 ? 29.859 43.445 12.220 1.00 29.27 217 PHE B N 1
ATOM 3537 C CA . PHE B 1 225 ? 30.909 43.106 13.180 1.00 37.05 217 PHE B CA 1
ATOM 3538 C C . PHE B 1 225 ? 30.829 43.857 14.508 1.00 80.91 217 PHE B C 1
ATOM 3539 O O . PHE B 1 225 ? 30.580 45.069 14.550 1.00 39.60 217 PHE B O 1
ATOM 3547 N N . MET B 1 226 ? 31.037 43.114 15.591 1.00 39.59 218 MET B N 1
ATOM 3548 C CA . MET B 1 226 ? 31.053 43.662 16.931 1.00 75.14 218 MET B CA 1
ATOM 3549 C C . MET B 1 226 ? 32.118 44.750 16.942 1.00 76.60 218 MET B C 1
ATOM 3550 O O . MET B 1 226 ? 31.840 45.922 17.179 1.00 81.81 218 MET B O 1
ATOM 3555 N N . ASP B 1 227 ? 33.342 44.329 16.647 1.00 45.01 219 ASP B N 1
ATOM 3556 C CA . ASP B 1 227 ? 34.517 45.191 16.635 1.00 80.15 219 ASP B CA 1
ATOM 3557 C C . ASP B 1 227 ? 34.971 45.546 15.217 1.00 93.12 219 ASP B C 1
ATOM 3558 O O . ASP B 1 227 ? 34.789 44.778 14.283 1.00 65.24 219 ASP B O 1
ATOM 3563 N N . LYS B 1 228 ? 35.584 46.712 15.073 1.00 87.91 220 LYS B N 1
ATOM 3564 C CA . LYS B 1 228 ? 36.050 47.196 13.777 1.00 80.20 220 LYS B CA 1
ATOM 3565 C C . LYS B 1 228 ? 37.543 46.913 13.515 1.00 59.49 220 LYS B C 1
ATOM 3566 O O . LYS B 1 228 ? 38.398 47.216 14.345 1.00 76.51 220 LYS B O 1
ATOM 3572 N N . PRO B 1 229 ? 37.863 46.284 12.372 1.00 93.94 221 PRO B N 1
ATOM 3573 C CA . PRO B 1 229 ? 39.257 45.975 12.018 1.00 60.70 221 PRO B CA 1
ATOM 3574 C C . PRO B 1 229 ? 39.886 46.948 11.013 1.00 93.76 221 PRO B C 1
ATOM 3575 O O . PRO B 1 229 ? 40.770 46.571 10.233 1.00 93.77 221 PRO B O 1
ATOM 3582 N N . GLU C 2 2 ? 9.510 93.135 0.947 1.00 23.23 302 GLU C N 1
ATOM 3583 C CA . GLU C 2 2 ? 8.092 93.138 1.157 1.00 34.08 302 GLU C CA 1
ATOM 3584 C C . GLU C 2 2 ? 7.712 93.684 2.551 1.00 42.93 302 GLU C C 1
ATOM 3585 O O . GLU C 2 2 ? 8.553 93.824 3.474 1.00 23.80 302 GLU C O 1
ATOM 3591 N N . ASN C 2 3 ? 6.437 94.031 2.694 1.00 31.60 303 ASN C N 1
ATOM 3592 C CA . ASN C 2 3 ? 5.951 94.529 3.979 1.00 31.24 303 ASN C CA 1
ATOM 3593 C C . ASN C 2 3 ? 6.000 93.397 5.005 1.00 24.27 303 ASN C C 1
ATOM 3594 O O . ASN C 2 3 ? 5.641 92.262 4.708 1.00 22.60 303 ASN C O 1
ATOM 3599 N N . LEU C 2 4 ? 6.389 93.713 6.228 1.00 19.38 304 LEU C N 1
ATOM 3600 C CA . LEU C 2 4 ? 6.452 92.656 7.216 1.00 20.64 304 LEU C CA 1
ATOM 3601 C C . LEU C 2 4 ? 5.632 93.053 8.456 1.00 22.06 304 LEU C C 1
ATOM 3602 O O . LEU C 2 4 ? 5.219 94.181 8.603 1.00 19.49 304 LEU C O 1
ATOM 3607 N N . TYR C 2 5 ? 5.367 92.100 9.320 1.00 18.26 305 TYR C N 1
ATOM 3608 C CA . TYR C 2 5 ? 4.629 92.443 10.521 1.00 17.70 305 TYR C CA 1
ATOM 3609 C C . TYR C 2 5 ? 5.337 91.754 11.676 1.00 20.52 305 TYR C C 1
ATOM 3610 O O . TYR C 2 5 ? 5.724 90.589 11.557 1.00 23.93 305 TYR C O 1
ATOM 3619 N N . PHE C 2 6 ? 5.519 92.473 12.768 1.00 17.96 306 PHE C N 1
ATOM 3620 C CA . PHE C 2 6 ? 6.191 91.833 13.948 1.00 18.04 306 PHE C CA 1
ATOM 3621 C C . PHE C 2 6 ? 5.270 90.751 14.443 1.00 31.34 306 PHE C C 1
ATOM 3622 O O . PHE C 2 6 ? 4.074 90.970 14.598 1.00 30.18 306 PHE C O 1
ATOM 3630 N N . GLN C 2 7 ? 5.824 89.567 14.689 1.00 26.23 307 GLN C N 1
ATOM 3631 C CA . GLN C 2 7 ? 4.996 88.421 15.071 1.00 27.99 307 GLN C CA 1
ATOM 3632 C C . GLN C 2 7 ? 4.790 88.143 16.553 1.00 39.25 307 GLN C C 1
ATOM 3633 O O . GLN C 2 7 ? 4.795 89.113 17.330 1.00 55.00 307 GLN C O 1
ATOM 3642 N N . GLU D 2 2 ? 26.820 46.888 2.499 1.00 32.47 302 GLU D N 1
ATOM 3643 C CA . GLU D 2 2 ? 28.187 46.970 3.022 1.00 25.95 302 GLU D CA 1
ATOM 3644 C C . GLU D 2 2 ? 28.301 46.405 4.426 1.00 28.03 302 GLU D C 1
ATOM 3645 O O . GLU D 2 2 ? 27.304 46.279 5.132 1.00 35.35 302 GLU D O 1
ATOM 3651 N N . ASN D 2 3 ? 29.517 45.989 4.790 1.00 29.37 303 ASN D N 1
ATOM 3652 C CA . ASN D 2 3 ? 29.790 45.466 6.129 1.00 37.55 303 ASN D CA 1
ATOM 3653 C C . ASN D 2 3 ? 29.634 46.623 7.120 1.00 29.91 303 ASN D C 1
ATOM 3654 O O . ASN D 2 3 ? 30.108 47.754 6.836 1.00 30.40 303 ASN D O 1
ATOM 3659 N N . LEU D 2 4 ? 29.058 46.312 8.276 1.00 39.17 304 LEU D N 1
ATOM 3660 C CA . LEU D 2 4 ? 28.859 47.305 9.338 1.00 43.49 304 LEU D CA 1
ATOM 3661 C C . LEU D 2 4 ? 29.569 46.896 10.631 1.00 44.78 304 LEU D C 1
ATOM 3662 O O . LEU D 2 4 ? 29.942 45.737 10.788 1.00 32.52 304 LEU D O 1
ATOM 3667 N N . TYR D 2 5 ? 29.774 47.852 11.544 1.00 25.40 305 TYR D N 1
ATOM 3668 C CA . TYR D 2 5 ? 30.411 47.567 12.825 1.00 23.99 305 TYR D CA 1
ATOM 3669 C C . TYR D 2 5 ? 29.519 48.305 13.819 1.00 27.93 305 TYR D C 1
ATOM 3670 O O . TYR D 2 5 ? 29.087 49.454 13.551 1.00 29.23 305 TYR D O 1
ATOM 3679 N N . PHE D 2 6 ? 29.210 47.635 14.917 1.00 35.26 306 PHE D N 1
ATOM 3680 C CA . PHE D 2 6 ? 28.357 48.212 15.965 1.00 39.15 306 PHE D CA 1
ATOM 3681 C C . PHE D 2 6 ? 29.189 49.278 16.605 1.00 37.55 306 PHE D C 1
ATOM 3682 O O . PHE D 2 6 ? 30.340 49.039 16.973 1.00 35.11 306 PHE D O 1
ATOM 3690 N N . GLN D 2 7 ? 28.621 50.481 16.669 1.00 41.51 307 GLN D N 1
ATOM 3691 C CA . GLN D 2 7 ? 29.308 51.633 17.225 1.00 93.94 307 GLN D CA 1
ATOM 3692 C C . GLN D 2 7 ? 29.204 51.737 18.744 1.00 93.94 307 GLN D C 1
ATOM 3693 O O . GLN D 2 7 ? 28.283 51.121 19.326 1.00 64.86 307 GLN D O 1
ATOM 3699 N N . GLU E 3 1 ? 3.383 83.213 41.842 1.00 67.13 230 GLU E N 1
ATOM 3700 C CA . GLU E 3 1 ? 3.098 84.670 41.928 1.00 81.06 230 GLU E CA 1
ATOM 3701 C C . GLU E 3 1 ? 4.351 85.540 41.801 1.00 93.94 230 GLU E C 1
ATOM 3702 O O . GLU E 3 1 ? 5.421 85.211 42.331 1.00 58.22 230 GLU E O 1
ATOM 3708 N N . ALA E 3 2 ? 4.181 86.670 41.114 1.00 48.77 231 ALA E N 1
ATOM 3709 C CA . ALA E 3 2 ? 5.270 87.605 40.797 1.00 54.97 231 ALA E CA 1
ATOM 3710 C C . ALA E 3 2 ? 5.994 88.356 41.902 1.00 86.32 231 ALA E C 1
ATOM 3711 O O . ALA E 3 2 ? 5.356 88.984 42.733 1.00 37.77 231 ALA E O 1
ATOM 3713 N N . THR E 3 3 ? 7.327 88.278 41.908 1.00 27.72 232 THR E N 1
ATOM 3714 C CA . THR E 3 3 ? 8.127 89.069 42.858 1.00 22.82 232 THR E CA 1
ATOM 3715 C C . THR E 3 3 ? 8.141 90.521 42.332 1.00 32.44 232 THR E C 1
ATOM 3716 O O . THR E 3 3 ? 8.645 90.761 41.218 1.00 21.21 232 THR E O 1
ATOM 3720 N N . GLN E 3 4 ? 7.610 91.493 43.096 1.00 22.03 233 GLN E N 1
ATOM 3721 C CA . GLN E 3 4 ? 7.639 92.916 42.670 1.00 27.04 233 GLN E CA 1
ATOM 3722 C C . GLN E 3 4 ? 9.040 93.449 42.917 1.00 32.62 233 GLN E C 1
ATOM 3723 O O . GLN E 3 4 ? 9.472 93.472 44.055 1.00 29.24 233 GLN E O 1
ATOM 3729 N N . LEU E 3 5 ? 9.762 93.843 41.876 1.00 22.29 234 LEU E N 1
ATOM 3730 C CA . LEU E 3 5 ? 11.116 94.408 42.047 1.00 22.81 234 LEU E CA 1
ATOM 3731 C C . LEU E 3 5 ? 11.012 95.804 42.683 1.00 93.94 234 LEU E C 1
ATOM 3732 O O . LEU E 3 5 ? 9.920 96.390 42.744 1.00 27.87 234 LEU E O 1
ATOM 3737 N N . MET E 3 6 ? 12.135 96.378 43.106 1.00 31.86 235 MET E N 1
ATOM 3738 C CA . MET E 3 6 ? 12.036 97.659 43.827 1.00 44.05 235 MET E CA 1
ATOM 3739 C C . MET E 3 6 ? 11.689 98.882 43.009 1.00 66.40 235 MET E C 1
ATOM 3740 O O . MET E 3 6 ? 11.149 99.876 43.536 1.00 33.70 235 MET E O 1
ATOM 3745 N N . ASN E 3 7 ? 11.976 98.814 41.717 1.00 36.02 236 ASN E N 1
ATOM 3746 C CA . ASN E 3 7 ? 11.672 99.937 40.849 1.00 72.07 236 ASN E CA 1
ATOM 3747 C C . ASN E 3 7 ? 12.701 101.060 41.020 1.00 93.94 236 ASN E C 1
ATOM 3748 O O . ASN E 3 7 ? 13.503 101.270 40.084 1.00 93.94 236 ASN E O 1
#

Organism: Tobacco etch virus (NCBI:txid12227)

GO terms:
  GO:0005515 protein binding (F, IPI)

Solvent-accessible surface area: 19526 Å² total; per-residue (Å²): 64,118,46,12,112,192,57,136,29,92,55,10,41,86,18,27,66,41,10,8,81,16,0,28,3,0,0,48,0,26,5,99,6,88,90,92,91,32,45,1,33,0,0,0,2,2,38,9,0,0,0,0,12,11,1,0,41,46,10,97,15,32,0,57,0,56,7,87,103,28,40,16,52,3,107,66,0,49,64,5,79,0,16,57,12,134,34,33,0,1,0,2,0,83,7,34,193,58,6,44,89,13,65,98,163,16,104,6,39,76,11,86,159,107,20,75,0,2,0,0,4,3,34,26,158,40,122,59,18,2,2,34,6,10,5,7,1,47,0,56,37,10,81,101,12,24,0,20,81,0,68,0,91,18,144,108,23,18,0,0,0,0,0,0,0,6,121,39,16,64,1,0,0,1,0,0,0,0,10,82,99,48,74,46,3,8,0,0,1,1,16,146,103,4,52,90,22,4,84,48,142,160,45,24,136,61,61,68,33,66,132,22,87,52,83,34,26,114,26,9,58,10,89,0,55,22,110,77,156,162,31,69,81,17,24,64,40,8,4,77,13,0,14,4,1,0,43,0,28,3,96,2,94,81,92,71,23,51,1,38,0,0,0,2,0,56,11,0,0,0,0,12,11,0,0,58,58,10,92,20,36,0,70,0,64,8,40,93,33,98,44,110,7,175,64,0,47,85,4,65,0,16,54,11,136,32,34,0,1,0,2,0,67,8,45,203,112,11,62,92,10,72,105,163,11,107,6,36,74,13,84,171,90,20,74,0,2,0,0,6,10,28,50,111,94,136,23,18,0,4,43,7,7,8,6,1,8,0,28,29,8,88,102,10,26,0,22,37,0,0,0,60,18,150,118,26,15,0,0,0,0,0,0,0,6,121,37,15,54,0,0,0,1,0,0,0,2,11,94,88,49,23,31,4,5,0,0,2,0,17,152,98,4,60,86,20,6,85,43,129,148,47,22,143,57,63,68,32,66,128,12,85,42,104,25,27,117,30,9,54,9,88,0,45,24,112,105,120,105,71,0,5,8,20,99,71,0,20,18,28,224,32,73,98,3,124,73

Nearest PDB structures (foldseek):
  1lvm-assembly1_A  TM=9.833E-01  e=2.635E-40  Tobacco etch virus
  1lvb-assembly1_A  TM=9.705E-01  e=2.960E-37  Tobacco etch virus
  1q31-assembly1_A  TM=9.800E-01  e=1.906E-36  Tobacco etch virus
  3mmg-assembly1_A  TM=9.160E-01  e=1.228E-24  Tobacco vein mottling virus
  8se8-assembly3_L  TM=6.896E-01  e=7.768E-08  Homo sapiens

Sequence (467 aa):
GHHHHHHHGESLFKGPRDYNPISSTICHLTNESDGHTTSLYGIGFGPFIITNKHLFRRNNGTLLVQSLHGVFKVKNTTTLQQHLIDGRDMIIIRMPKDFPPFPQKLKFREPQREERICLVTTNFQTKSMSSMVSDTSCTFPSSDGIFWKHWIQTKDGQCGSPLVSTRDGFIVGIHSASNFTNTNNYFTSVPKNFMELLTNQEAQQWVSGWRLNADSVLWGGHKVFMDKPSLFKGPRDYNPISSTICHLTNESDGHTTSLYGIGFGPFIITNKHLFRRNNGTLLVQSLHGVFKVKNTTTLQQHLIDGRDMIIIRMPKDFPPFPQKLKFREPQREERICLVTTNFQTKSMSSMVSDTSCTFPSSDGIFWKHWIQTKDGQCGSPLVSTRDGFIVGIHSASNFTNTNNYFTSVPKNFMELLTNQEAQQWVSGWRLNADSVLWGGHKVFMDKPENLYFQENLYFQEATQLMN

Foldseek 3Di:
DDDDDPDDPVVDQDDDDDLCLFQQQKKWKWFDDDNDIAIEIWGFAFQKTKFFQQSFLDFAAKMWIQHQVGIDIRGGQLPWKKFDDPQARMIMTRHDPVPDHRYHPAAEAADDAFFKWWWKYWQDVPVHIHIDIFDIWTWAADAPNQKIKTQTQDDPRHWHTFIAGSVPRHTFFTWDDADLVNGITITGGQDHPNVCCSPPVVNTDIDGNDHNPDQWDQGNNDIGGVDHD/DDFDDDDQLLLFQQQKKWKWFDADNDIDIEIWGFAFQKTKFFQQNFLDFFAKIWIQGLVGIDIRGHQLPWKWFDDPQARMIMTRHDPVPGGRYHPAAEAADDAFFKWWWWYFPSDDRRPTIDIFDIWTKHADAVSQKIKTATDDDPRHWHTFIATSVPRHGFFTWDAADQVRRITITGGDDPCNSVVVVPVVNTDIDGRDHNHDQWDQGNNDTGGPDHD/DDDDDD/DDDDDD/DDDDDPD

InterPro domains:
  IPR001205 RNA-directed RNA polymerase, C-terminal domain [PF00680] (2324-2733)
  IPR001456 Helper component proteinase [PF00851] (330-763)
  IPR001592 Potyvirus coat protein [PF00767] (2820-3053)
  IPR001650 Helicase, C-terminal domain-like [PF00271] (1409-1521)
  IPR001650 Helicase, C-terminal domain-like [PS51194] (1401-1564)
  IPR001650 Helicase, C-terminal domain-like [SM00490] (1424-1522)
  IPR001730 Potyvirus NIa protease (NIa-pro) domain [PF00863] (2037-2263)
  IPR001730 Potyvirus NIa protease (NIa-pro) domain [PR00966] (1870-1892)
  IPR001730 Potyvirus NIa protease (NIa-pro) domain [PR00966] (1898-1919)
  IPR001730 Potyvirus NIa protease (NIa-pro) domain [PR00966] (1982-2004)
  IPR001730 Potyvirus NIa protease (NIa-pro) domain [PR00966] (2006-2027)
  IPR001730 Potyvirus NIa protease (NIa-pro) domain [PR00966] (2040-2061)
  IPR001730 Potyvirus NIa protease (NIa-pro) domain [PR00966] (2114-2131)
  IPR001730 Potyvirus NIa protease (NIa-pro) domain [PR00966] (2176-2194)
  IPR001730 Potyvirus NIa protease (NIa-pro) domain [PR00966] (2197-2216)
  IPR001730 Potyvirus NIa protease (NIa-pro) domain [PS51436] (2038-2255)
  IPR002540 Peptidase S30, polyprotein P1, potyvirus [PF01577] (74-303)
  IPR002540 Peptidase S30, polyprotein P1, potyvirus [PS51871] (163-304)
  IPR007094 RNA-directed RNA polymerase, catalytic domain [PS50507] (2521-2641)
  IPR009003 Peptidase S1, PA clan [SSF50494] (2042-2277)

Radius of gyration: 24.83 Å; Cα contacts (8 Å, |Δi|>4): 1272; chains: 5; bounding box: 44×73×46 Å

CATH classification: 2.40.10.10 (+1 more: 2.40.10.10)

B-factor: mean 31.76, std 19.29, range [7.69, 93.94]